Protein 7TZ4 (pdb70)

Solvent-accessible surface area: 21779 Å² total; per-residue (Å²): 134,18,60,71,15,63,62,61,40,27,145,145,4,83,122,51,41,20,7,89,125,63,0,1,13,58,10,2,25,54,0,2,80,148,68,67,216,72,48,0,0,0,36,89,135,86,114,16,13,1,43,77,0,26,62,62,3,63,94,0,0,19,4,0,111,160,35,34,2,51,84,36,31,6,0,0,0,0,5,25,13,14,10,12,3,2,1,0,2,5,0,0,2,9,1,10,1,39,0,0,1,1,21,18,38,20,69,83,140,44,0,27,27,1,0,119,73,5,118,6,55,0,0,0,0,6,75,160,2,82,60,50,59,0,60,75,6,0,80,83,3,35,87,55,53,6,9,192,14,0,0,0,78,36,136,41,132,88,80,13,84,48,0,54,77,29,25,150,30,128,24,24,138,103,48,35,8,120,7,73,26,21,3,0,0,4,13,10,66,50,60,95,61,51,23,53,6,0,8,0,32,1,32,1,1,6,15,0,1,76,15,0,15,146,26,1,35,19,70,90,152,2,11,0,0,1,5,5,21,1,3,40,4,14,0,3,0,2,0,0,2,1,1,0,0,30,23,4,0,30,0,0,12,5,126,128,17,37,6,95,50,0,1,62,7,0,41,124,8,178,0,19,18,0,1,0,0,13,15,29,0,5,71,1,7,26,19,153,118,18,84,221,25,88,4,81,23,1,125,5,0,3,1,2,31,49,65,4,10,25,24,2,2,118,65,0,123,101,45,3,45,3,69,10,1,1,7,20,31,25,11,10,0,0,3,0,0,0,31,62,132,19,59,83,122,58,15,34,90,5,6,0,90,31,12,4,124,36,17,46,22,81,14,24,50,110,123,52,161,120,38,27,140,49,100,51,1,51,0,11,0,44,0,0,0,0,5,27,1,1,12,89,38,99,148,62,16,80,147,12,16,24,120,85,10,16,18,99,7,16,18,40,0,17,107,52,200,69,11,2,0,35,17,38,22,90,67,137,29,67,3,86,48,44,65,85,108,6,28,10,27,67,0,24,25,44,0,26,53,14,85,53,3,24,11,3,2,0,2,10,28,77,30,117,162,54,47,53,89,1,0,0,7,0,27,28,99,146,103,47,8,64,33,115,116,0,59,101,47,0,141,88,53,66,17,40,90,62,43,30,1,47,72,12,51,60,30,127,62,20,28,99,59,31,12,12,48,39,12,33,84,66,1,27,78,106,12,140,169,140

InterPro domains:
  IPR000873 AMP-dependent synthetase/ligase domain [PF00501] (41-403)
  IPR020845 AMP-binding, conserved site [PS00455] (197-208)
  IPR025110 AMP-binding enzyme, C-terminal domain [PF13193] (454-529)
  IPR045851 AMP-binding enzyme domain superfamily [G3DSA:3.30.300.30] (440-545)
  IPR050237 ATP-dependent AMP-binding enzyme [PTHR43767] (33-537)

Radius of gyration: 23.03 Å; Cα contacts (8 Å, |Δi|>4): 1210; chains: 1; bounding box: 52×51×69 Å

B-factor: mean 19.3, std 11.07, range [4.48, 91.12]

Secondary structure (DSSP, 8-state):
--PPPPHHHHHHHHHTT-S-S--HHHHHHHHHHHSTTSEEEE-SS-EEEHHHHHHHHHHHHHHHHHTT--TT-EEEE---SSHHHHHHHHHHHHHTPEEEE--TT--HHHHHHHHHHHT-SEEEEES-BTTB--HHHHHHHHHTTS-SEEEEES---TTSEESGGGGGSPPP------TTSEEEEEE---SSSSPPEEEEEHHHHHHHHHHHHHHHT--TT-EEE--S-TTSHHHHHSSHHHHHHHTT-EEE--S---HHHHHHHHHHHT--EEEE-HHHHHHHHT--GGGGS--TT--EEEEESS---HHHHHHHHHHH-SEEEEEEEETTEEEEE--TT--HHHHTT---EESSTT-EEEEE-TTSPBPPTT--EEEEEE-TTS-SS-TT-HHHHHHHB-TTS-EEEEEEEEE-TTS-EEEEEEGGG-EEETTEEE-HHHHHHHHHTSTTEEEEEEEEEEETTTEEEEEEEEEE-SSPPPHHHHHHHHHHTT--GGGS-SEEEE-S---B-TTS-B-HHHHHHHHHH-

Organism: Pseudomonas aeruginosa (strain ATCC 15692 / DSM 22644 / CIP 104116 / JCM 14847 / LMG 12228 / 1C / PRS 101 / PAO1) (NCBI:txid208964)

Foldseek 3Di:
DFDDDPPVFVVVCVVVVLFDWDFLLRLLVVLCVVFVQDFAEDEPPDTDGSVRLNQLLQLLLQLVVVVPQAAPAEEEEAEFWDSVSVSPLSSCSQRNYAYELDFLPDALVLRLCVLQVRVHQEYEYECHGPNDGCQVSRVVCCVVVSHPAYEYDDDDDPPHHHSVVSSPGGGHDHGDDTQQGFSYWYWFDDQDDPTFTAGFGRRLLVSQQQLLCVQVVAALAAEEEELWGCSHSVQPPSDHSSSNSSRNHYYYYDSHNALLVVLQVCQVVLHAEYEAEQLSLLRNLPPDPSLVRPLVSHAEYEYEPDDDALLSQVSCCVSRVYDYKAWYDTPQDWIFIDGPPDDSVDRRFFRHATSDPFKDWFFAAPVRHGDDAQDKGWIKIDGSRGGQATPPCVPVSPVQADPVRIGGPQWIWHAHPVRTIGTLGGVQQWDQFQNDTERQSVLFSQLCNDPFWSGKGKGWEQDPRGRTFIEMETETHPVGDDLVVSLVSCVVVVDDPSRRGPYYHHDNDADADSGGHGNSVVVRVVRHVD

Sequence (530 aa):
DAPDWPAAFVRRYLDAGHWQDQSFAEALATSAARHPRRRIALCDDDQRLSYADLLQRCRRLAAGLRQAGLAHGDTVVLHLPNGIAFVETCCFALFQLGVRPVLALPAHRQHEISGFCRFAEAKAYIGAERIDGFDPRPMARELLASGACRMALIHGEAEAPLQALAPLYQADALEDCAARAEDIACFQLSGGTTGTPKLIPRRRHREYLYNVRASSAEVCGFDEHTVYLTGLPMAHNFTLCCPGVIGTLLASGRVVVSQRADPEHCFALIARERVTHTALVPPLAMLWLDAQESRRADLSSLRLLQVGGSRLGSSAAQRVEPVLGCQLQQVLGMAEGLICYTRLDDPPERVLHTQGRPLSPDDEVRVVDAEGREVGPGEVGELTVRGPYTIRGYYRLPEHNAKAFSADGFYRTGDRVSRDKDGYLVVEGRDKDQINRGGEKIAAEEVENLLIAHPQVHDATVVAMPDSLLGERTCAFVIPRQPAPSALKLKQYLHACGLAAFKVPDRIELVPAFPQTGIGKISKKDLRERLRRE

Nearest PDB structures (foldseek):
  7tz4-assembly1_A  TM=1.002E+00  e=0.000E+00  Pseudomonas aeruginosa
  7tyb-assembly1_A  TM=1.001E+00  e=0.000E+00  Pseudomonas aeruginosa PAO1
  1mdf-assembly1_A  TM=9.759E-01  e=3.485E-77  Bacillus subtilis
  5wm6-assembly1_A  TM=8.089E-01  e=2.052E-73  Streptomyces gandocaensis
  5wm5-assembly1_A  TM=8.089E-01  e=1.111E-72  Streptomyces gandocaensis

Structure (mmCIF, N/CA/C/O backbone):
data_7TZ4
#
_entry.id   7TZ4
#
_cell.length_a   177.060
_cell.length_b   44.854
_cell.length_c   66.615
_cell.angle_alpha   90.000
_cell.angle_beta   99.180
_cell.angle_gamma   90.000
#
_symmetry.space_group_name_H-M   'C 1 2 1'
#
loop_
_entity.id
_entity.type
_entity.pdbx_description
1 polymer 'Pyochelin biosynthesis salicyl-AMP ligase PchD'
2 non-polymer "5'-O-[(4-cyano-2-hydroxybenzoyl)sulfamoyl]adenosine"
3 water water
#
loop_
_atom_site.group_PDB
_atom_site.id
_atom_site.type_symbol
_atom_site.label_atom_id
_atom_site.label_alt_id
_atom_site.label_comp_id
_atom_site.label_asym_id
_atom_site.label_entity_id
_atom_site.label_seq_id
_atom_site.pdbx_PDB_ins_code
_atom_site.Cartn_x
_atom_site.Cartn_y
_atom_site.Cartn_z
_atom_site.occupancy
_atom_site.B_iso_or_equiv
_atom_site.auth_seq_id
_atom_site.auth_comp_id
_atom_site.auth_asym_id
_atom_site.auth_atom_id
_atom_site.pdbx_PDB_model_num
ATOM 1 N N . ASP A 1 13 ? -10.29400 -22.17200 23.49600 1.000 40.30000 13 ASP A N 1
ATOM 2 C CA . ASP A 1 13 ? -11.66700 -21.67900 23.56700 1.000 34.79000 13 ASP A CA 1
ATOM 3 C C . ASP A 1 13 ? -11.87400 -20.57500 22.55000 1.000 19.50000 13 ASP A C 1
ATOM 4 O O . ASP A 1 13 ? -12.77300 -20.63700 21.74000 1.000 21.36000 13 ASP A O 1
ATOM 12 N N . ALA A 1 14 ? -11.03600 -19.54300 22.61200 1.000 23.93000 14 ALA A N 1
ATOM 13 C CA . ALA A 1 14 ? -11.12300 -18.41900 21.68500 1.000 23.38000 14 ALA A CA 1
ATOM 14 C C . ALA A 1 14 ? -9.71000 -18.20000 21.16700 1.000 20.33000 14 ALA A C 1
ATOM 15 O O . ALA A 1 14 ? -8.91300 -17.48300 21.79100 1.000 21.53000 14 ALA A O 1
ATOM 22 N N . PRO A 1 15 ? -9.36100 -18.81600 20.03600 1.000 18.98000 15 PRO A N 1
ATOM 23 C CA . PRO A 1 15 ? -7.98400 -18.72300 19.54800 1.000 15.72000 15 PRO A CA 1
ATOM 24 C C . PRO A 1 15 ? -7.57200 -17.26900 19.37500 1.000 18.61000 15 PRO A C 1
ATOM 25 O O . PRO A 1 15 ? -8.31600 -16.45000 18.84700 1.000 22.89000 15 PRO A O 1
ATOM 36 N N . ASP A 1 16 ? -6.37700 -16.95900 19.83100 1.000 18.38000 16 ASP A N 1
ATOM 37 C CA . ASP A 1 16 ? -5.92000 -15.58000 19.87900 1.000 18.32000 16 ASP A CA 1
ATOM 38 C C . ASP A 1 16 ? -4.99100 -15.30700 18.69700 1.000 17.46000 16 ASP A C 1
ATOM 39 O O . ASP A 1 16 ? -4.58700 -16.20800 17.95700 1.000 14.57000 16 ASP A O 1
ATOM 48 N N . TRP A 1 17 ? -4.63200 -14.04100 18.53200 1.000 16.29000 17 TRP A N 1
ATOM 49 C CA . TRP A 1 17 ? -3.58100 -13.73400 17.59100 1.000 10.26000 17 TRP A CA 1
ATOM 50 C C . TRP A 1 17 ? -2.23800 -14.23700 18.13600 1.000 11.24000 17 TRP A C 1
ATOM 51 O O . TRP A 1 17 ? -1.96500 -14.08500 19.33100 1.000 14.29000 17 TRP A O 1
ATOM 72 N N . PRO A 1 18 ? -1.37600 -14.81000 17.29600 1.000 13.72000 18 PRO A N 1
ATOM 73 C CA . PRO A 1 18 ? -0.00800 -15.11400 17.74000 1.000 14.37000 18 PRO A CA 1
ATOM 74 C C . PRO A 1 18 ? 0.73200 -13.86600 18.20000 1.000 14.70000 18 PRO A C 1
ATOM 75 O O . PRO A 1 18 ? 0.43800 -12.74100 17.78700 1.000 12.79000 18 PRO A O 1
ATOM 86 N N . ALA A 1 19 ? 1.75100 -14.09700 19.04100 1.000 15.94000 19 ALA A N 1
ATOM 87 C CA . ALA A 1 19 ? 2.47300 -13.01000 19.70600 1.000 17.81000 19 ALA A CA 1
ATOM 88 C C . ALA A 1 19 ? 3.03000 -11.97100 18.73000 1.000 11.23000 19 ALA A C 1
ATOM 89 O O . ALA A 1 19 ? 2.97500 -10.76300 19.00000 1.000 13.06000 19 ALA A O 1
ATOM 96 N N . ALA A 1 20 ? 3.56600 -12.41200 17.59200 1.000 14.69000 20 ALA A N 1
ATOM 97 C CA . ALA A 1 20 ? 4.14700 -11.46600 16.64100 1.000 14.50000 20 ALA A CA 1
ATOM 98 C C . ALA A 1 20 ? 3.10200 -10.47900 16.13600 1.000 13.17000 20 ALA A C 1
ATOM 99 O O . ALA A 1 20 ? 3.40300 -9.30300 15.90900 1.000 11.61000 20 ALA A O 1
ATOM 106 N N . PHE A 1 21 ? 1.87000 -10.95300 15.93800 1.000 11.51000 21 PHE A N 1
ATOM 107 C CA . PHE A 1 21 ? 0.79600 -10.08000 15.47200 1.000 9.97000 21 PHE A CA 1
ATOM 108 C C . PHE A 1 21 ? 0.37500 -9.10100 16.56000 1.000 9.99000 21 PHE A C 1
ATOM 109 O O . PHE A 1 21 ? 0.19400 -7.91000 16.29700 1.000 11.50000 21 PHE A O 1
ATOM 126 N N . VAL A 1 22 ? 0.21800 -9.59000 17.79000 1.000 11.26000 22 VAL A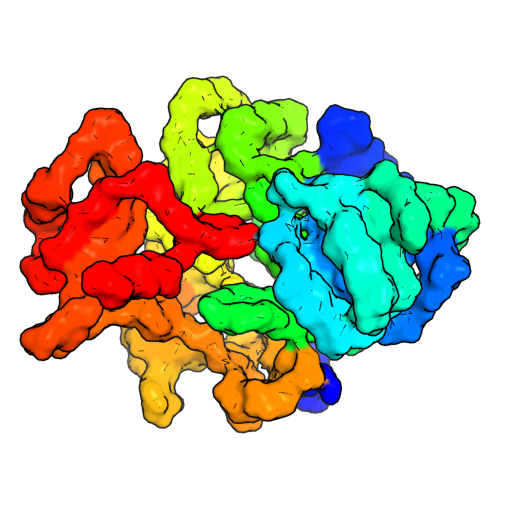 N 1
ATOM 127 C CA . VAL A 1 22 ? -0.14200 -8.71600 18.90100 1.000 13.43000 22 VAL A CA 1
ATOM 128 C C . VAL A 1 22 ? 0.86300 -7.57300 18.99700 1.000 10.80000 22 VAL A C 1
ATOM 129 O O . VAL A 1 22 ? 0.50300 -6.39800 19.10900 1.000 12.47000 22 VAL A O 1
ATOM 142 N N . ARG A 1 23 ? 2.15700 -7.90500 18.92100 1.000 10.97000 23 ARG A N 1
ATOM 143 C CA . ARG A 1 23 ? 3.19000 -6.88300 19.03200 1.000 14.29000 23 ARG A CA 1
ATOM 144 C C . ARG A 1 23 ? 3.09800 -5.87000 17.90500 1.000 12.80000 23 ARG A C 1
ATOM 145 O O . ARG A 1 23 ? 3.24200 -4.65800 18.12500 1.000 15.43000 23 ARG A O 1
ATOM 166 N N . ARG A 1 24 ? 2.85600 -6.34500 16.68600 1.000 13.26000 24 ARG A N 1
ATOM 167 C CA . ARG A 1 24 ? 2.78600 -5.44000 15.54400 1.000 12.34000 24 ARG A CA 1
ATOM 168 C C . ARG A 1 24 ? 1.59500 -4.50900 15.66100 1.000 15.30000 24 ARG A C 1
ATOM 169 O O . ARG A 1 24 ? 1.68900 -3.31500 15.34900 1.000 16.71000 24 ARG A O 1
ATOM 190 N N . TYR A 1 25 ? 0.45500 -5.05100 16.07600 1.000 9.53000 25 TYR A N 1
ATOM 191 C CA . TYR A 1 25 ? -0.77000 -4.26600 16.12600 1.000 11.68000 25 TYR A CA 1
ATOM 192 C C . TYR A 1 25 ? -0.73200 -3.26200 17.26900 1.000 14.57000 25 TYR A C 1
ATOM 193 O O . TYR A 1 25 ? -1.32800 -2.18500 17.16700 1.000 15.04000 25 TYR A O 1
ATOM 211 N N . LEU A 1 26 ? -0.04000 -3.59900 18.35900 1.000 16.69000 26 LEU A N 1
ATOM 212 C CA . LEU A 1 26 ? 0.23600 -2.61300 19.39900 1.000 15.57000 26 LEU A CA 1
ATOM 213 C C . LEU A 1 26 ? 1.23800 -1.56800 18.91300 1.000 19.64000 26 LEU A C 1
ATOM 214 O O . LEU A 1 26 ? 1.01300 -0.36500 19.09300 1.000 18.60000 26 LEU A O 1
ATOM 230 N N . ASP A 1 27 ? 2.35800 -2.01400 18.31200 1.000 20.04000 27 ASP A N 1
ATOM 231 C CA . ASP A 1 27 ? 3.37400 -1.09100 17.78600 1.000 22.60000 27 ASP A CA 1
ATOM 232 C C . ASP A 1 27 ? 2.79300 -0.11900 16.77000 1.000 27.49000 27 ASP A C 1
ATOM 233 O O . ASP A 1 27 ? 3.18700 1.05300 16.72200 1.000 25.30000 27 ASP A O 1
ATOM 242 N N . ALA A 1 28 ? 1.90900 -0.60500 15.90000 1.000 19.70000 28 ALA A N 1
ATOM 243 C CA . ALA A 1 28 ? 1.33200 0.23200 14.86300 1.000 19.38000 28 ALA A CA 1
ATOM 244 C C . ALA A 1 28 ? 0.30900 1.22200 15.39800 1.000 19.00000 28 ALA A C 1
ATOM 245 O O . ALA A 1 28 ? -0.07600 2.13100 14.65900 1.000 24.02000 28 ALA A O 1
ATOM 252 N N . GLY A 1 29 ? -0.15300 1.05600 16.63600 1.000 18.97000 29 GLY A N 1
ATOM 253 C CA . GLY A 1 29 ? -1.14400 1.91500 17.23800 1.000 17.33000 29 GLY A CA 1
ATOM 254 C C . GLY A 1 29 ? -2.58300 1.51000 16.97300 1.000 15.82000 29 GLY A C 1
ATOM 255 O O . GLY A 1 29 ? -3.49600 2.25100 17.34600 1.000 17.44000 29 GLY A O 1
ATOM 259 N N . HIS A 1 30 ? -2.80900 0.37300 16.32200 1.000 16.06000 30 HIS A N 1
ATOM 260 C CA . HIS A 1 30 ? -4.17500 -0.07700 16.06800 1.000 14.32000 30 HIS A CA 1
ATOM 261 C C . HIS A 1 30 ? -4.87400 -0.43300 17.36800 1.000 11.96000 30 HIS A C 1
ATOM 262 O O . HIS A 1 30 ? -6.03500 -0.05800 17.60200 1.000 15.60000 30 HIS A O 1
ATOM 276 N N . TRP A 1 31 ? -4.20100 -1.20800 18.21000 1.000 10.10000 31 TRP A N 1
ATOM 277 C CA . TRP A 1 31 ? -4.75600 -1.71200 19.45200 1.000 13.39000 31 TRP A CA 1
ATOM 278 C C . TRP A 1 31 ? -4.34100 -0.80900 20.60000 1.000 17.87000 31 TRP A C 1
ATOM 279 O O . TRP A 1 31 ? -3.15300 -0.74600 20.94700 1.000 18.64000 31 TRP A O 1
ATOM 300 N N . GLN A 1 32 ? -5.31700 -0.14300 21.20000 1.000 15.77000 32 GLN A N 1
ATOM 301 C CA . GLN A 1 32 ? -5.10900 0.72200 22.34100 1.000 17.55000 32 GLN A CA 1
ATOM 302 C C . GLN A 1 32 ? -5.52800 -0.02500 23.61000 1.000 17.12000 32 GLN A C 1
ATOM 303 O O . GLN A 1 32 ? -5.88500 -1.20400 23.57900 1.000 21.08000 32 GLN A O 1
ATOM 317 N N . ASP A 1 33 ? -5.47900 0.66600 24.74400 1.000 18.87000 33 ASP A N 1
ATOM 318 C CA . ASP A 1 33 ? -5.55900 0.01200 26.04800 1.000 19.51000 33 ASP A CA 1
ATOM 319 C C . ASP A 1 33 ? -6.88100 0.30200 26.76800 1.000 18.39000 33 ASP A C 1
ATOM 320 O O . ASP A 1 33 ? -6.94700 0.22000 27.99300 1.000 24.49000 33 ASP A O 1
ATOM 329 N N . GLN A 1 34 ? -7.94800 0.60600 26.02600 1.000 17.22000 34 GLN A N 1
ATOM 330 C CA . GLN A 1 34 ? -9.25800 0.90300 26.59400 1.000 13.59000 34 GLN A CA 1
ATOM 331 C C . GLN A 1 34 ? -10.26000 -0.20900 26.29700 1.000 14.33000 34 GLN A C 1
ATOM 332 O O . GLN A 1 34 ? -10.23400 -0.79800 25.21300 1.000 13.15000 34 GLN A O 1
ATOM 346 N N . SER A 1 35 ? -11.14500 -0.48600 27.26000 1.000 15.79000 35 SER A N 1
ATOM 347 C CA . SER A 1 35 ? -12.31600 -1.32200 27.02200 1.000 13.28000 35 SER A CA 1
ATOM 348 C C . SER A 1 35 ? -13.46700 -0.44100 26.52600 1.000 9.44000 35 SER A C 1
ATOM 349 O O . SER A 1 35 ? -13.39700 0.78200 26.58500 1.000 11.49000 35 SER A O 1
ATOM 357 N N . PHE A 1 36 ? -14.54000 -1.07900 26.03700 1.000 11.52000 36 PHE A N 1
ATOM 358 C CA . PHE A 1 36 ? -15.67800 -0.33600 25.48300 1.000 12.13000 36 PHE A CA 1
ATOM 359 C C . PHE A 1 36 ? -16.28000 0.63200 26.49500 1.000 13.32000 36 PHE A C 1
ATOM 360 O O . PHE A 1 36 ? -16.64900 1.76100 26.14200 1.000 12.94000 36 PHE A O 1
ATOM 377 N N . ALA A 1 37 ? -16.44200 0.19900 27.74600 1.000 9.97000 37 ALA A N 1
ATOM 378 C CA . ALA A 1 37 ? -17.04100 1.07100 28.75600 1.000 14.00000 37 ALA A CA 1
ATOM 379 C C . ALA A 1 37 ? -16.17800 2.29600 29.01200 1.000 12.76000 37 ALA A C 1
ATOM 380 O O . ALA A 1 37 ? -16.70000 3.40000 29.20100 1.000 13.25000 37 ALA A O 1
ATOM 387 N N . GLU A 1 38 ? -14.85800 2.11400 29.06600 1.000 13.16000 38 GLU A N 1
ATOM 388 C CA . GLU A 1 38 ? -13.96300 3.24500 29.27100 1.000 14.97000 38 GLU A CA 1
ATOM 389 C C . GLU A 1 38 ? -14.02800 4.20200 28.09100 1.000 12.23000 38 GLU A C 1
ATOM 390 O O . GLU A 1 38 ? -13.97800 5.42600 28.26200 1.000 13.33000 38 GLU A O 1
ATOM 402 N N . ALA A 1 39 ? -14.10000 3.65900 26.87800 1.000 10.60000 39 ALA A N 1
ATOM 403 C CA . ALA A 1 39 ? -14.18700 4.51100 25.69800 1.000 12.85000 39 ALA A CA 1
ATOM 404 C C . ALA A 1 39 ? -15.45400 5.35500 25.72100 1.000 11.78000 39 ALA A C 1
ATOM 405 O O . ALA A 1 39 ? -15.41300 6.56200 25.42500 1.000 12.07000 39 ALA A O 1
ATOM 412 N N . LEU A 1 40 ? -16.58900 4.75300 26.09000 1.000 12.65000 40 LEU A N 1
ATOM 413 C CA . LEU A 1 40 ? -17.81800 5.53100 26.17700 1.000 12.35000 40 LEU A CA 1
ATOM 414 C C . LEU A 1 40 ? -17.70900 6.59400 27.26300 1.000 14.90000 40 LEU A C 1
ATOM 415 O O . LEU A 1 40 ? -18.15800 7.72700 27.06900 1.000 12.39000 40 LEU A O 1
ATOM 431 N N . ALA A 1 41 ? -17.12300 6.24200 28.41700 1.000 12.35000 41 ALA A N 1
ATOM 432 C CA . ALA A 1 41 ? -16.98100 7.21100 29.49900 1.000 11.23000 41 ALA A CA 1
ATOM 433 C C . ALA A 1 41 ? -16.14000 8.39800 29.05700 1.000 12.87000 41 ALA A C 1
ATOM 434 O O . ALA A 1 41 ? -16.45700 9.54300 29.38600 1.000 15.28000 41 ALA A O 1
ATOM 441 N N . THR A 1 42 ? -15.08200 8.14100 28.28700 1.000 13.22000 42 THR A N 1
ATOM 442 C CA . THR A 1 42 ? -14.22800 9.21100 27.77900 1.000 14.34000 42 THR A CA 1
ATOM 443 C C . THR A 1 42 ? -14.99500 10.11500 26.82800 1.000 17.61000 42 THR A C 1
ATOM 444 O O . THR A 1 42 ? -14.93700 11.34800 26.93300 1.000 16.27000 42 THR A O 1
ATOM 455 N N . SER A 1 43 ? -15.73100 9.52100 25.88500 1.000 12.61000 43 SER A N 1
ATOM 456 C CA . SER A 1 43 ? -16.56000 10.32700 24.99000 1.000 12.98000 43 SER A CA 1
ATOM 457 C C . SER A 1 43 ? -17.58300 11.14600 25.76200 1.000 11.63000 43 SER A C 1
ATOM 458 O O . SER A 1 43 ? -17.75800 12.35000 25.50900 1.000 14.50000 43 SER A O 1
ATOM 466 N N . ALA A 1 44 ? -18.26300 10.52300 26.71800 1.000 13.68000 44 ALA A N 1
ATOM 467 C CA . ALA A 1 44 ? -19.29200 11.22600 27.47000 1.000 14.32000 44 ALA A CA 1
ATOM 468 C C . ALA A 1 44 ? -18.70800 12.43200 28.18400 1.000 15.44000 44 ALA A C 1
ATOM 469 O O . ALA A 1 44 ? -19.34600 13.48600 28.25300 1.000 13.88000 44 ALA A O 1
ATOM 476 N N . ALA A 1 45 ? -17.46500 12.31500 28.66600 1.000 12.94000 45 ALA A N 1
ATOM 477 C CA . ALA A 1 45 ? -16.85300 13.42300 29.39100 1.000 12.76000 45 ALA A CA 1
ATOM 478 C C . ALA A 1 45 ? -16.56500 14.61700 28.48500 1.000 13.16000 45 ALA A C 1
ATOM 479 O O . ALA A 1 45 ? -16.50400 15.76200 28.97100 1.000 15.21000 45 ALA A O 1
ATOM 486 N N . ARG A 1 46 ? -16.36400 14.38200 27.18700 1.000 12.23000 46 ARG A N 1
ATOM 487 C CA . ARG A 1 46 ? -16.14400 15.49500 26.27000 1.000 13.01000 46 ARG A CA 1
ATOM 488 C C . ARG A 1 46 ? -17.41500 16.31500 26.03900 1.000 12.82000 46 ARG A C 1
ATOM 489 O O . ARG A 1 46 ? -17.32900 17.53000 25.79400 1.000 12.00000 46 ARG A O 1
ATOM 510 N N . HIS A 1 47 ? -18.60500 15.68200 26.07700 1.000 10.11000 47 HIS A N 1
ATOM 511 C CA . HIS A 1 47 ? -19.84300 16.37100 25.71600 1.000 11.67000 47 HIS A CA 1
ATOM 512 C C . HIS A 1 47 ? -20.98600 15.86300 26.58200 1.000 11.80000 47 HIS A C 1
ATOM 513 O O . HIS A 1 47 ? -21.91700 15.22500 26.08200 1.000 11.37000 47 HIS A O 1
ATOM 527 N N . PRO A 1 48 ? -20.92100 16.09500 27.88800 1.000 9.97000 48 PRO A N 1
ATOM 528 C CA . PRO A 1 48 ? -21.82400 15.39900 28.81100 1.000 10.29000 48 PRO A CA 1
ATOM 529 C C . PRO A 1 48 ? -23.29200 15.73900 28.63100 1.000 10.66000 48 PRO A C 1
ATOM 530 O O . PRO A 1 48 ? -24.15000 14.88600 28.87500 1.000 10.59000 48 PRO A O 1
ATOM 541 N N . ARG A 1 49 ? -23.63100 16.96300 28.22700 1.000 8.39000 49 ARG A N 1
ATOM 542 C CA . ARG A 1 49 ? -25.03300 17.33500 28.16100 1.000 8.49000 49 ARG A CA 1
ATOM 543 C C . ARG A 1 49 ? -25.65100 17.12100 26.78600 1.000 8.01000 49 ARG A C 1
ATOM 544 O O . ARG A 1 49 ? -26.87500 17.15000 26.66800 1.000 10.89000 49 ARG A O 1
ATOM 565 N N . ARG A 1 50 ? -24.83700 16.87400 25.77300 1.000 8.12000 50 ARG A N 1
ATOM 566 C CA A ARG A 1 50 ? -25.31400 16.66000 24.41400 0.530 10.09000 50 ARG A CA 1
ATOM 567 C CA B ARG A 1 50 ? -25.34100 16.66600 24.42400 0.470 10.11000 50 ARG A CA 1
ATOM 568 C C . ARG A 1 50 ? -26.10400 15.35800 24.32200 1.000 10.57000 50 ARG A C 1
ATOM 569 O O . ARG A 1 50 ? -25.76600 14.37200 24.97700 1.000 10.21000 50 ARG A O 1
ATOM 609 N N . ILE A 1 51 ? -27.16600 15.36200 23.51000 1.000 9.71000 51 ILE A N 1
ATOM 610 C CA . ILE A 1 51 ? -28.00000 14.17100 23.35100 1.000 10.09000 51 ILE A CA 1
ATOM 611 C C . ILE A 1 51 ? -27.21300 13.12100 22.58200 1.000 12.07000 51 ILE A C 1
ATOM 612 O O . ILE A 1 51 ? -26.76200 13.36600 21.45700 1.000 10.13000 51 ILE A O 1
ATOM 628 N N . ALA A 1 52 ? -27.10600 11.93900 23.17100 1.000 9.26000 52 ALA A N 1
ATOM 629 C CA . ALA A 1 52 ? -26.39600 10.80900 22.60400 1.000 11.14000 52 ALA A CA 1
ATOM 630 C C . ALA A 1 52 ? -27.31200 9.86800 21.85800 1.000 10.02000 52 ALA A C 1
ATOM 631 O O . ALA A 1 52 ? -26.89700 9.25500 20.86100 1.000 9.97000 52 ALA A O 1
ATOM 638 N N . LEU A 1 53 ? -28.54300 9.75200 22.31500 1.000 11.41000 53 LEU A N 1
ATOM 639 C CA . LEU A 1 53 ? -29.41600 8.64800 21.93000 1.000 8.77000 53 LEU A CA 1
ATOM 640 C C . LEU A 1 53 ? -30.85600 9.11200 22.04700 1.000 12.02000 53 LEU A C 1
ATOM 641 O O . LEU A 1 53 ? -31.23100 9.71500 23.06100 1.000 13.98000 53 LEU A O 1
ATOM 657 N N . CYS A 1 54 ? -31.65000 8.90100 21.00000 1.000 11.96000 54 CYS A N 1
ATOM 658 C CA . CYS A 1 54 ? -33.04200 9.28600 21.08200 1.000 13.22000 54 CYS A CA 1
ATOM 659 C C . CYS A 1 54 ? -33.94100 8.31000 20.34400 1.000 15.98000 54 CYS A C 1
ATOM 660 O O . CYS A 1 54 ? -33.55300 7.67600 19.35800 1.000 13.76000 54 CYS A O 1
ATOM 668 N N . ASP A 1 55 ? -35.15400 8.19000 20.87800 1.000 13.74000 55 ASP A N 1
ATOM 669 C CA . ASP A 1 55 ? -36.21900 7.40700 20.26000 1.000 18.73000 55 ASP A CA 1
ATOM 670 C C . ASP A 1 55 ? -37.41900 8.35800 20.17400 1.000 22.70000 55 ASP A C 1
ATOM 671 O O . ASP A 1 55 ? -37.29400 9.58800 20.26800 1.000 23.64000 55 ASP A O 1
ATOM 680 N N . ASP A 1 56 ? -38.61400 7.81900 19.94800 1.000 27.02000 56 ASP A N 1
ATOM 681 C CA . ASP A 1 56 ? -39.74600 8.70100 19.66100 1.000 26.63000 56 ASP A CA 1
ATOM 682 C C . ASP A 1 56 ? -40.09800 9.60700 20.83200 1.000 33.88000 56 ASP A C 1
ATOM 683 O O . ASP A 1 56 ? -40.70100 10.66700 20.62900 1.000 33.41000 56 ASP A O 1
ATOM 692 N N . ASP A 1 57 ? -39.75100 9.22900 22.02900 1.000 26.44000 57 ASP A N 1
ATOM 693 C CA . ASP A 1 57 ? -40.15900 10.00000 23.19300 1.000 36.31000 57 ASP A CA 1
ATOM 694 C C . ASP A 1 57 ? -38.99300 10.38900 24.07500 1.000 34.22000 57 ASP A C 1
ATOM 695 O O . ASP A 1 57 ? -38.99200 11.47900 24.64700 1.000 40.67000 57 ASP A O 1
ATOM 704 N N . GLN A 1 58 ? -37.97600 9.55200 24.14300 1.000 16.61000 58 GLN A N 1
ATOM 705 C CA . GLN A 1 58 ? -36.91400 9.65400 25.11500 1.000 13.65000 58 GLN A CA 1
ATOM 706 C C . GLN A 1 58 ? -35.68100 10.18100 24.40900 1.000 16.38000 58 GLN A C 1
ATOM 707 O O . GLN A 1 58 ? -35.35400 9.73300 23.30800 1.000 13.73000 58 GLN A O 1
ATOM 721 N N . ARG A 1 59 ? -35.00500 11.11900 25.05400 1.000 11.94000 59 ARG A N 1
ATOM 722 C CA . ARG A 1 59 ? -33.74000 11.65800 24.55600 1.000 11.03000 59 ARG A CA 1
ATOM 723 C C . ARG A 1 59 ? -32.78700 11.67000 25.73200 1.000 19.77000 59 ARG A C 1
ATOM 724 O O . ARG A 1 59 ? -33.10000 12.26300 26.76600 1.000 22.98000 59 ARG A O 1
ATOM 745 N N . LEU A 1 60 ? -31.64200 11.00500 25.58600 1.000 11.14000 60 LEU A N 1
ATOM 746 C CA . LEU A 1 60 ? -30.67100 10.85800 26.66000 1.000 10.67000 60 LEU A CA 1
ATOM 747 C C . LEU A 1 60 ? -29.37500 11.58000 26.33000 1.000 10.79000 60 LEU A C 1
ATOM 748 O O . LEU A 1 60 ? -28.77300 11.35000 25.27700 1.000 9.68000 60 LEU A O 1
ATOM 764 N N . SER A 1 61 ? -28.95100 12.45400 27.23600 1.000 9.75000 61 SER A N 1
ATOM 765 C CA . SER A 1 61 ? -27.62700 13.03700 27.14600 1.000 8.81000 61 SER A CA 1
ATOM 766 C C . SER A 1 61 ? -26.54700 11.97700 27.36800 1.000 12.24000 61 SER A C 1
ATOM 767 O O . SER A 1 61 ? -26.79300 10.89000 27.90600 1.000 9.70000 61 SER A O 1
ATOM 775 N N . TYR A 1 62 ? -25.31800 12.32100 26.97900 1.000 9.32000 62 TYR A N 1
ATOM 776 C CA . TYR A 1 62 ? -24.18800 11.42600 27.24000 1.000 8.87000 62 TYR A CA 1
ATOM 777 C C . TYR A 1 62 ? -24.04900 11.13200 28.72100 1.000 11.80000 62 TYR A C 1
ATOM 778 O O . TYR A 1 62 ? -23.83700 9.97700 29.11900 1.000 11.24000 62 TYR A O 1
ATOM 796 N N . ALA A 1 63 ? -24.19700 12.14900 29.55800 1.000 9.81000 63 ALA A N 1
ATOM 797 C CA . ALA A 1 63 ? -24.03000 11.94100 30.99000 1.000 10.53000 63 ALA A CA 1
ATOM 798 C C . ALA A 1 63 ? -25.12100 11.04500 31.55700 1.000 12.88000 63 ALA A C 1
ATOM 799 O O . ALA A 1 63 ? -24.84100 10.18100 32.39600 1.000 14.01000 63 ALA A O 1
ATOM 806 N N . ASP A 1 64 ? -26.36600 11.23600 31.12000 1.000 10.80000 64 ASP A N 1
ATOM 807 C CA . ASP A 1 64 ? -27.46100 10.42400 31.62500 1.000 13.74000 64 ASP A CA 1
ATOM 808 C C . ASP A 1 64 ? -27.36000 9.00100 31.10500 1.000 11.75000 64 ASP A C 1
ATOM 809 O O . ASP A 1 64 ? -27.66700 8.04700 31.82200 1.000 13.12000 64 ASP A O 1
ATOM 818 N N . LEU A 1 65 ? -26.94300 8.84400 29.85400 1.000 9.80000 65 LEU A N 1
ATOM 819 C CA . LEU A 1 65 ? -26.68200 7.50400 29.34100 1.000 10.02000 65 LEU A CA 1
ATOM 820 C C . LEU A 1 65 ? -25.62000 6.80200 30.17400 1.000 11.96000 65 LEU A C 1
ATOM 821 O O . LEU A 1 65 ? -25.78600 5.64400 30.57700 1.000 13.21000 65 LEU A O 1
ATOM 837 N N . LEU A 1 66 ? -24.49500 7.47000 30.41800 1.000 12.05000 66 LEU A N 1
ATOM 838 C CA . LEU A 1 66 ? -23.43300 6.84300 31.19700 1.000 11.45000 66 LEU A CA 1
ATOM 839 C C . LEU A 1 66 ? -23.92300 6.47300 32.59600 1.000 11.71000 66 LEU A C 1
ATOM 840 O O . LEU A 1 66 ? -23.66900 5.36800 33.08600 1.000 13.41000 66 LEU A O 1
ATOM 856 N N . GLN A 1 67 ? -24.65600 7.36800 33.23600 1.000 12.39000 67 GLN A N 1
ATOM 857 C CA . GLN A 1 67 ? -25.16300 7.07500 34.57000 1.000 14.66000 67 GLN A CA 1
ATOM 858 C C . GLN A 1 67 ? -26.15400 5.91700 34.54400 1.000 14.98000 67 GLN A C 1
ATOM 859 O O . GLN A 1 67 ? -26.11900 5.03900 35.41800 1.000 15.29000 67 GLN A O 1
ATOM 873 N N . ARG A 1 68 ? -27.04300 5.89200 33.55100 1.000 11.86000 68 ARG A N 1
ATOM 874 C CA . ARG A 1 68 ? -27.98500 4.78500 33.43400 1.000 11.83000 68 ARG A CA 1
ATOM 875 C C . ARG A 1 68 ? -27.25100 3.46500 33.22100 1.000 14.88000 68 ARG A C 1
ATOM 876 O O . ARG A 1 68 ? -27.62900 2.44600 33.81200 1.000 15.12000 68 ARG A O 1
ATOM 897 N N . CYS A 1 69 ? -26.18400 3.46700 32.40300 1.000 11.99000 69 CYS A N 1
ATOM 898 C CA . CYS A 1 69 ? -25.39300 2.25000 32.19700 1.000 12.89000 69 CYS A CA 1
ATOM 899 C C . CYS A 1 69 ? -24.73600 1.78300 33.49300 1.000 14.29000 69 CYS A C 1
ATOM 900 O O . CYS A 1 69 ? -24.68000 0.57900 33.77400 1.000 14.41000 69 CYS A O 1
ATOM 908 N N . ARG A 1 70 ? -24.23100 2.72100 34.29000 1.000 14.98000 70 ARG A N 1
ATOM 909 C CA . ARG A 1 70 ? -23.53200 2.37700 35.52600 1.000 12.66000 70 ARG A CA 1
ATOM 910 C C . ARG A 1 70 ? -24.50400 1.86500 36.57500 1.000 14.39000 70 ARG A C 1
ATOM 911 O O . ARG A 1 70 ? -24.16600 0.96500 37.35400 1.000 15.47000 70 ARG A O 1
ATOM 932 N N . ARG A 1 71 ? -25.71300 2.42300 36.61400 1.000 10.64000 71 ARG A N 1
ATOM 933 C CA . ARG A 1 71 ? -26.73000 1.91800 37.53200 1.000 13.65000 71 ARG A CA 1
ATOM 934 C C . ARG A 1 71 ? -27.18100 0.52700 37.11800 1.000 15.94000 71 ARG A C 1
ATOM 935 O O . ARG A 1 71 ? -27.29900 -0.37700 37.95300 1.000 14.20000 71 ARG A O 1
ATOM 956 N N . LEU A 1 72 ? -27.42300 0.33200 35.82800 1.000 13.33000 72 LEU A N 1
ATOM 957 C CA . LEU A 1 72 ? -27.82900 -0.98900 35.35900 1.000 12.03000 72 LEU A CA 1
ATOM 958 C C . LEU A 1 72 ? -26.73900 -2.01700 35.61400 1.000 13.24000 72 LEU A C 1
ATOM 959 O O . LEU A 1 72 ? -27.03100 -3.18100 35.92700 1.000 14.84000 72 LEU A O 1
ATOM 975 N N . ALA A 1 73 ? -25.48000 -1.61700 35.46300 1.000 10.95000 73 ALA A N 1
ATOM 976 C CA . ALA A 1 73 ? -24.38000 -2.53100 35.72900 1.000 9.97000 73 ALA A CA 1
ATOM 977 C C . ALA A 1 73 ? -24.42300 -2.97300 37.17900 1.000 15.03000 73 ALA A C 1
ATOM 978 O O . ALA A 1 73 ? -24.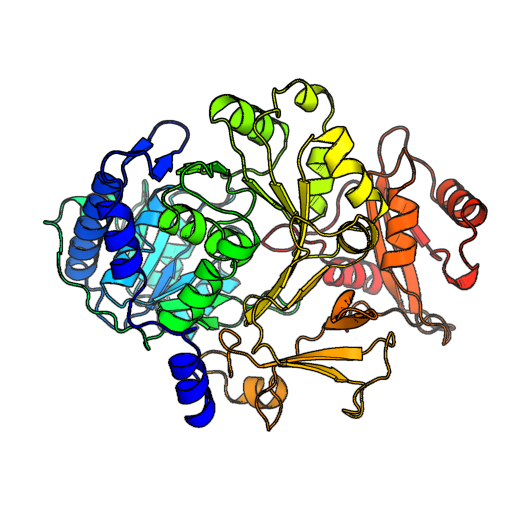26700 -4.15900 37.49000 1.000 12.59000 73 ALA A O 1
ATOM 985 N N . ALA A 1 74 ? -24.67900 -2.03000 38.08200 1.000 13.85000 74 ALA A N 1
ATOM 986 C CA . ALA A 1 74 ? -24.79900 -2.39000 39.49200 1.000 17.51000 74 ALA A CA 1
ATOM 987 C C . ALA A 1 74 ? -25.95300 -3.35900 39.70900 1.000 12.15000 74 ALA A C 1
ATOM 988 O O . ALA A 1 74 ? -25.83900 -4.31800 40.48300 1.000 16.59000 74 ALA A O 1
ATOM 995 N N . GLY A 1 75 ? -27.09100 -3.11000 39.06300 1.000 13.56000 75 GLY A N 1
ATOM 996 C CA . GLY A 1 75 ? -28.23300 -3.97400 39.24800 1.000 15.55000 75 GLY A CA 1
ATOM 997 C C . GLY A 1 75 ? -27.99200 -5.36000 38.69000 1.000 17.70000 75 GLY A C 1
ATOM 998 O O . GLY A 1 75 ? -28.38800 -6.35300 39.29800 1.000 15.44000 75 GLY A O 1
ATOM 1002 N N . LEU A 1 76 ? -27.33700 -5.44400 37.53300 1.000 14.88000 76 LEU A N 1
ATOM 1003 C CA . LEU A 1 76 ? -27.02000 -6.75400 36.96100 1.000 14.36000 76 LEU A CA 1
ATOM 1004 C C . LEU A 1 76 ? -26.04200 -7.52300 37.83700 1.000 14.93000 76 LEU A C 1
ATOM 1005 O O . LEU A 1 76 ? -26.16000 -8.74700 37.98300 1.000 14.88000 76 LEU A O 1
ATOM 1021 N N . ARG A 1 77 ? -25.05900 -6.83300 38.40400 1.000 15.00000 77 ARG A N 1
ATOM 1022 C CA . ARG A 1 77 ? -24.15100 -7.47600 39.34600 1.000 16.59000 77 ARG A CA 1
ATOM 1023 C C . ARG A 1 77 ? -24.91900 -8.00500 40.54500 1.000 20.50000 77 ARG A C 1
ATOM 1024 O O . ARG A 1 77 ? -24.69600 -9.14400 40.98600 1.000 17.08000 77 ARG A O 1
ATOM 1045 N N . GLN A 1 78 ? -25.86400 -7.21300 41.05500 1.000 17.30000 78 GLN A N 1
ATOM 1046 C CA . GLN A 1 78 ? -26.66900 -7.66900 42.18800 1.000 19.88000 78 GLN A CA 1
ATOM 1047 C C . GLN A 1 78 ? -27.49600 -8.89600 41.81900 1.000 26.37000 78 GLN A C 1
ATOM 1048 O O . GLN A 1 78 ? -27.70500 -9.78300 42.65700 1.000 22.88000 78 GLN A O 1
ATOM 1062 N N . ALA A 1 79 ? -27.98400 -8.95700 40.57100 1.000 19.87000 79 ALA A N 1
ATOM 1063 C CA . ALA A 1 79 ? -28.77200 -10.08200 40.08000 1.000 22.00000 79 ALA A CA 1
ATOM 1064 C C . ALA A 1 79 ? -27.92700 -11.31600 39.81700 1.000 20.19000 79 ALA A C 1
ATOM 1065 O O . ALA A 1 79 ? -28.48800 -12.36900 39.49600 1.000 22.48000 79 ALA A O 1
ATOM 1072 N N . GLY A 1 80 ? -26.60700 -11.20000 39.90200 1.000 18.31000 80 GLY A N 1
ATOM 1073 C CA . GLY A 1 80 ? -25.71900 -12.34700 39.87800 1.000 21.47000 80 GLY A CA 1
ATOM 1074 C C . GLY A 1 80 ? -24.80300 -12.42000 38.68500 1.000 19.19000 80 GLY A C 1
ATOM 1075 O O . GLY A 1 80 ? -24.07200 -13.41200 38.55400 1.000 21.34000 80 GLY A O 1
ATOM 1079 N N . LEU A 1 81 ? -24.77600 -11.42000 37.80700 1.000 15.20000 81 LEU A N 1
ATOM 1080 C CA . LEU A 1 81 ? -23.89400 -11.46700 36.64600 1.000 14.34000 81 LEU A CA 1
ATOM 1081 C C . LEU A 1 81 ? -22.48700 -11.04300 37.04100 1.000 18.82000 81 LEU A C 1
ATOM 1082 O O . LEU A 1 81 ? -22.28000 -9.94500 37.56100 1.000 22.35000 81 LEU A O 1
ATOM 1098 N N . ALA A 1 82 ? -21.52300 -11.90700 36.76700 1.000 21.68000 82 ALA A N 1
ATOM 1099 C CA . ALA A 1 82 ? -20.15000 -11.74700 37.21400 1.000 19.13000 82 ALA A CA 1
ATOM 1100 C C . ALA A 1 82 ? -19.21100 -11.64500 36.02000 1.000 16.64000 82 ALA A C 1
ATOM 1101 O O . ALA A 1 82 ? -19.51400 -12.10900 34.91600 1.000 16.48000 82 ALA A O 1
ATOM 1108 N N . HIS A 1 83 ? -18.07400 -11.00400 36.26200 1.000 17.19000 83 HIS A N 1
ATOM 1109 C CA . HIS A 1 83 ? -17.01900 -10.92800 35.27700 1.000 19.95000 83 HIS A CA 1
ATOM 1110 C C . HIS A 1 83 ? -16.75700 -12.30700 34.68600 1.000 21.00000 83 HIS A C 1
ATOM 1111 O O . HIS A 1 83 ? -16.55400 -13.28600 35.41300 1.000 17.15000 83 HIS A O 1
ATOM 1125 N N . GLY A 1 84 ? -16.80100 -12.38100 33.36500 1.000 13.84000 84 GLY A N 1
ATOM 1126 C CA . GLY A 1 84 ? -16.53900 -13.60200 32.65900 1.000 15.68000 84 GLY A CA 1
ATOM 1127 C C . GLY A 1 84 ? -17.77600 -14.38700 32.29700 1.000 16.50000 84 GLY A C 1
ATOM 1128 O O . GLY A 1 84 ? -17.67800 -15.30900 31.48700 1.000 16.35000 84 GLY A O 1
ATOM 1132 N N . ASP A 1 85 ? -18.92500 -14.06500 32.89600 1.000 12.73000 85 ASP A N 1
ATOM 1133 C CA . ASP A 1 85 ? -20.19500 -14.67100 32.50500 1.000 14.45000 85 ASP A CA 1
ATOM 1134 C C . ASP A 1 85 ? -20.54900 -14.26300 31.07200 1.000 13.61000 85 ASP A C 1
ATOM 1135 O O . ASP A 1 85 ? -20.00400 -13.30900 30.51400 1.000 11.01000 85 ASP A O 1
ATOM 1144 N N . THR A 1 86 ? -21.50400 -14.98300 30.49400 1.000 12.86000 86 THR A N 1
ATOM 1145 C CA . THR A 1 86 ? -22.05200 -14.67400 29.18500 1.000 8.59000 86 THR A CA 1
ATOM 1146 C C . THR A 1 86 ? -23.56700 -14.58000 29.30800 1.000 9.73000 86 THR A C 1
ATOM 1147 O O . THR A 1 86 ? -24.17400 -15.24500 30.15400 1.000 11.52000 86 THR A O 1
ATOM 1158 N N . VAL A 1 87 ? -24.17300 -13.70600 28.50100 1.000 10.43000 87 VAL A N 1
ATOM 1159 C CA . VAL A 1 87 ? -25.62700 -13.61300 28.40700 1.000 10.08000 87 VAL A CA 1
ATOM 1160 C C . VAL A 1 87 ? -26.00100 -13.60200 26.93400 1.000 11.67000 87 VAL A C 1
ATOM 1161 O O . VAL A 1 87 ? -25.19000 -13.27400 26.06800 1.000 12.64000 87 VAL A O 1
ATOM 1174 N N . VAL A 1 88 ? -27.22800 -13.98900 26.65000 1.000 9.59000 88 VAL A N 1
ATOM 1175 C CA . VAL A 1 88 ? -27.76700 -13.84300 25.31000 1.000 8.38000 88 VAL A CA 1
ATOM 1176 C C . VAL A 1 88 ? -28.62500 -12.59000 25.30900 1.000 12.85000 88 VAL A C 1
ATOM 1177 O O . VAL A 1 88 ? -29.64400 -12.51300 26.01300 1.000 11.00000 88 VAL A O 1
ATOM 1190 N N . LEU A 1 89 ? -28.20900 -11.60200 24.51200 1.000 9.62000 89 LEU A N 1
ATOM 1191 C CA . LEU A 1 89 ? -28.87400 -10.30700 24.43100 1.000 8.50000 89 LEU A CA 1
ATOM 1192 C C . LEU A 1 89 ? -29.74200 -10.30100 23.18600 1.000 10.54000 89 LEU A C 1
ATOM 1193 O O . LEU A 1 89 ? -29.22800 -10.37600 22.06700 1.000 10.25000 89 LEU A O 1
ATOM 1209 N N . HIS A 1 90 ? -31.06600 -10.23200 23.37700 1.000 7.70000 90 HIS A N 1
ATOM 1210 C CA . HIS A 1 90 ? -32.02800 -10.38600 22.29600 1.000 9.69000 90 HIS A CA 1
ATOM 1211 C C . HIS A 1 90 ? -33.04800 -9.25800 22.42400 1.000 9.21000 90 HIS A C 1
ATOM 1212 O O . HIS A 1 90 ? -34.16100 -9.45400 22.90600 1.000 11.75000 90 HIS A O 1
ATOM 1226 N N . LEU A 1 91 ? -32.65300 -8.06400 22.01200 1.000 10.81000 91 LEU A N 1
ATOM 1227 C CA . LEU A 1 91 ? -33.51700 -6.91000 22.17700 1.000 10.86000 91 LEU A CA 1
ATOM 1228 C C . LEU A 1 91 ? -33.80400 -6.27800 20.83400 1.000 11.93000 91 LEU A C 1
ATOM 1229 O O . LEU A 1 91 ? -32.96400 -6.31500 19.93600 1.000 13.35000 91 LEU A O 1
ATOM 1245 N N . PRO A 1 92 ? -34.97500 -5.67400 20.67100 1.000 11.40000 92 PRO A N 1
ATOM 1246 C CA . PRO A 1 92 ? -35.21000 -4.83800 19.50000 1.000 15.47000 92 PRO A CA 1
ATOM 1247 C C . PRO A 1 92 ? -34.34400 -3.59400 19.56900 1.000 10.18000 92 PRO A C 1
ATOM 1248 O O . PRO A 1 92 ? -33.77000 -3.25500 20.60600 1.000 11.72000 92 PRO A O 1
ATOM 1259 N N . ASN A 1 93 ? -34.23300 -2.91200 18.43300 1.000 10.97000 93 ASN A N 1
ATOM 1260 C CA . ASN A 1 93 ? -33.51700 -1.64200 18.42700 1.000 11.24000 93 ASN A CA 1
ATOM 1261 C C . ASN A 1 93 ? -34.15100 -0.70400 19.43700 1.000 11.71000 93 ASN A C 1
ATOM 1262 O O . ASN A 1 93 ? -35.37700 -0.58500 19.50200 1.000 11.40000 93 ASN A O 1
ATOM 1273 N N . GLY A 1 94 ? -33.31800 -0.04100 20.21800 1.000 12.31000 94 GLY A N 1
ATOM 1274 C CA . GLY A 1 94 ? -33.83400 0.85000 21.22600 1.000 12.24000 94 GLY A CA 1
ATOM 1275 C C . GLY A 1 94 ? -32.75000 1.27900 22.18700 1.000 11.23000 94 GLY A C 1
ATOM 1276 O O . GLY A 1 94 ? -31.59300 0.84100 22.12200 1.000 13.27000 94 GLY A O 1
ATOM 1280 N N . ILE A 1 95 ? -33.17100 2.15600 23.09900 1.000 10.91000 95 ILE A N 1
ATOM 1281 C CA . ILE A 1 95 ? -32.27600 2.66300 24.12700 1.000 10.51000 95 ILE A CA 1
ATOM 1282 C C . ILE A 1 95 ? -31.81700 1.53900 25.04800 1.000 10.72000 95 ILE A C 1
ATOM 1283 O O . ILE A 1 95 ? -30.64200 1.48300 25.43700 1.000 13.21000 95 ILE A O 1
ATOM 1299 N N . ALA A 1 96 ? -32.72300 0.61600 25.40900 1.000 11.33000 96 ALA A N 1
ATOM 1300 C CA . ALA A 1 96 ? -32.34800 -0.45200 26.33800 1.000 12.19000 96 ALA A CA 1
ATOM 1301 C C . ALA A 1 96 ? -31.24100 -1.32300 25.76300 1.000 10.37000 96 ALA A C 1
ATOM 1302 O O . ALA A 1 96 ? -30.37200 -1.79800 26.50500 1.000 10.82000 96 ALA A O 1
ATOM 1309 N N . PHE A 1 97 ? -31.22400 -1.51300 24.44500 1.000 10.70000 97 PHE A N 1
ATOM 1310 C CA . PHE A 1 97 ? -30.14200 -2.28100 23.84200 1.000 10.94000 97 PHE A CA 1
ATOM 1311 C C . PHE A 1 97 ? -28.79000 -1.64800 24.14700 1.000 8.50000 97 PHE A C 1
ATOM 1312 O O . PHE A 1 97 ? -27.85000 -2.32100 24.57300 1.000 9.58000 97 PHE A O 1
ATOM 1329 N N . VAL A 1 98 ? -28.68000 -0.33500 23.94600 1.000 9.92000 98 VAL A N 1
ATOM 1330 C CA . VAL A 1 98 ? -27.40400 0.34800 24.14900 1.000 9.59000 98 VAL A CA 1
ATOM 1331 C C . VAL A 1 98 ? -26.99400 0.30800 25.61500 1.000 11.34000 98 VAL A C 1
ATOM 1332 O O . VAL A 1 98 ? -25.84300 -0.00800 25.95200 1.000 10.99000 98 VAL A O 1
ATOM 1345 N N . GLU A 1 99 ? -27.93600 0.63800 26.50200 1.000 9.72000 99 GLU A N 1
ATOM 1346 C CA . GLU A 1 99 ? -27.67100 0.64200 27.93300 1.000 9.67000 99 GLU A CA 1
ATOM 1347 C C . GLU A 1 99 ? -27.25200 -0.73500 28.41500 1.000 11.29000 99 GLU A C 1
ATOM 1348 O O . GLU A 1 99 ? -26.29800 -0.87100 29.19400 1.000 13.28000 99 GLU A O 1
ATOM 1360 N N . THR A 1 100 ? -27.93700 -1.77000 27.95300 1.000 12.46000 100 THR A N 1
ATOM 1361 C CA . THR A 1 100 ? -27.60900 -3.10500 28.42900 1.000 12.80000 100 THR A CA 1
ATOM 1362 C C . THR A 1 100 ? -26.24700 -3.53600 27.90800 1.000 11.58000 100 THR A C 1
ATOM 1363 O O . THR A 1 100 ? -25.42200 -4.04800 28.66900 1.000 13.42000 100 THR A O 1
ATOM 1374 N N . CYS A 1 101 ? -25.96700 -3.29000 26.62800 1.000 11.98000 101 CYS A N 1
ATOM 1375 C CA A CYS A 1 101 ? -24.64900 -3.60600 26.07800 0.540 12.95000 101 CYS A CA 1
ATOM 1376 C CA B CYS A 1 101 ? -24.65800 -3.61800 26.08000 0.460 12.95000 101 CYS A CA 1
ATOM 1377 C C . CYS A 1 101 ? -23.52600 -3.00600 26.90600 1.000 12.40000 101 CYS A C 1
ATOM 1378 O O . CYS A 1 101 ? -22.57500 -3.69500 27.28100 1.000 11.05000 101 CYS A O 1
ATOM 1391 N N . PHE A 1 102 ? -23.59600 -1.69500 27.16300 1.000 9.09000 102 PHE A N 1
ATOM 1392 C CA . PHE A 1 102 ? -22.48900 -1.02400 27.83200 1.000 11.07000 102 PHE A CA 1
ATOM 1393 C C . PHE A 1 102 ? -22.42300 -1.34800 29.32200 1.000 11.33000 102 PHE A C 1
ATOM 1394 O O . PHE A 1 102 ? -21.33000 -1.35600 29.89900 1.000 11.49000 102 PHE A O 1
ATOM 1411 N N . ALA A 1 103 ? -23.55500 -1.66600 29.93800 1.000 9.02000 103 ALA A N 1
ATOM 1412 C CA . ALA A 1 103 ? -23.55300 -2.16900 31.30900 1.000 11.45000 103 ALA A CA 1
ATOM 1413 C C . ALA A 1 103 ? -22.83600 -3.50800 31.38700 1.000 8.63000 103 ALA A C 1
ATOM 1414 O O . ALA A 1 103 ? -22.00100 -3.72800 32.26800 1.000 11.03000 103 ALA A O 1
ATOM 1421 N N . LEU A 1 104 ? -23.10400 -4.38800 30.42600 1.000 11.67000 104 LEU A N 1
ATOM 1422 C CA . LEU A 1 104 ? -22.42200 -5.67900 30.40100 1.000 11.07000 104 LEU A CA 1
ATOM 1423 C C . LEU A 1 104 ? -20.93100 -5.50300 30.13000 1.000 10.55000 104 LEU A C 1
ATOM 1424 O O . LEU A 1 104 ? -20.10500 -6.13800 30.78600 1.000 10.56000 104 LEU A O 1
ATOM 1440 N N . PHE A 1 105 ? -20.57200 -4.64900 29.16100 1.000 9.80000 105 PHE A N 1
ATOM 1441 C CA . PHE A 1 105 ? -19.17600 -4.30500 28.91200 1.000 9.61000 105 PHE A CA 1
ATOM 1442 C C . PHE A 1 105 ? -18.47600 -3.85800 30.19300 1.000 14.63000 105 PHE A C 1
ATOM 1443 O O . PHE A 1 105 ? -17.33600 -4.25300 30.46400 1.000 13.22000 105 PHE A O 1
ATOM 1460 N N . GLN A 1 106 ? -19.13100 -2.98400 30.96400 1.000 14.58000 106 GLN A N 1
ATOM 1461 C CA . GLN A 1 106 ? -18.54700 -2.49200 32.21100 1.000 12.14000 106 GLN A CA 1
ATOM 1462 C C . GLN A 1 106 ? -18.26400 -3.63300 33.17600 1.000 12.70000 106 GLN A C 1
ATOM 1463 O O . GLN A 1 106 ? -17.25100 -3.62500 33.88400 1.000 16.26000 106 GLN A O 1
ATOM 1477 N N . LEU A 1 107 ? -19.17000 -4.59600 33.24200 1.000 11.61000 107 LEU A N 1
ATOM 1478 C CA . LEU A 1 107 ? -19.02400 -5.73400 34.14600 1.000 10.89000 107 LEU A CA 1
ATOM 1479 C C . LEU A 1 107 ? -18.06800 -6.79800 33.64000 1.000 14.00000 107 LEU A C 1
ATOM 1480 O O . LEU A 1 107 ? -17.71700 -7.70900 34.40900 1.000 14.56000 107 LEU A O 1
ATOM 1496 N N . GLY A 1 108 ? -17.65000 -6.72600 32.38700 1.000 12.19000 108 GLY A N 1
ATOM 1497 C CA . GLY A 1 108 ? -16.89700 -7.81300 31.80900 1.000 12.12000 108 GLY A CA 1
ATOM 1498 C C . GLY A 1 108 ? -17.74500 -9.04000 31.53800 1.000 14.60000 108 GLY A C 1
ATOM 1499 O O . GLY A 1 108 ? -17.22000 -10.16300 31.52000 1.000 14.90000 108 GLY A O 1
ATOM 1503 N N . VAL A 1 109 ? -19.04900 -8.84800 31.34800 1.000 13.46000 109 VAL A N 1
ATOM 1504 C CA . VAL A 1 109 ? -19.98600 -9.90900 30.98500 1.000 11.45000 109 VAL A CA 1
ATOM 1505 C C . VAL A 1 109 ? -20.16400 -9.83600 29.48000 1.000 11.99000 109 VAL A C 1
ATOM 1506 O O . VAL A 1 109 ? -20.35700 -8.74500 28.93900 1.000 11.52000 109 VAL A O 1
ATOM 1519 N N . ARG A 1 110 ? -20.08300 -10.97800 28.79300 1.000 9.96000 110 ARG A N 1
ATOM 1520 C CA . ARG A 1 110 ? -20.05200 -10.96100 27.33800 1.000 12.13000 110 ARG A CA 1
ATOM 1521 C C . ARG A 1 110 ? -21.44000 -11.19700 26.76500 1.000 12.00000 110 ARG A C 1
ATOM 1522 O O . ARG A 1 110 ? -22.01200 -12.27600 27.01000 1.000 12.09000 110 ARG A O 1
ATOM 1543 N N . PRO A 1 111 ? -22.02200 -10.27700 25.99300 1.000 9.55000 111 PRO A N 1
ATOM 1544 C CA . PRO A 1 111 ? -23.29900 -10.59000 25.33800 1.000 9.52000 111 PRO A CA 1
ATOM 1545 C C . PRO A 1 111 ? -23.09800 -11.31400 24.02000 1.000 12.10000 111 PRO A C 1
ATOM 1546 O O . PRO A 1 111 ? -22.24300 -10.94200 23.22000 1.000 10.89000 111 PRO A O 1
ATOM 1557 N N . VAL A 1 112 ? -23.89500 -12.34900 23.80200 1.000 8.37000 112 VAL A N 1
ATOM 1558 C CA . VAL A 1 112 ? -24.16100 -12.84800 22.46200 1.000 8.68000 112 VAL A CA 1
ATOM 1559 C C . VAL A 1 112 ? -25.18700 -11.93700 21.81900 1.000 8.83000 112 VAL A C 1
ATOM 1560 O O . VAL A 1 112 ? -26.29100 -11.76900 22.34300 1.000 10.61000 112 VAL A O 1
ATOM 1573 N N . LEU A 1 113 ? -24.85400 -11.40400 20.64800 1.000 9.76000 113 LEU A N 1
ATOM 1574 C CA . LEU A 1 113 ? -25.64600 -10.34500 20.02700 1.000 12.21000 113 LEU A CA 1
ATOM 1575 C C . LEU A 1 113 ? -26.63600 -10.95700 19.04600 1.000 10.05000 113 LEU A C 1
ATOM 1576 O O . LEU A 1 113 ? -26.44400 -10.94400 17.83400 1.000 10.58000 113 LEU A O 1
ATOM 1592 N N . ALA A 1 114 ? -27.70600 -11.52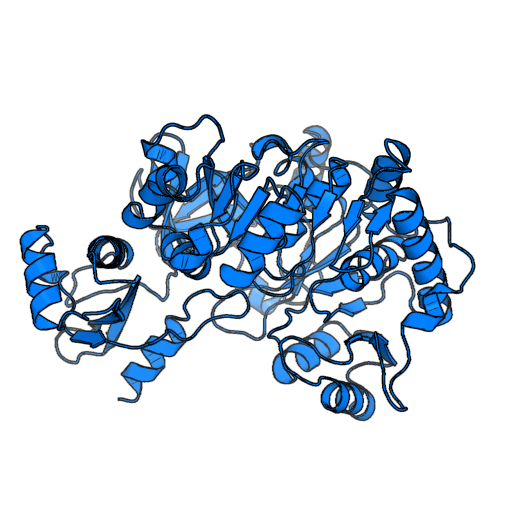600 19.59700 1.000 9.39000 114 ALA A N 1
ATOM 1593 C CA . ALA A 1 114 ? -28.74500 -12.15200 18.78900 1.000 9.97000 114 ALA A CA 1
ATOM 1594 C C . ALA A 1 114 ? -29.54900 -11.12800 18.00700 1.000 11.22000 114 ALA A C 1
ATOM 1595 O O . ALA A 1 114 ? -29.80600 -10.01200 18.46900 1.000 12.22000 114 ALA A O 1
ATOM 1602 N N . LEU A 1 115 ? -29.98400 -11.53300 16.81700 1.000 9.60000 115 LEU A N 1
ATOM 1603 C CA . LEU A 1 115 ? -30.79400 -10.66400 15.98600 1.000 8.74000 115 LEU A CA 1
ATOM 1604 C C . LEU A 1 115 ? -32.26400 -10.70200 16.38900 1.000 12.49000 115 LEU A C 1
ATOM 1605 O O . LEU A 1 115 ? -32.77200 -11.72800 16.86700 1.000 11.11000 115 LEU A O 1
ATOM 1621 N N . PRO A 1 116 ? -32.97800 -9.61800 16.13700 1.000 9.93000 116 PRO A N 1
ATOM 1622 C CA . PRO A 1 116 ? -34.42100 -9.64200 16.39800 1.000 10.43000 116 PRO A CA 1
ATOM 1623 C C . PRO A 1 116 ? -35.13100 -10.79600 15.72500 1.000 13.73000 116 PRO A C 1
ATOM 1624 O O . PRO A 1 116 ? -36.06500 -11.37200 16.30600 1.000 15.11000 116 PRO A O 1
ATOM 1635 N N . ALA A 1 117 ? -34.69600 -11.16700 14.52000 1.000 12.17000 117 ALA A N 1
ATOM 1636 C CA . ALA A 1 117 ? -35.35000 -12.22600 13.76900 1.000 11.80000 117 ALA A CA 1
ATOM 1637 C C . ALA A 1 117 ? -35.04700 -13.61200 14.31900 1.000 12.96000 117 ALA A C 1
ATOM 1638 O O . ALA A 1 117 ? -35.69500 -14.58400 13.89900 1.000 13.64000 117 ALA A O 1
ATOM 1645 N N . HIS A 1 118 ? -34.10800 -13.73900 15.24800 1.000 10.34000 118 HIS A N 1
ATOM 1646 C CA . HIS A 1 118 ? -33.78100 -15.06700 15.75400 1.000 9.73000 118 HIS A CA 1
ATOM 1647 C C . HIS A 1 118 ? -34.88800 -15.57200 16.67800 1.000 10.98000 118 HIS A C 1
ATOM 1648 O O . HIS A 1 118 ? -35.54300 -14.79600 17.38100 1.000 11.30000 118 HIS A O 1
ATOM 1662 N N . ARG A 1 119 ? -35.09800 -16.89100 16.64900 1.000 12.32000 119 ARG A N 1
ATOM 1663 C CA . ARG A 1 119 ? -36.19100 -17.54200 17.37100 1.000 14.00000 119 ARG A CA 1
ATOM 1664 C C . ARG A 1 119 ? -35.66200 -18.68400 18.23900 1.000 12.60000 119 ARG A C 1
ATOM 1665 O O . ARG A 1 119 ? -34.45500 -18.75800 18.49300 1.000 11.63000 119 ARG A O 1
ATOM 1686 N N . GLN A 1 120 ? -36.54900 -19.56200 18.73400 1.000 12.69000 120 GLN A N 1
ATOM 1687 C CA . GLN A 1 120 ? -36.14400 -20.50500 19.77800 1.000 13.69000 120 GLN A CA 1
ATOM 1688 C C . GLN A 1 120 ? -34.95800 -21.36100 19.34200 1.000 11.06000 120 GLN A C 1
ATOM 1689 O O . GLN A 1 120 ? -34.05700 -21.61900 20.14100 1.000 11.67000 120 GLN A O 1
ATOM 1703 N N . HIS A 1 121 ? -34.94000 -21.82500 18.09000 1.000 11.37000 121 HIS A N 1
ATOM 1704 C CA . HIS A 1 121 ? -33.86800 -22.72600 17.66800 1.000 11.98000 121 HIS A CA 1
ATOM 1705 C C . HIS A 1 121 ? -32.51500 -22.06600 17.87200 1.000 12.31000 121 HIS A C 1
ATOM 1706 O O . HIS A 1 121 ? -31.59900 -22.65900 18.45800 1.000 10.78000 121 HIS A O 1
ATOM 1720 N N . GLU A 1 122 ? -32.39100 -20.81700 17.41400 1.000 9.78000 122 GLU A N 1
ATOM 1721 C CA . GLU A 1 122 ? -31.14100 -20.07700 17.54600 1.000 11.00000 122 GLU A CA 1
ATOM 1722 C C . GLU A 1 122 ? -30.87300 -19.67900 18.99400 1.000 7.99000 122 GLU A C 1
ATOM 1723 O O . GLU A 1 122 ? -29.77300 -19.89800 19.50900 1.000 10.73000 122 GLU A O 1
ATOM 1735 N N . ILE A 1 123 ? -31.87700 -19.10300 19.67100 1.000 9.43000 123 ILE A N 1
ATOM 1736 C CA . ILE A 1 123 ? -31.67200 -18.55600 21.00800 1.000 11.75000 123 ILE A CA 1
ATOM 1737 C C . ILE A 1 123 ? -31.29300 -19.66200 21.98200 1.000 9.74000 123 ILE A C 1
ATOM 1738 O O . ILE A 1 123 ? -30.37300 -19.50500 22.79300 1.000 10.02000 123 ILE A O 1
ATOM 1754 N N . SER A 1 124 ? -31.98400 -20.80200 21.91300 1.000 10.76000 124 SER A N 1
ATOM 1755 C CA . SER A 1 124 ? -31.61800 -21.94400 22.75900 1.000 12.14000 124 SER A CA 1
ATOM 1756 C C . SER A 1 124 ? -30.20100 -22.41600 22.47200 1.000 8.88000 124 SER A C 1
ATOM 1757 O O . SER A 1 124 ? -29.42300 -22.68500 23.39900 1.000 12.42000 124 SER A O 1
ATOM 1765 N N . GLY A 1 125 ? -29.84500 -22.51800 21.19400 1.000 9.32000 125 GLY A N 1
ATOM 1766 C CA . GLY A 1 125 ? -28.49000 -22.88700 20.83000 1.000 10.26000 125 GLY A CA 1
ATOM 1767 C C . GLY A 1 125 ? -27.45900 -21.95400 21.42500 1.000 8.09000 125 GLY A C 1
ATOM 1768 O O . GLY A 1 125 ? -26.44900 -22.39600 21.96800 1.000 10.46000 125 GLY A O 1
ATOM 1772 N N . PHE A 1 126 ? -27.68600 -20.63900 21.29500 1.000 8.80000 126 PHE A N 1
ATOM 1773 C CA . PHE A 1 126 ? -26.73900 -19.66700 21.84100 1.000 10.11000 126 PHE A CA 1
ATOM 1774 C C . PHE A 1 126 ? -26.61500 -19.79900 23.35600 1.000 6.65000 126 PHE A C 1
ATOM 1775 O O . PHE A 1 126 ? -25.51400 -19.75400 23.90600 1.000 10.02000 126 PHE A O 1
ATOM 1792 N N . CYS A 1 127 ? -27.74500 -19.91000 24.05600 1.000 7.92000 127 CYS A N 1
ATOM 1793 C CA . CYS A 1 127 ? -27.69300 -20.01600 25.51100 1.000 7.04000 127 CYS A CA 1
ATOM 1794 C C . CYS A 1 127 ? -26.87300 -21.22400 25.92000 1.000 9.55000 127 CYS A C 1
ATOM 1795 O O . CYS A 1 127 ? -26.05500 -21.16400 26.83600 1.000 10.83000 127 CYS A O 1
ATOM 1803 N N . ARG A 1 128 ? -27.11800 -22.34500 25.25700 1.000 9.33000 128 ARG A N 1
ATOM 1804 C CA . ARG A 1 128 ? -26.47700 -23.58900 25.63600 1.000 10.95000 128 ARG A CA 1
ATOM 1805 C C . ARG A 1 128 ? -25.01300 -23.60000 25.22000 1.000 10.44000 128 ARG A C 1
ATOM 1806 O O . ARG A 1 128 ? -24.13900 -23.97300 26.00800 1.000 11.15000 128 ARG A O 1
ATOM 1827 N N . PHE A 1 129 ? -24.71500 -23.14700 23.99700 1.000 11.14000 129 PHE A N 1
ATOM 1828 C CA . PHE A 1 129 ? -23.33300 -23.15000 23.54200 1.000 8.58000 129 PHE A CA 1
ATOM 1829 C C . PHE A 1 129 ? -22.45200 -22.26700 24.40900 1.000 10.96000 129 PHE A C 1
ATOM 1830 O O . PHE A 1 129 ? -21.30100 -22.61500 24.69600 1.000 10.88000 129 PHE A O 1
ATOM 1847 N N . ALA A 1 130 ? -22.94900 -21.08700 24.77600 1.000 10.16000 130 ALA A N 1
ATOM 1848 C CA . ALA A 1 130 ? -22.20700 -20.12000 25.57800 1.000 12.19000 130 ALA A CA 1
ATOM 1849 C C . ALA A 1 130 ? -22.30600 -20.35500 27.08600 1.000 11.60000 130 ALA A C 1
ATOM 1850 O O . ALA A 1 130 ? -21.66000 -19.62800 27.84500 1.000 13.97000 130 ALA A O 1
ATOM 1857 N N . GLU A 1 131 ? -23.11800 -21.31100 27.53500 1.000 10.90000 131 GLU A N 1
ATOM 1858 C CA . GLU A 1 131 ? -23.42200 -21.50500 28.95900 1.000 11.41000 131 GLU A CA 1
ATOM 1859 C C . GLU A 1 131 ? -23.86200 -20.18200 29.59300 1.000 14.04000 131 GLU A C 1
ATOM 1860 O O . GLU A 1 131 ? -23.40300 -19.77000 30.66100 1.000 12.44000 131 GLU A O 1
ATOM 1872 N N . ALA A 1 132 ? -24.80600 -19.54500 28.92200 1.000 12.08000 132 ALA A N 1
ATOM 1873 C CA . ALA A 1 132 ? -25.26900 -18.21800 29.31600 1.000 12.36000 132 ALA A CA 1
ATOM 1874 C C . ALA A 1 132 ? -25.92300 -18.23200 30.68600 1.000 13.58000 132 ALA A C 1
ATOM 1875 O O . ALA A 1 132 ? -26.77400 -19.07500 30.97700 1.000 14.81000 132 ALA A O 1
ATOM 1882 N N . LYS A 1 133 ? -25.55500 -17.27000 31.5210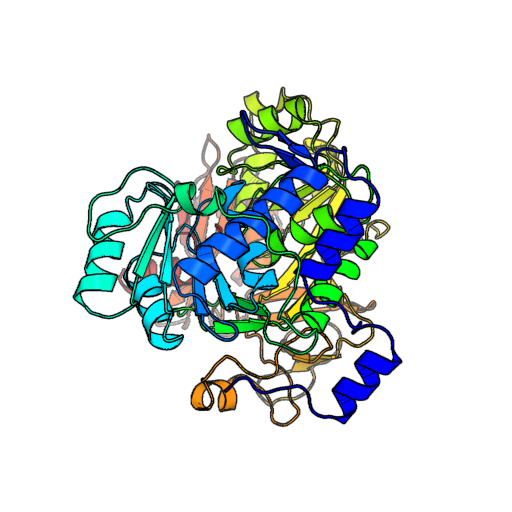0 1.000 9.71000 133 LYS A N 1
ATOM 1883 C CA . LYS A 1 133 ? -26.24700 -17.14600 32.79800 1.000 11.76000 133 LYS A CA 1
ATOM 1884 C C . LYS A 1 133 ? -27.62300 -16.53500 32.64200 1.000 15.27000 133 LYS A C 1
ATOM 1885 O O . LYS A 1 133 ? -28.51300 -16.82200 33.45600 1.000 14.90000 133 LYS A O 1
ATOM 1904 N N . ALA A 1 134 ? -27.82000 -15.68200 31.63000 1.000 13.11000 134 ALA A N 1
ATOM 1905 C CA . ALA A 1 134 ? -29.09100 -15.01400 31.45700 1.000 11.38000 134 ALA A CA 1
ATOM 1906 C C . ALA A 1 134 ? -29.43000 -14.86400 29.98400 1.000 10.17000 134 ALA A C 1
ATOM 1907 O O . ALA A 1 134 ? -28.54300 -14.72200 29.13700 1.000 13.19000 134 ALA A O 1
ATOM 1914 N N . TYR A 1 135 ? -30.72900 -14.90600 29.71200 1.000 11.00000 135 TYR A N 1
ATOM 1915 C CA . TYR A 1 135 ? -31.34400 -14.36800 28.51300 1.000 11.89000 135 TYR A CA 1
ATOM 1916 C C . TYR A 1 135 ? -31.89300 -12.99400 28.86100 1.000 11.90000 135 TYR A C 1
ATOM 1917 O O . TYR A 1 135 ? -32.55400 -12.84000 29.89100 1.000 11.83000 135 TYR A O 1
ATOM 1935 N N . ILE A 1 136 ? -31.61000 -11.99800 28.03000 1.000 8.96000 136 ILE A N 1
ATOM 1936 C CA . ILE A 1 136 ? -32.13500 -10.65300 28.23500 1.000 8.78000 136 ILE A CA 1
ATOM 1937 C C . ILE A 1 136 ? -32.94100 -10.28800 27.00600 1.000 11.97000 136 ILE A C 1
ATOM 1938 O O . ILE A 1 136 ? -32.40500 -10.21600 25.90100 1.000 11.46000 136 ILE A O 1
ATOM 1954 N N . GLY A 1 137 ? -34.23400 -10.09000 27.19300 1.000 10.04000 137 GLY A N 1
ATOM 1955 C CA . GLY A 1 137 ? -35.09800 -9.82100 26.07800 1.000 8.06000 137 GLY A CA 1
ATOM 1956 C C . GLY A 1 137 ? -36.17400 -8.80700 26.41200 1.000 10.47000 137 GLY A C 1
ATOM 1957 O O . GLY A 1 137 ? -36.08400 -8.11500 27.43200 1.000 12.59000 137 GLY A O 1
ATOM 1961 N N . ALA A 1 138 ? -37.18400 -8.72700 25.55500 1.000 15.36000 138 ALA A N 1
ATOM 1962 C CA . ALA A 1 138 ? -38.24900 -7.73800 25.66500 1.000 14.26000 138 ALA A CA 1
ATOM 1963 C C . ALA A 1 138 ? -39.61200 -8.40300 25.59300 1.000 13.10000 138 ALA A C 1
ATOM 1964 O O . ALA A 1 138 ? -39.75500 -9.56000 25.19300 1.000 16.50000 138 ALA A O 1
ATOM 1971 N N . GLU A 1 139 ? -40.63100 -7.63200 25.97200 1.000 14.06000 139 GLU A N 1
ATOM 1972 C CA . GLU A 1 139 ? -41.99700 -8.14500 25.95300 1.000 15.45000 139 GLU A CA 1
ATOM 1973 C C . GLU A 1 139 ? -42.44300 -8.49300 24.54400 1.000 15.26000 139 GLU A C 1
ATOM 1974 O O . GLU A 1 139 ? -43.32800 -9.34200 24.36200 1.000 18.26000 139 GLU A O 1
ATOM 1986 N N . ARG A 1 140 ? -41.86000 -7.83600 23.53500 1.000 17.11000 140 ARG A N 1
ATOM 1987 C CA . ARG A 1 140 ? -42.10500 -8.16400 22.14000 1.000 15.81000 140 ARG A CA 1
ATOM 1988 C C . ARG A 1 140 ? -40.86700 -7.78000 21.32500 1.000 15.04000 140 ARG A C 1
ATOM 1989 O O . ARG A 1 140 ? -40.18700 -6.81000 21.64100 1.000 17.56000 140 ARG A O 1
ATOM 2010 N N . ILE A 1 141 ? -40.58100 -8.55000 20.28000 1.000 14.07000 141 ILE A N 1
ATOM 2011 C CA . ILE A 1 141 ? -39.41300 -8.30000 19.43000 1.000 12.95000 141 ILE A CA 1
ATOM 2012 C C . ILE A 1 141 ? -39.72900 -8.78000 18.02600 1.000 15.14000 141 ILE A C 1
ATOM 2013 O O . ILE A 1 141 ? -40.12800 -9.93000 17.83200 1.000 17.61000 141 ILE A O 1
ATOM 2029 N N . ASP A 1 142 ? -39.55200 -7.90500 17.04100 1.000 17.81000 142 ASP A N 1
ATOM 2030 C CA . ASP A 1 142 ? -39.72300 -8.29700 15.63500 1.000 14.15000 142 ASP A CA 1
ATOM 2031 C C . ASP A 1 142 ? -41.06200 -9.02000 15.41600 1.000 18.12000 142 ASP A C 1
ATOM 2032 O O . ASP A 1 142 ? -41.14100 -10.03600 14.71900 1.000 18.22000 142 ASP A O 1
ATOM 2041 N N . GLY A 1 143 ? -42.11400 -8.51100 16.05000 1.000 18.47000 143 GLY A N 1
ATOM 2042 C CA . GLY A 1 143 ? -43.43800 -9.08700 15.90200 1.000 22.51000 143 GLY A CA 1
ATOM 2043 C C . GLY A 1 143 ? -43.64600 -10.41000 16.59300 1.000 29.31000 143 GLY A C 1
ATOM 2044 O O . GLY A 1 143 ? -44.65600 -11.07700 16.34000 1.000 30.73000 143 GLY A O 1
ATOM 2048 N N . PHE A 1 144 ? -42.73100 -10.79800 17.46900 1.000 19.22000 144 PHE A N 1
ATOM 2049 C CA . PHE A 1 144 ? -42.72900 -12.08700 18.14100 1.000 22.51000 144 PHE A CA 1
ATOM 2050 C C . PHE A 1 144 ? -42.78500 -11.86300 19.64600 1.000 23.59000 144 PHE A C 1
ATOM 2051 O O . PHE A 1 144 ? -42.13700 -10.95200 20.16800 1.000 18.96000 144 PHE A O 1
ATOM 2068 N N . ASP A 1 145 ? -43.57900 -12.69000 20.34100 1.000 17.68000 145 ASP A N 1
ATOM 2069 C CA . ASP A 1 145 ? -43.64200 -12.68400 21.80100 1.000 16.06000 145 ASP A CA 1
ATOM 2070 C C . ASP A 1 145 ? -42.64800 -13.72800 22.29500 1.000 15.97000 145 ASP A C 1
ATOM 2071 O O . ASP A 1 145 ? -42.91200 -14.93900 22.19700 1.000 18.37000 145 ASP A O 1
ATOM 2080 N N . PRO A 1 146 ? -41.48700 -13.30700 22.80400 1.000 15.60000 146 PRO A N 1
ATOM 2081 C CA . PRO A 1 146 ? -40.45900 -14.26200 23.23300 1.000 13.15000 146 PRO A CA 1
ATOM 2082 C C . PRO A 1 146 ? -40.67800 -14.82200 24.63000 1.000 16.90000 146 PRO A C 1
ATOM 2083 O O . PRO A 1 146 ? -39.84400 -15.58600 25.12100 1.000 13.19000 146 PRO A O 1
ATOM 2094 N N . ARG A 1 147 ? -41.76000 -14.47300 25.30100 1.000 14.68000 147 ARG A N 1
ATOM 2095 C CA . ARG A 1 147 ? -41.83000 -14.80500 26.71400 1.000 14.41000 147 ARG A CA 1
ATOM 2096 C C . ARG A 1 147 ? -42.09100 -16.29200 26.92900 1.000 15.10000 147 ARG A C 1
ATOM 2097 O O . ARG A 1 147 ? -41.48000 -16.89400 27.81600 1.000 17.81000 147 ARG A O 1
ATOM 2118 N N . PRO A 1 148 ? -42.94100 -16.93400 26.12500 1.000 16.81000 148 PRO A N 1
ATOM 2119 C CA . PRO A 1 148 ? -43.05800 -18.39800 26.22900 1.000 18.10000 148 PRO A CA 1
ATOM 2120 C C . PRO A 1 148 ? -41.73200 -19.10100 25.99000 1.000 19.74000 148 PRO A C 1
ATOM 2121 O O . PRO A 1 148 ? -41.35400 -19.99200 26.76200 1.000 15.44000 148 PRO A O 1
ATOM 2132 N N . MET A 1 149 ? -40.99600 -18.67700 24.95800 1.000 16.16000 149 MET A N 1
ATOM 2133 C CA . MET A 1 149 ? -39.64700 -19.18100 24.71200 1.000 13.47000 149 MET A CA 1
ATOM 2134 C C . MET A 1 149 ? -38.75900 -19.01400 25.93800 1.000 15.66000 149 MET A C 1
ATOM 2135 O O . MET A 1 149 ? -38.06500 -19.94900 26.35300 1.000 15.01000 149 MET A O 1
ATOM 2149 N N . ALA A 1 150 ? -38.75000 -17.81200 26.52100 1.000 13.56000 150 ALA A N 1
ATOM 2150 C CA . ALA A 1 150 ? -37.88700 -17.55300 27.66600 1.000 12.38000 150 ALA A CA 1
ATOM 2151 C C . ALA A 1 150 ? -38.22800 -18.45700 28.84600 1.000 13.42000 150 ALA A C 1
ATOM 2152 O O . ALA A 1 150 ? -37.33400 -18.90100 29.57800 1.000 12.39000 150 ALA A O 1
ATOM 2159 N N . ARG A 1 151 ? -39.51500 -18.71200 29.07500 1.000 14.65000 151 ARG A N 1
ATOM 2160 C CA . ARG A 1 151 ? -39.89500 -19.62600 30.15200 1.000 12.29000 151 ARG A CA 1
ATOM 2161 C C . ARG A 1 151 ? -39.39800 -21.03300 29.87100 1.000 13.97000 151 ARG A C 1
ATOM 2162 O O . ARG A 1 151 ? -39.03200 -21.76200 30.79600 1.000 13.13000 151 ARG A O 1
ATOM 2183 N N . GLU A 1 152 ? -39.40300 -21.44400 28.60300 1.000 14.01000 152 GLU A N 1
ATOM 2184 C CA . GLU A 1 152 ? -38.90000 -22.76600 28.26500 1.000 15.60000 152 GLU A CA 1
ATOM 2185 C C . GLU A 1 152 ? -37.38600 -22.82700 28.37000 1.000 14.76000 152 GLU A C 1
ATOM 2186 O O . GLU A 1 152 ? -36.83300 -23.87200 28.72800 1.000 14.84000 152 GLU A O 1
ATOM 2198 N N . LEU A 1 153 ? -36.70100 -21.71700 28.08300 1.000 13.90000 153 LEU A N 1
ATOM 2199 C CA . LEU A 1 153 ? -35.26600 -21.66500 28.34400 1.000 8.42000 153 LEU A CA 1
ATOM 2200 C C . LEU A 1 153 ? -34.98000 -21.93700 29.80900 1.000 13.86000 153 LEU A C 1
ATOM 2201 O O . LEU A 1 153 ? -34.02600 -22.64200 30.14700 1.000 14.70000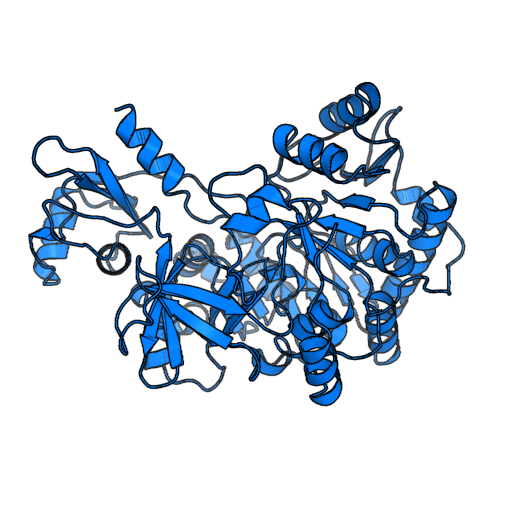 153 LEU A O 1
ATOM 2217 N N . LEU A 1 154 ? -35.78600 -21.36600 30.70200 1.000 12.10000 154 LEU A N 1
ATOM 2218 C CA . LEU A 1 154 ? -35.55600 -21.58400 32.12100 1.000 11.88000 154 LEU A CA 1
ATOM 2219 C C . LEU A 1 154 ? -35.92800 -23.00200 32.52700 1.000 12.07000 154 LEU A C 1
ATOM 2220 O O . LEU A 1 154 ? -35.18200 -23.65600 33.26400 1.000 16.15000 154 LEU A O 1
ATOM 2236 N N . ALA A 1 155 ? -37.06100 -23.49600 32.02800 1.000 13.89000 155 ALA A N 1
ATOM 2237 C CA . ALA A 1 155 ? -37.54600 -24.80200 32.45800 1.000 15.37000 155 ALA A CA 1
ATOM 2238 C C . ALA A 1 155 ? -36.62800 -25.91100 31.97000 1.000 21.89000 155 ALA A C 1
ATOM 2239 O O . ALA A 1 155 ? -36.45800 -26.92500 32.65200 1.000 18.77000 155 ALA A O 1
ATOM 2246 N N . SER A 1 156 ? -36.01000 -25.72900 30.81700 1.000 14.72000 156 SER A N 1
ATOM 2247 C CA . SER A 1 156 ? -35.09600 -26.72400 30.26600 1.000 14.28000 156 SER A CA 1
ATOM 2248 C C . SER A 1 156 ? -33.65300 -26.55800 30.74900 1.000 18.16000 156 SER A C 1
ATOM 2249 O O . SER A 1 156 ? -32.81000 -27.40400 30.43900 1.000 16.14000 156 SER A O 1
ATOM 2257 N N . GLY A 1 157 ? -33.35200 -25.51000 31.51600 1.000 17.03000 157 GLY A N 1
ATOM 2258 C CA . GLY A 1 157 ? -31.99600 -25.26900 31.97500 1.000 16.28000 157 GLY A CA 1
ATOM 2259 C C . GLY A 1 157 ? -31.05700 -24.70600 30.92600 1.000 12.34000 157 GLY A C 1
ATOM 2260 O O . GLY A 1 157 ? -29.83400 -24.84400 31.06000 1.000 14.57000 157 GLY A O 1
ATOM 2264 N N . ALA A 1 158 ? -31.58600 -24.07900 29.88100 1.000 13.09000 158 ALA A N 1
ATOM 2265 C CA . ALA A 1 158 ? -30.71600 -23.42500 28.91000 1.000 12.61000 158 ALA A CA 1
ATOM 2266 C C . ALA A 1 158 ? -30.02900 -22.19900 29.49500 1.000 14.11000 158 ALA A C 1
ATOM 2267 O O . ALA A 1 158 ? -28.90300 -21.88500 29.10000 1.000 13.08000 158 ALA A O 1
ATOM 2274 N N . CYS A 1 159 ? -30.68400 -21.48300 30.41500 1.000 11.65000 159 CYS A N 1
ATOM 2275 C CA . CYS A 1 159 ? -30.03600 -20.40300 31.14800 1.000 14.54000 159 CYS A CA 1
ATOM 2276 C C . CYS A 1 159 ? -30.62500 -20.37400 32.55100 1.000 15.81000 159 CYS A C 1
ATOM 2277 O O . CYS A 1 159 ? -31.60300 -21.06000 32.85200 1.000 18.78000 159 CYS A O 1
ATOM 2285 N N . ARG A 1 160 ? -29.99400 -19.59900 33.42200 1.000 13.84000 160 ARG A N 1
ATOM 2286 C CA . ARG A 1 160 ? -30.39100 -19.59400 34.82700 1.000 16.60000 160 ARG A CA 1
ATOM 2287 C C . ARG A 1 160 ? -31.40800 -18.50700 35.13900 1.000 17.86000 160 ARG A C 1
ATOM 2288 O O . ARG A 1 160 ? -32.19600 -18.64200 36.08100 1.000 18.07000 160 ARG A O 1
ATOM 2309 N N . MET A 1 161 ? -31.40500 -17.41800 34.38800 1.000 14.90000 161 MET A N 1
ATOM 2310 C CA . MET A 1 161 ? -32.38700 -16.37300 34.60200 1.000 14.53000 161 MET A CA 1
ATOM 2311 C C . MET A 1 161 ? -32.76500 -15.77600 33.26000 1.000 13.68000 161 MET A C 1
ATOM 2312 O O . MET A 1 161 ? -32.04800 -15.90900 32.27100 1.000 13.22000 161 MET A O 1
ATOM 2326 N N . ALA A 1 162 ? -33.91700 -15.11400 33.24700 1.000 11.51000 162 ALA A N 1
ATOM 2327 C CA . ALA A 1 162 ? -34.43600 -14.48300 32.04200 1.000 12.09000 162 ALA A CA 1
ATOM 2328 C C . ALA A 1 162 ? -34.96100 -13.11800 32.45500 1.000 16.49000 162 ALA A C 1
ATOM 2329 O O . ALA A 1 162 ? -35.90100 -13.03900 33.25100 1.000 16.89000 162 ALA A O 1
ATOM 2336 N N . LEU A 1 163 ? -34.31800 -12.07200 31.96100 1.000 11.88000 163 LEU A N 1
ATOM 2337 C CA . LEU A 1 163 ? -34.66800 -10.69200 32.26200 1.000 14.65000 163 LEU A CA 1
ATOM 2338 C C . LEU A 1 163 ? -35.42400 -10.13100 31.07400 1.000 15.85000 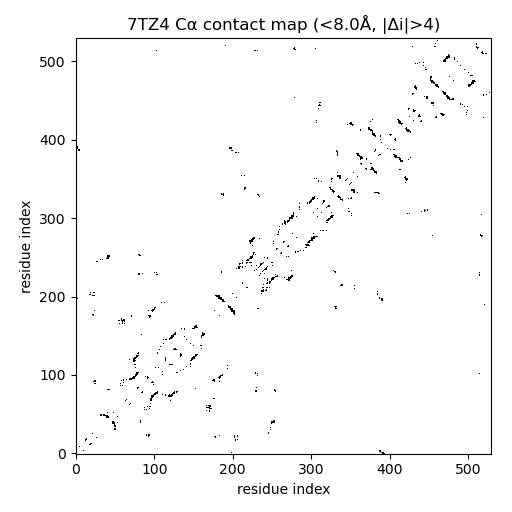163 LEU A C 1
ATOM 2339 O O . LEU A 1 163 ? -34.97500 -10.27400 29.93400 1.000 17.10000 163 LEU A O 1
ATOM 2355 N N . ILE A 1 164 ? -36.57700 -9.50900 31.32800 1.000 11.86000 164 ILE A N 1
ATOM 2356 C CA . ILE A 1 164 ? -37.43300 -8.98300 30.27100 1.000 11.85000 164 ILE A CA 1
ATOM 2357 C C . ILE A 1 164 ? -37.62000 -7.49000 30.48500 1.000 19.84000 164 ILE A C 1
ATOM 2358 O O . ILE A 1 164 ? -38.02000 -7.05000 31.57300 1.000 16.77000 164 ILE A O 1
ATOM 2374 N N . HIS A 1 165 ? -37.33600 -6.71800 29.44700 1.000 16.88000 165 HIS A N 1
ATOM 2375 C CA . HIS A 1 165 ? -37.69200 -5.29900 29.42300 1.000 18.28000 165 HIS A CA 1
ATOM 2376 C C . HIS A 1 165 ? -39.15200 -5.18800 29.01100 1.000 16.20000 165 HIS A C 1
ATOM 2377 O O . HIS A 1 165 ? -39.50700 -5.50100 27.87200 1.000 19.05000 165 HIS A O 1
ATOM 2391 N N . GLY A 1 166 ? -40.01000 -4.76100 29.93800 1.000 19.33000 166 GLY A N 1
ATOM 2392 C CA . GLY A 1 166 ? -41.44000 -4.72600 29.70800 1.000 22.10000 166 GLY A CA 1
ATOM 2393 C C . GLY A 1 166 ? -42.17200 -5.65700 30.65000 1.000 17.40000 166 GLY A C 1
ATOM 2394 O O . GLY A 1 166 ? -41.62800 -6.14100 31.64500 1.000 21.72000 166 GLY A O 1
ATOM 2398 N N . GLU A 1 167 ? -43.42000 -5.91700 30.31600 1.000 20.83000 167 GLU A N 1
ATOM 2399 C CA . GLU A 1 167 ? -44.27000 -6.73200 31.16800 1.000 21.20000 167 GLU A CA 1
ATOM 2400 C C . GLU A 1 167 ? -43.97300 -8.21600 30.98500 1.000 16.74000 167 GLU A C 1
ATOM 2401 O O . GLU A 1 167 ? -43.81100 -8.70400 29.86000 1.000 18.92000 167 GLU A O 1
ATOM 2413 N N . ALA A 1 168 ? -43.93900 -8.93400 32.10300 1.000 20.17000 168 ALA A N 1
ATOM 2414 C CA . ALA A 1 168 ? -43.74300 -10.37500 32.06700 1.000 23.11000 168 ALA A CA 1
ATOM 2415 C C . ALA A 1 168 ? -44.23000 -10.98800 33.36900 1.000 22.74000 168 ALA A C 1
ATOM 2416 O O . ALA A 1 168 ? -44.43000 -10.29700 34.37100 1.000 26.75000 168 ALA A O 1
ATOM 2423 N N . GLU A 1 169 ? -44.42500 -12.29700 33.32800 1.000 29.67000 169 GLU A N 1
ATOM 2424 C CA . GLU A 1 169 ? -44.86500 -13.06300 34.47900 1.000 36.71000 169 GLU A CA 1
ATOM 2425 C C . GLU A 1 169 ? -43.74800 -13.98500 34.94600 1.000 32.20000 169 GLU A C 1
ATOM 2426 O O . GLU A 1 169 ? -42.94400 -14.47000 34.14000 1.000 25.05000 169 GLU A O 1
ATOM 2438 N N . ALA A 1 170 ? -43.71300 -14.21700 36.25800 1.000 29.55000 170 ALA A N 1
ATOM 2439 C CA . ALA A 1 170 ? -42.87500 -15.25900 36.84100 1.000 29.33000 170 ALA A CA 1
ATOM 2440 C C . ALA A 1 170 ? -42.98500 -16.51600 35.99600 1.000 25.06000 170 ALA A C 1
ATOM 2441 O O . ALA A 1 170 ? -44.04600 -16.83100 35.47500 1.000 26.64000 170 ALA A O 1
ATOM 2448 N N . PRO A 1 171 ? -41.88100 -17.25100 35.85100 1.000 16.06000 171 PRO A N 1
ATOM 2449 C CA . PRO A 1 171 ? -40.56900 -17.07800 36.48700 1.000 17.16000 171 PRO A CA 1
ATOM 2450 C C . PRO A 1 171 ? -39.62000 -16.11600 35.76100 1.000 16.98000 171 PRO A C 1
ATOM 2451 O O . PRO A 1 171 ? -38.45800 -16.06700 36.12300 1.000 16.86000 171 PRO A O 1
ATOM 2462 N N . LEU A 1 172 ? -40.11300 -15.37600 34.77400 1.000 16.79000 172 LEU A N 1
ATOM 2463 C CA . LEU A 1 172 ? -39.30600 -14.34600 34.14000 1.000 17.51000 172 LEU A CA 1
ATOM 2464 C C . LEU A 1 172 ? -39.14200 -13.17600 35.10600 1.000 27.02000 172 LEU A C 1
ATOM 2465 O O . LEU A 1 172 ? -39.97200 -12.96000 35.99800 1.000 24.29000 172 LEU A O 1
ATOM 2481 N N . GLN A 1 173 ? -38.04100 -12.44100 34.95000 1.000 12.79000 173 GLN A N 1
ATOM 2482 C CA . GLN A 1 173 ? -37.70600 -11.33000 35.82500 1.000 16.54000 173 GLN A CA 1
ATOM 2483 C C . GLN A 1 173 ? -37.73600 -10.01500 35.06000 1.000 23.95000 173 GLN A C 1
ATOM 2484 O O . GLN A 1 173 ? -37.58600 -9.96300 33.83200 1.000 19.75000 173 GLN A O 1
ATOM 2498 N N . ALA A 1 174 ? -37.94100 -8.93700 35.81000 1.000 15.86000 174 ALA A N 1
ATOM 2499 C CA . ALA A 1 174 ? -38.06100 -7.61400 35.22000 1.000 18.59000 174 ALA A CA 1
ATOM 2500 C C . ALA A 1 174 ? -36.69300 -6.95000 35.13600 1.000 15.72000 174 ALA A C 1
ATOM 2501 O O . ALA A 1 174 ? -35.94700 -6.93900 36.11700 1.000 21.10000 174 ALA A O 1
ATOM 2508 N N . LEU A 1 175 ? -36.38200 -6.37300 33.96900 1.000 18.30000 175 LEU A N 1
ATOM 2509 C CA . LEU A 1 175 ? -35.10500 -5.68500 33.76800 1.000 19.49000 175 LEU A CA 1
ATOM 2510 C C . LEU A 1 175 ? -35.14700 -4.24800 34.29500 1.000 12.73000 175 LEU A C 1
ATOM 2511 O O . LEU A 1 175 ? -34.19000 -3.78200 34.92600 1.000 17.89000 175 LEU A O 1
ATOM 2527 N N . ALA A 1 176 ? -36.26200 -3.55400 34.09000 1.000 17.26000 176 ALA A N 1
ATOM 2528 C CA . ALA A 1 176 ? -36.32800 -2.13500 34.44000 1.000 20.47000 176 ALA A CA 1
ATOM 2529 C C . ALA A 1 176 ? -35.97300 -1.83000 35.89000 1.000 16.22000 176 ALA A C 1
ATOM 2530 O O . ALA A 1 176 ? -35.28900 -0.81900 36.13200 1.000 17.67000 176 ALA A O 1
ATOM 2537 N N . PRO A 1 177 ? -36.38700 -2.61100 36.88600 1.000 16.39000 177 PRO A N 1
ATOM 2538 C CA . PRO A 1 177 ? -36.03400 -2.25800 38.27300 1.000 16.16000 177 PRO A CA 1
ATOM 2539 C C . PRO A 1 177 ? -34.54600 -2.26800 38.56100 1.000 16.65000 177 PRO A C 1
ATOM 2540 O O . PRO A 1 177 ? -34.11300 -1.61200 39.51300 1.000 19.38000 177 PRO A O 1
ATOM 2551 N N . LEU A 1 178 ? -33.73700 -2.98700 37.77500 1.000 16.25000 178 LEU A N 1
ATOM 2552 C CA . LEU A 1 178 ? -32.31000 -3.02500 38.04500 1.000 17.59000 178 LEU A CA 1
ATOM 2553 C C . LEU A 1 178 ? -31.63100 -1.67500 37.82100 1.000 18.61000 178 LEU A C 1
ATOM 2554 O O . LEU A 1 178 ? -30.50700 -1.47300 38.30000 1.000 18.77000 178 LEU A O 1
ATOM 2570 N N . TYR A 1 179 ? -32.27300 -0.76200 37.09800 1.000 15.36000 179 TYR A N 1
ATOM 2571 C CA . TYR A 1 179 ? -31.74100 0.58600 36.90400 1.000 17.11000 179 TYR A CA 1
ATOM 2572 C C . TYR A 1 179 ? -31.76900 1.42800 38.17700 1.000 20.88000 179 TYR A C 1
ATOM 2573 O O . TYR A 1 179 ? -31.23100 2.54500 38.18000 1.000 22.91000 179 TYR A O 1
ATOM 2591 N N . GLN A 1 180 ? -32.40400 0.94900 39.24200 1.000 20.58000 180 GLN A N 1
ATOM 2592 C CA . GLN A 1 180 ? -32.51100 1.74900 40.45300 1.000 26.16000 180 GLN A CA 1
ATOM 2593 C C . GLN A 1 180 ? -31.30600 1.58900 41.36500 1.000 24.22000 180 GLN A C 1
ATOM 2594 O O . GLN A 1 180 ? -31.19800 2.30800 42.36200 1.000 24.26000 180 GLN A O 1
ATOM 2608 N N . ALA A 1 181 ? -30.38400 0.69800 41.03300 1.000 17.05000 181 ALA A N 1
ATOM 2609 C CA . ALA A 1 181 ? -29.20500 0.51400 41.85400 1.000 18.92000 181 ALA A CA 1
ATOM 2610 C C . ALA A 1 181 ? -28.31000 1.75400 41.84200 1.000 21.33000 181 ALA A C 1
ATOM 2611 O O . ALA A 1 181 ? -28.34500 2.58000 40.92600 1.000 21.73000 181 ALA A O 1
ATOM 2618 N N . ASP A 1 182 ? -27.46900 1.85900 42.87400 1.000 24.86000 182 ASP A N 1
ATOM 2619 C CA . ASP A 1 182 ? -26.45200 2.90200 42.91900 1.000 21.74000 182 ASP A CA 1
ATOM 2620 C C . ASP A 1 182 ? -25.43200 2.69100 41.81900 1.000 17.97000 182 ASP A C 1
ATOM 2621 O O . ASP A 1 182 ? -25.01200 1.56300 41.54500 1.000 21.09000 182 ASP A O 1
ATOM 2630 N N . ALA A 1 183 ? -25.02100 3.78600 41.19600 1.000 20.85000 183 ALA A N 1
ATOM 2631 C CA . ALA A 1 183 ? -24.13700 3.68900 40.04200 1.000 19.15000 183 ALA A CA 1
ATOM 2632 C C . ALA A 1 183 ? -22.83200 3.00800 40.40300 1.000 23.22000 183 ALA A C 1
ATOM 2633 O O . ALA A 1 183 ? -22.14400 3.40300 41.34700 1.000 25.90000 183 ALA A O 1
ATOM 2640 N N . LEU A 1 184 ? -22.49100 1.98400 39.63400 1.000 16.57000 184 LEU A N 1
ATOM 2641 C CA . LEU A 1 184 ? -21.18600 1.34400 39.72800 1.000 16.86000 184 LEU A CA 1
ATOM 2642 C C . LEU A 1 184 ? -20.14700 2.15700 38.96100 1.000 19.87000 184 LEU A C 1
ATOM 2643 O O . LEU A 1 184 ? -20.32900 2.46600 37.78200 1.000 19.79000 184 LEU A O 1
ATOM 2659 N N . GLU A 1 185 ? -19.05700 2.51200 39.62400 1.000 22.79000 185 GLU A N 1
ATOM 2660 C CA . GLU A 1 185 ? -18.07900 3.38300 38.99100 1.000 29.41000 185 GLU A CA 1
ATOM 2661 C C . GLU A 1 185 ? -16.87900 2.63000 38.43400 1.000 33.06000 185 GLU A C 1
ATOM 2662 O O . GLU A 1 185 ? -16.17200 3.16900 37.57900 1.000 36.54000 185 GLU A O 1
ATOM 2674 N N . ASP A 1 186 ? -16.66100 1.39800 38.85900 1.000 24.08000 186 ASP A N 1
ATOM 2675 C CA . ASP A 1 186 ? -15.50200 0.63300 38.43800 1.000 35.39000 186 ASP A CA 1
ATOM 2676 C C . ASP A 1 186 ? -15.80800 -0.16500 37.17500 1.000 21.87000 186 ASP A C 1
ATOM 2677 O O . ASP A 1 186 ? -16.94200 -0.58300 36.94000 1.000 21.99000 186 ASP A O 1
ATOM 2686 N N . CYS A 1 187 ? -14.76500 -0.43900 36.40300 1.000 20.25000 187 CYS A N 1
ATOM 2687 C CA . CYS A 1 187 ? -14.87500 -1.27400 35.21400 1.000 23.72000 187 CYS A CA 1
ATOM 2688 C C . CYS A 1 187 ? -13.96500 -2.48500 35.36700 1.000 23.43000 187 CYS A C 1
ATOM 2689 O O . CYS A 1 187 ? -12.77200 -2.33900 35.65200 1.000 24.44000 187 CYS A O 1
ATOM 2697 N N . ALA A 1 188 ? -14.53600 -3.67500 35.17000 1.000 18.56000 188 ALA A N 1
ATOM 2698 C CA . ALA A 1 188 ? -13.84900 -4.94400 35.39000 1.000 25.12000 188 ALA A CA 1
ATOM 2699 C C . ALA A 1 188 ? -13.19800 -5.51200 34.13400 1.000 27.30000 188 ALA A C 1
ATOM 2700 O O . ALA A 1 188 ? -12.46800 -6.50600 34.22900 1.000 33.31000 188 ALA A O 1
ATOM 2707 N N . ALA A 1 189 ? -13.40700 -4.90500 32.97500 1.000 17.34000 189 ALA A N 1
ATOM 2708 C CA . ALA A 1 189 ? -12.94800 -5.49200 31.72200 1.000 15.58000 189 ALA A CA 1
ATOM 2709 C C . ALA A 1 189 ? -11.56600 -4.99000 31.33700 1.000 17.74000 189 ALA A C 1
ATOM 2710 O O . ALA A 1 189 ? -11.25500 -3.81200 31.51200 1.000 23.25000 189 ALA A O 1
ATOM 2717 N N . ARG A 1 190 ? -10.75400 -5.89000 30.79000 1.000 18.25000 190 ARG A N 1
ATOM 2718 C CA . ARG A 1 190 ? -9.44800 -5.56200 30.23000 1.000 22.44000 190 ARG A CA 1
ATOM 2719 C C . ARG A 1 190 ? -9.54600 -5.40100 28.71300 1.000 21.85000 190 ARG A C 1
ATOM 2720 O O . ARG A 1 190 ? -10.33200 -6.08500 28.05600 1.000 18.69000 190 ARG A O 1
ATOM 2741 N N . ALA A 1 191 ? -8.70400 -4.52900 28.15400 1.000 21.91000 191 ALA A N 1
ATOM 2742 C CA . ALA A 1 191 ? -8.75000 -4.27700 26.71100 1.000 18.95000 191 ALA A CA 1
ATOM 2743 C C . ALA A 1 191 ? -8.51700 -5.54600 25.89400 1.000 16.07000 191 ALA A C 1
ATOM 2744 O O . ALA A 1 191 ? -9.02700 -5.67300 24.77300 1.000 14.37000 191 ALA A O 1
ATOM 2751 N N . GLU A 1 192 ? -7.75100 -6.50100 26.42200 1.000 14.65000 192 GLU A N 1
ATOM 2752 C CA . GLU A 1 192 ? -7.48500 -7.71300 25.67400 1.000 10.23000 192 GLU A CA 1
ATOM 2753 C C . GLU A 1 192 ? -8.58800 -8.76200 25.80900 1.000 13.07000 192 GLU A C 1
ATOM 2754 O O . GLU A 1 192 ? -8.52900 -9.76600 25.10400 1.000 16.23000 192 GLU A O 1
ATOM 2766 N N . ASP A 1 193 ? -9.56100 -8.54700 26.68900 1.000 15.99000 193 ASP A N 1
ATOM 2767 C CA . ASP A 1 193 ? -10.64600 -9.49400 26.94700 1.000 16.63000 193 ASP A CA 1
ATOM 2768 C C . ASP A 1 193 ? -11.61700 -9.58100 25.76900 1.000 12.59000 193 ASP A C 1
ATOM 2769 O O . ASP A 1 193 ? -11.84200 -8.60400 25.04700 1.000 12.10000 193 ASP A O 1
ATOM 2778 N N . ILE A 1 194 ? -12.24100 -10.75400 25.61800 1.000 12.86000 194 ILE A N 1
ATOM 2779 C CA . ILE A 1 194 ? -13.45400 -10.84900 24.81400 1.000 8.88000 194 ILE A CA 1
ATOM 2780 C C . ILE A 1 194 ? -14.49000 -9.88400 25.36600 1.000 10.08000 194 ILE A C 1
ATOM 2781 O O . ILE A 1 194 ? -14.81800 -9.90700 26.56200 1.000 14.38000 194 ILE A O 1
ATOM 2797 N N . ALA A 1 195 ? -15.03400 -9.04500 24.48600 1.000 9.40000 195 ALA A N 1
ATOM 2798 C CA . ALA A 1 195 ? -16.07500 -8.09100 24.86800 1.000 10.92000 195 ALA A CA 1
ATOM 2799 C C . ALA A 1 195 ? -17.47000 -8.61800 24.59500 1.000 12.07000 195 ALA A C 1
ATOM 2800 O O . ALA A 1 195 ? -18.39200 -8.37900 25.37900 1.000 10.36000 195 ALA A O 1
ATOM 2807 N N . CYS A 1 196 ? -17.63900 -9.31200 23.48100 1.000 11.79000 196 CYS A N 1
ATOM 2808 C CA . CYS A 1 196 ? -18.95000 -9.78600 23.07800 1.000 9.17000 196 CYS A CA 1
ATOM 2809 C C . CYS A 1 196 ? -18.75800 -10.92400 22.08900 1.000 11.55000 196 CYS A C 1
ATOM 2810 O O . CYS A 1 196 ? -17.65900 -11.16000 21.58400 1.000 10.15000 196 CYS A O 1
ATOM 2818 N N . PHE A 1 197 ? -19.83600 -11.63600 21.83200 1.000 8.72000 197 PHE A N 1
ATOM 2819 C CA . PHE A 1 197 ? -19.85400 -12.62900 20.77100 1.000 9.69000 197 PHE A CA 1
ATOM 2820 C C . PHE A 1 197 ? -20.73600 -12.08600 19.64600 1.000 8.93000 197 PHE A C 1
ATOM 2821 O O . PHE A 1 197 ? -21.96100 -11.98300 19.78300 1.000 8.96000 197 PHE A O 1
ATOM 2838 N N . GLN A 1 198 ? -20.11200 -11.72000 18.53600 1.000 8.09000 198 GLN A N 1
ATOM 2839 C CA . GLN A 1 198 ? -20.87700 -11.50100 17.32000 1.000 7.91000 198 GLN A CA 1
ATOM 2840 C C . GLN A 1 198 ? -21.34500 -12.85200 16.79700 1.000 8.98000 198 GLN A C 1
ATOM 2841 O O . GLN A 1 198 ? -21.01100 -13.90400 17.34500 1.000 9.70000 198 GLN A O 1
ATOM 2855 N N . LEU A 1 199 ? -22.13700 -12.81800 15.73300 1.000 9.25000 199 LEU A N 1
ATOM 2856 C CA . LEU A 1 199 ? -22.71300 -14.02200 15.15300 1.000 8.99000 199 LEU A CA 1
ATOM 2857 C C . LEU A 1 199 ? -22.38800 -14.10900 13.67700 1.000 10.31000 199 LEU A C 1
ATOM 2858 O O . LEU A 1 199 ? -22.44400 -13.11100 12.96100 1.000 10.60000 199 LEU A O 1
ATOM 2874 N N . SER A 1 200 ? -22.03800 -15.31000 13.22000 1.000 9.59000 200 SER A N 1
ATOM 2875 C CA . SER A 1 200 ? -21.76600 -15.47800 11.80600 1.000 11.81000 200 SER A CA 1
ATOM 2876 C C . SER A 1 200 ? -23.04200 -15.27000 11.00400 1.000 14.52000 200 SER A C 1
ATOM 2877 O O . SER A 1 200 ? -24.16200 -15.33100 11.51400 1.000 14.17000 200 SER A O 1
ATOM 2885 N N . GLY A 1 201 ? -22.84800 -14.93200 9.73800 1.000 16.93000 201 GLY A N 1
ATOM 2886 C CA . GLY A 1 201 ? -23.94700 -14.59000 8.87900 1.000 15.82000 201 GLY A CA 1
ATOM 2887 C C . GLY A 1 201 ? -23.75700 -15.36400 7.60200 1.000 36.72000 201 GLY A C 1
ATOM 2888 O O . GLY A 1 201 ? -23.71500 -14.80200 6.50300 1.000 37.17000 201 GLY A O 1
ATOM 2892 N N . GLY A 1 202 ? -23.57800 -16.67000 7.75700 1.000 33.88000 202 GLY A N 1
ATOM 2893 C CA . GLY A 1 202 ? -23.50200 -17.57500 6.63700 1.000 36.69000 202 GLY A CA 1
ATOM 2894 C C . GLY A 1 202 ? -24.88300 -18.10000 6.31400 1.000 43.02000 202 GLY A C 1
ATOM 2895 O O . GLY A 1 202 ? -25.89800 -17.66100 6.86200 1.000 37.96000 202 GLY A O 1
ATOM 2899 N N . THR A 1 203 ? -24.91400 -19.07900 5.42300 1.000 35.47000 203 THR A N 1
ATOM 2900 C CA . THR A 1 203 ? -26.16800 -19.58300 4.88500 1.000 41.61000 203 THR A CA 1
ATOM 2901 C C . THR A 1 203 ? -26.55700 -20.93000 5.48400 1.000 46.34000 203 THR A C 1
ATOM 2902 O O . THR A 1 203 ? -27.61500 -21.47300 5.14300 1.000 39.07000 203 THR A O 1
ATOM 2913 N N . THR A 1 204 ? -25.73000 -21.48500 6.36500 1.000 40.44000 204 THR A N 1
ATOM 2914 C CA . THR A 1 204 ? -26.07000 -22.71200 7.07900 1.000 41.31000 204 THR A CA 1
ATOM 2915 C C . THR A 1 204 ? -25.88400 -22.38900 8.56000 1.000 41.70000 204 THR A C 1
ATOM 2916 O O . THR A 1 204 ? -24.76700 -22.47500 9.07900 1.000 32.80000 204 THR A O 1
ATOM 2927 N N . GLY A 1 205 ? -26.97200 -21.94000 9.20500 1.000 49.23000 205 GLY A N 1
ATOM 2928 C CA . GLY A 1 205 ? -27.01400 -21.71000 10.65100 1.000 20.47000 205 GLY A CA 1
ATOM 2929 C C . GLY A 1 205 ? -26.98500 -23.04600 11.32400 1.000 34.37000 205 GLY A C 1
ATOM 2930 O O . GLY A 1 205 ? -26.90000 -24.05700 10.61100 1.000 53.32000 205 GLY A O 1
ATOM 2934 N N . THR A 1 206 ? -27.03800 -23.11800 12.65000 1.000 14.56000 206 THR A N 1
ATOM 2935 C CA . THR A 1 206 ? -27.15400 -22.03000 13.62200 1.000 13.51000 206 THR A CA 1
ATOM 2936 C C . THR A 1 206 ? -25.93700 -21.14600 13.58000 1.000 13.38000 206 THR A C 1
ATOM 2937 O O . THR A 1 206 ? -24.83000 -21.66300 13.45000 1.000 14.34000 206 THR A O 1
ATOM 2948 N N . PRO A 1 207 ? -26.10100 -19.82800 13.70200 1.000 11.24000 207 PRO A N 1
ATOM 2949 C CA . PRO A 1 207 ? -24.92100 -18.97100 13.63000 1.000 12.46000 207 PRO A CA 1
ATOM 2950 C C . PRO A 1 207 ? -23.87800 -19.34000 14.67000 1.000 14.45000 207 PRO A C 1
ATOM 2951 O O . PRO A 1 207 ? -24.18900 -19.76000 15.79700 1.000 12.31000 207 PRO A O 1
ATOM 2962 N N . LYS A 1 208 ? -22.62300 -19.17600 14.26800 1.000 9.47000 208 LYS A N 1
ATOM 2963 C CA . LYS A 1 208 ? -21.47600 -19.44000 15.11200 1.000 8.05000 208 LYS A CA 1
ATOM 2964 C C . LYS A 1 208 ? -21.13500 -18.19700 15.92900 1.000 11.47000 208 LYS A C 1
ATOM 2965 O O . LYS A 1 208 ? -21.35800 -17.06700 15.48900 1.000 9.17000 208 LYS A O 1
ATOM 2984 N N . LEU A 1 209 ? -20.57700 -18.41700 17.11600 1.000 9.46000 209 LEU A N 1
ATOM 2985 C CA . LEU A 1 209 ? -20.18300 -17.32900 18.00100 1.000 8.65000 209 LEU A CA 1
ATOM 2986 C C . LEU A 1 209 ? -18.78300 -16.82500 17.65800 1.000 12.41000 209 LEU A C 1
ATOM 2987 O O . LEU A 1 209 ? -17.81200 -17.59300 17.56900 1.000 11.13000 209 LEU A O 1
ATOM 3003 N N . ILE A 1 210 ? -18.70100 -15.52200 17.44700 1.000 8.85000 210 ILE A N 1
ATOM 3004 C CA . ILE A 1 210 ? -17.49900 -14.83200 16.99600 1.000 9.02000 210 ILE A CA 1
ATOM 3005 C C . ILE A 1 210 ? -16.98300 -14.01300 18.17300 1.000 10.89000 210 ILE A C 1
ATOM 3006 O O . ILE A 1 210 ? -17.57800 -12.98500 18.51700 1.000 10.36000 210 ILE A O 1
ATOM 3022 N N . PRO A 1 211 ? -15.87400 -14.40600 18.79400 1.000 7.64000 211 PRO A N 1
ATOM 3023 C CA . PRO A 1 211 ? -15.35700 -13.61100 19.90700 1.000 11.39000 211 PRO A CA 1
ATOM 3024 C C . PRO A 1 211 ? -14.70200 -12.34600 19.37500 1.000 13.45000 211 PRO A C 1
ATOM 3025 O O . PRO A 1 211 ? -13.79200 -12.39800 18.54800 1.000 15.41000 211 PRO A O 1
ATOM 3036 N N . ARG A 1 212 ? -15.21700 -11.20800 19.79400 1.000 8.21000 212 ARG A N 1
ATOM 3037 C CA . ARG A 1 212 ? -14.60300 -9.92400 19.46800 1.000 10.51000 212 ARG A CA 1
ATOM 3038 C C . ARG A 1 212 ? -14.03800 -9.35600 20.76100 1.000 9.98000 212 ARG A C 1
ATOM 3039 O O . ARG A 1 212 ? -14.71300 -9.36200 21.79300 1.000 11.34000 212 ARG A O 1
ATOM 3060 N N . ARG A 1 213 ? -12.77900 -8.92200 20.72100 1.000 10.97000 213 ARG A N 1
ATOM 3061 C CA A ARG A 1 213 ? -12.10800 -8.39400 21.89700 0.430 10.24000 213 ARG A CA 1
ATOM 3062 C CA B ARG A 1 213 ? -12.10800 -8.39700 21.89700 0.570 10.22000 213 ARG A CA 1
ATOM 3063 C C . ARG A 1 213 ? -12.19100 -6.87000 21.89600 1.000 9.22000 213 ARG A C 1
ATOM 3064 O O . ARG A 1 213 ? -12.29500 -6.24600 20.84600 1.000 9.97000 213 ARG A O 1
ATOM 3104 N N . HIS A 1 214 ? -12.18000 -6.27300 23.09500 1.000 9.69000 214 HIS A N 1
ATOM 3105 C CA . HIS A 1 214 ? -12.31900 -4.81600 23.20100 1.000 8.63000 214 HIS A CA 1
ATOM 3106 C C . HIS A 1 214 ? -11.36300 -4.07200 22.27500 1.000 8.96000 214 HIS A C 1
ATOM 3107 O O . HIS A 1 214 ? -11.78800 -3.21500 21.48900 1.000 9.03000 214 HIS A O 1
ATOM 3121 N N . ARG A 1 215 ? -10.06300 -4.35500 22.36400 1.000 10.09000 215 ARG A N 1
ATOM 3122 C CA . ARG A 1 215 ? -9.10200 -3.49100 21.70600 1.000 9.63000 215 ARG A CA 1
ATOM 3123 C C . ARG A 1 215 ? -9.19700 -3.58900 20.18800 1.000 8.32000 215 ARG A C 1
ATOM 3124 O O . ARG A 1 215 ? -9.06700 -2.57600 19.49500 1.000 12.10000 215 ARG A O 1
ATOM 3145 N N . GLU A 1 216 ? -9.47400 -4.77400 19.65300 1.000 10.90000 216 GLU A N 1
ATOM 3146 C CA . GLU A 1 216 ? -9.52800 -4.93200 18.19900 1.000 8.64000 216 GLU A CA 1
ATOM 3147 C C . GLU A 1 216 ? -10.85300 -4.44500 17.65400 1.000 10.72000 216 GLU A C 1
ATOM 3148 O O . GLU A 1 216 ? -10.90000 -3.82400 16.58500 1.000 8.79000 216 GLU A O 1
ATOM 3160 N N . TYR A 1 217 ? -11.94000 -4.69400 18.38800 1.000 7.96000 217 TYR A N 1
ATOM 3161 C CA . TYR A 1 217 ? -13.23000 -4.20500 17.93400 1.000 8.79000 217 TYR A CA 1
ATOM 3162 C C . TYR A 1 217 ? -13.28300 -2.68600 18.00300 1.000 10.60000 217 TYR A C 1
ATOM 3163 O O . TYR A 1 217 ? -13.82400 -2.04800 17.09600 1.000 9.23000 217 TYR A O 1
ATOM 3181 N N . LEU A 1 218 ? -12.67500 -2.08400 19.04000 1.000 8.69000 218 LEU A N 1
ATOM 3182 C CA . LEU A 1 218 ? -12.59200 -0.62500 19.08800 1.000 10.02000 218 LEU A CA 1
ATOM 3183 C C . LEU A 1 218 ? -11.72700 -0.06900 17.95800 1.000 10.41000 218 LEU A C 1
ATOM 3184 O O . LEU A 1 218 ? -11.99600 1.03400 17.47400 1.000 10.48000 218 LEU A O 1
ATOM 3200 N N . TYR A 1 219 ? -10.67000 -0.78500 17.54200 1.000 8.87000 219 TYR A N 1
ATOM 3201 C CA . TYR A 1 219 ? -9.92300 -0.35200 16.36600 1.000 9.23000 219 TYR A CA 1
ATOM 3202 C C . TYR A 1 219 ? -10.81800 -0.34500 15.13400 1.000 12.01000 219 TYR A C 1
ATOM 3203 O O . TYR A 1 219 ? -10.82400 0.63100 14.36400 1.000 9.22000 219 TYR A O 1
ATOM 3221 N N . ASN A 1 220 ? -11.62000 -1.40400 14.97500 1.000 9.30000 220 ASN A N 1
ATOM 3222 C CA . ASN A 1 220 ? -12.61200 -1.49400 13.90800 1.000 8.49000 220 ASN A CA 1
ATOM 3223 C C . ASN A 1 220 ? -13.50100 -0.25600 13.91500 1.000 8.48000 220 ASN A C 1
ATOM 3224 O O . ASN A 1 220 ? -13.72900 0.37400 12.87400 1.000 7.71000 220 ASN A O 1
ATOM 3235 N N . VAL A 1 221 ? -13.99900 0.11500 15.09600 1.000 9.83000 221 VAL A N 1
ATOM 3236 C CA . VAL A 1 221 ? -14.87100 1.28600 15.22100 1.000 10.31000 221 VAL A CA 1
ATOM 3237 C C . VAL A 1 221 ? -14.13100 2.56300 14.84000 1.000 10.17000 221 VAL A C 1
ATOM 3238 O O . VAL A 1 221 ? -14.63600 3.39700 14.05900 1.000 9.69000 221 VAL A O 1
ATOM 3251 N N . ARG A 1 222 ? -12.96300 2.78400 15.45300 1.000 9.31000 222 ARG A N 1
ATOM 3252 C CA . ARG A 1 222 ? -12.27300 4.05900 15.28300 1.000 9.82000 222 ARG A CA 1
ATOM 3253 C C . ARG A 1 222 ? -11.83200 4.24800 13.84200 1.000 12.49000 222 ARG A C 1
ATOM 3254 O O . ARG A 1 222 ? -12.01700 5.32900 13.26100 1.000 14.96000 222 ARG A O 1
ATOM 3275 N N . ALA A 1 223 ? -11.27200 3.20500 13.24600 1.000 11.16000 223 ALA A N 1
ATOM 3276 C CA . ALA A 1 223 ? -10.81200 3.30000 11.86800 1.000 12.71000 223 ALA A CA 1
ATOM 3277 C C . ALA A 1 223 ? -11.98600 3.48600 10.92000 1.000 13.17000 223 ALA A C 1
ATOM 3278 O O . ALA A 1 223 ? -11.90400 4.28000 9.97800 1.000 10.96000 223 ALA A O 1
ATOM 3285 N N . SER A 1 224 ? -13.09200 2.77500 11.15000 1.000 9.89000 224 SER A N 1
ATOM 3286 C CA A SER A 1 224 ? -14.27700 2.96800 10.31800 0.590 11.39000 224 SER A CA 1
ATOM 3287 C CA B SER A 1 224 ? -14.26000 2.97200 10.29800 0.410 11.39000 224 SER A CA 1
ATOM 3288 C C . SER A 1 224 ? -14.81300 4.38700 10.44900 1.000 8.20000 224 SER A C 1
ATOM 3289 O O . SER A 1 224 ? -15.19400 5.01200 9.45800 1.000 9.09000 224 SER A O 1
ATOM 3302 N N . ALA A 1 225 ? -14.86000 4.90800 11.67900 1.000 7.84000 225 ALA A N 1
ATOM 3303 C CA . ALA A 1 225 ? -15.35900 6.26800 11.88700 1.000 9.36000 225 ALA A CA 1
ATOM 3304 C C . ALA A 1 225 ? -14.54300 7.28800 11.10500 1.000 10.47000 225 ALA A C 1
ATOM 3305 O O . ALA A 1 225 ? -15.09900 8.23500 10.53300 1.000 11.38000 225 ALA A O 1
ATOM 3312 N N . GLU A 1 226 ? -13.22500 7.10800 11.06300 1.000 13.01000 226 GLU A N 1
ATOM 3313 C CA . GLU A 1 226 ? -12.36000 8.03100 10.32700 1.000 14.01000 226 GLU A CA 1
ATOM 3314 C C . GLU A 1 226 ? -12.63400 7.94400 8.83200 1.000 11.86000 226 GLU A C 1
ATOM 3315 O O . GLU A 1 226 ? -12.78400 8.96500 8.15700 1.000 13.18000 226 GLU A O 1
ATOM 3327 N N . VAL A 1 227 ? -12.70900 6.71900 8.29800 1.000 11.03000 227 VAL A N 1
ATOM 3328 C CA . VAL A 1 227 ? -12.96400 6.52300 6.87100 1.000 10.68000 227 VAL A CA 1
ATOM 3329 C C . VAL A 1 227 ? -14.31800 7.09000 6.46700 1.000 10.95000 227 VAL A C 1
ATOM 3330 O O . VAL A 1 227 ? -14.46600 7.64000 5.36900 1.000 14.12000 227 VAL A O 1
ATOM 3343 N N . CYS A 1 228 ? -15.33600 6.97700 7.33700 1.000 10.80000 228 CYS A N 1
ATOM 3344 C CA . CYS A 1 228 ? -16.67800 7.39600 6.99200 1.000 11.58000 228 CYS A CA 1
ATOM 3345 C C . CYS A 1 228 ? -16.96700 8.84700 7.35200 1.000 11.31000 228 CYS A C 1
ATOM 3346 O O . CYS A 1 228 ? -18.09100 9.31400 7.11400 1.000 14.22000 228 CYS A O 1
ATOM 3354 N N . GLY A 1 229 ? -15.99800 9.57100 7.90300 1.000 11.08000 229 GLY A N 1
ATOM 3355 C CA . GLY A 1 229 ? -16.18700 10.97800 8.19700 1.000 11.02000 229 GLY A CA 1
ATOM 3356 C C . GLY A 1 229 ? -17.08200 11.27700 9.38300 1.000 12.90000 229 GLY A C 1
ATOM 3357 O O . GLY A 1 229 ? -17.63800 12.38200 9.44300 1.000 13.23000 229 GLY A O 1
ATOM 3361 N N . PHE A 1 230 ? -17.25200 10.33300 10.32400 1.000 10.18000 230 PHE A N 1
ATOM 3362 C CA . PHE A 1 230 ? -18.05900 10.60500 11.50600 1.000 7.45000 230 PHE A CA 1
ATOM 3363 C C . PHE A 1 230 ? -17.42100 11.71500 12.33900 1.000 9.28000 230 PHE A C 1
ATOM 3364 O O . PHE A 1 230 ? -16.19200 11.79300 12.48000 1.000 10.93000 230 PHE A O 1
ATOM 3381 N N . ASP A 1 231 ? -18.26600 12.58000 12.88400 1.000 9.48000 231 ASP A N 1
ATOM 3382 C CA . ASP A 1 231 ? -17.79800 13.64500 13.75700 1.000 9.72000 231 ASP A CA 1
ATOM 3383 C C . ASP A 1 231 ? -18.92900 14.04200 14.70700 1.000 8.97000 231 ASP A C 1
ATOM 3384 O O . ASP A 1 231 ? -19.94000 13.34100 14.84700 1.000 10.82000 231 ASP A O 1
ATOM 3393 N N . GLU A 1 232 ? -18.74600 15.18500 15.37600 1.000 7.68000 232 GLU A N 1
ATOM 3394 C CA . GLU A 1 232 ? -19.65000 15.58500 16.43200 1.000 7.68000 232 GLU A CA 1
ATOM 3395 C C . GLU A 1 232 ? -21.04700 15.88500 15.91600 1.000 10.16000 232 GLU A C 1
ATOM 3396 O O . GLU A 1 232 ? -22.00400 15.92300 16.71100 1.000 13.57000 232 GLU A O 1
ATOM 3408 N N . HIS A 1 233 ? -21.17900 16.14300 14.62500 1.000 9.80000 233 HIS A N 1
ATOM 3409 C CA . HIS A 1 233 ? -22.45300 16.49700 14.02300 1.000 11.32000 233 HIS A CA 1
ATOM 3410 C C . HIS A 1 233 ? -23.10500 15.32500 13.28700 1.000 10.80000 233 HIS A C 1
ATOM 3411 O O . HIS A 1 233 ? -24.13800 15.50700 12.63100 1.000 10.07000 233 HIS A O 1
ATOM 3425 N N . THR A 1 234 ? -22.54400 14.11700 13.41100 1.000 8.34000 234 THR A N 1
ATOM 3426 C CA . THR A 1 234 ? -23.14500 12.92900 12.82400 1.000 7.87000 234 THR A CA 1
ATOM 3427 C C . THR A 1 234 ? -24.40700 12.55100 13.58700 1.000 6.98000 234 THR A C 1
ATOM 3428 O O . THR A 1 234 ? -24.39100 12.44400 14.81400 1.000 10.33000 234 THR A O 1
ATOM 3439 N N . VAL A 1 235 ? -25.50700 12.40000 12.85000 1.000 7.01000 235 VAL A N 1
ATOM 3440 C CA . VAL A 1 235 ? -26.79200 11.93900 13.37000 1.000 7.53000 235 VAL A CA 1
ATOM 3441 C C . VAL A 1 235 ? -27.08900 10.63500 12.64100 1.000 8.52000 235 VAL A C 1
ATOM 3442 O O . VAL A 1 235 ? -27.41500 10.64300 11.44900 1.000 6.63000 235 VAL A O 1
ATOM 3455 N N . TYR A 1 236 ? -26.92900 9.51500 13.34600 1.000 7.18000 236 TYR A N 1
ATOM 3456 C CA . TYR A 1 236 ? -26.92800 8.18200 12.73700 1.000 7.48000 236 TYR A CA 1
ATOM 3457 C C . TYR A 1 236 ? -28.26200 7.48500 12.97900 1.000 7.42000 236 TYR A C 1
ATOM 3458 O O . TYR A 1 236 ? -28.66700 7.29000 14.12400 1.000 8.86000 236 TYR A O 1
ATOM 3476 N N . LEU A 1 237 ? -28.92900 7.08000 11.90200 1.000 7.58000 237 LEU A N 1
ATOM 3477 C CA . LEU A 1 237 ? -30.17400 6.33700 12.00400 1.000 7.17000 237 LEU A CA 1
ATOM 3478 C C . LEU A 1 237 ? -29.86500 4.84800 11.94100 1.000 8.85000 237 LEU A C 1
ATOM 3479 O O . LEU A 1 237 ? -29.17200 4.40700 11.02800 1.000 8.61000 237 LEU A O 1
ATOM 3495 N N . THR A 1 238 ? -30.42100 4.06900 12.87400 1.000 8.41000 238 THR A N 1
ATOM 3496 C CA . THR A 1 238 ? -30.28100 2.61100 12.81000 1.000 8.07000 238 THR A CA 1
ATOM 3497 C C . THR A 1 238 ? -31.26400 2.03900 11.79100 1.000 8.84000 238 THR A C 1
ATOM 3498 O O . THR A 1 238 ? -32.43700 1.80100 12.10100 1.000 12.42000 238 THR A O 1
ATOM 3509 N N . GLY A 1 239 ? -30.79300 1.79000 10.58100 1.000 10.13000 239 GLY A N 1
ATOM 3510 C CA . GLY A 1 239 ? -31.63000 1.24600 9.52200 1.000 12.30000 239 GLY A CA 1
ATOM 3511 C C . GLY A 1 239 ? -31.62000 -0.27200 9.46500 1.000 11.61000 239 GLY A C 1
ATOM 3512 O O . GLY A 1 239 ? -32.39800 -0.86600 8.71600 1.000 16.99000 239 GLY A O 1
ATOM 3516 N N . LEU A 1 240 ? -30.72500 -0.87800 10.22900 1.000 10.76000 240 LEU A N 1
ATOM 3517 C CA . LEU A 1 240 ? -30.56800 -2.31700 10.39300 1.000 9.81000 240 LEU A CA 1
ATOM 3518 C C . LEU A 1 240 ? -30.60000 -2.65700 11.87600 1.000 9.77000 240 LEU A C 1
ATOM 3519 O O . LEU A 1 240 ? -30.57400 -1.76900 12.73800 1.000 10.72000 240 LEU A O 1
ATOM 3535 N N . PRO A 1 241 ? -30.64300 -3.94100 12.21900 1.000 10.12000 241 PRO A N 1
ATOM 3536 C CA . PRO A 1 241 ? -30.60800 -4.30700 13.64000 1.000 10.11000 241 PRO A CA 1
ATOM 3537 C C . PRO A 1 241 ? -29.30700 -3.87400 14.30100 1.000 11.27000 241 PRO A C 1
ATOM 3538 O O . PRO A 1 241 ? -28.21400 -4.10100 13.78000 1.000 9.51000 241 PRO A O 1
ATOM 3549 N N . MET A 1 242 ? -29.44400 -3.27100 15.49000 1.000 10.83000 242 MET A N 1
ATOM 3550 C CA . MET A 1 242 ? -28.28700 -2.76300 16.22000 1.000 9.59000 242 MET A CA 1
ATOM 3551 C C . MET A 1 242 ? -27.30900 -3.86300 16.60400 1.000 9.61000 242 MET A C 1
ATOM 3552 O O . MET A 1 242 ? -26.10800 -3.58300 16.74100 1.000 11.62000 242 MET A O 1
ATOM 3566 N N . ALA A 1 243 ? -27.79800 -5.09700 16.80700 1.000 10.85000 243 ALA A N 1
ATOM 3567 C CA . ALA A 1 243 ? -26.92100 -6.20700 17.17300 1.000 10.44000 243 ALA A CA 1
ATOM 3568 C C . ALA A 1 243 ? -25.95300 -6.54900 16.06000 1.000 10.37000 243 ALA A C 1
ATOM 3569 O O . ALA A 1 243 ? -24.88600 -7.10600 16.31800 1.000 13.39000 243 ALA A O 1
ATOM 3576 N N . HIS A 1 244 ? -26.30400 -6.23500 14.82300 1.000 8.07000 244 HIS A N 1
ATOM 3577 C CA . HIS A 1 244 ? -25.45400 -6.62800 13.71200 1.000 8.70000 244 HIS A CA 1
ATOM 3578 C C . HIS A 1 244 ? -24.21900 -5.74400 13.58900 1.000 8.70000 244 HIS A C 1
ATOM 3579 O O . HIS A 1 244 ? -24.26700 -4.53900 13.80500 1.000 7.41000 244 HIS A O 1
ATOM 3593 N N . ASN A 1 245 ? -23.13000 -6.36700 13.14200 1.000 8.91000 245 ASN A N 1
ATOM 3594 C CA . ASN A 1 245 ? -21.82300 -5.71300 13.10300 1.000 6.72000 245 ASN A CA 1
ATOM 3595 C C . ASN A 1 245 ? -21.84000 -4.40700 12.30200 1.000 8.39000 245 ASN A C 1
ATOM 3596 O O . ASN A 1 245 ? -21.22400 -3.42000 12.70600 1.000 9.59000 245 ASN A O 1
ATOM 3607 N N . PHE A 1 246 ? -22.53700 -4.38400 11.17000 1.000 7.93000 246 PHE A N 1
ATOM 3608 C CA . PHE A 1 246 ? -22.62500 -3.19200 10.30900 1.000 7.91000 246 PHE A CA 1
ATOM 3609 C C . PHE A 1 246 ? -23.19600 -2.00500 11.08500 1.000 7.81000 246 PHE A C 1
ATOM 3610 O O . PHE A 1 246 ? -22.63300 -0.89000 11.08300 1.000 8.89000 246 PHE A O 1
ATOM 3627 N N . THR A 1 247 ? -24.30000 -2.25200 11.81100 1.000 6.81000 247 THR A N 1
ATOM 3628 C CA . THR A 1 247 ? -25.03000 -1.23900 12.57000 1.000 7.25000 247 THR A CA 1
ATOM 3629 C C . THR A 1 247 ? -24.35700 -0.88400 13.87700 1.000 8.50000 247 THR A C 1
ATOM 3630 O O . THR A 1 247 ? -24.57800 0.21300 14.41100 1.000 9.45000 247 THR A O 1
ATOM 3641 N N . LEU A 1 248 ? -23.60100 -1.81900 14.43200 1.000 8.44000 248 LEU A N 1
ATOM 3642 C CA . LEU A 1 248 ? -23.05600 -1.62900 15.75500 1.000 9.00000 248 LEU A CA 1
ATOM 3643 C C . LEU A 1 248 ? -21.71700 -0.91800 15.70300 1.000 7.66000 248 LEU A C 1
ATOM 3644 O O . LEU A 1 248 ? -21.45600 -0.03500 16.52800 1.000 9.37000 248 LEU A O 1
ATOM 3660 N N . CYS A 1 249 ? -20.87100 -1.26800 14.73400 1.000 8.48000 249 CYS A N 1
ATOM 3661 C CA . CYS A 1 249 ? -19.46500 -0.90200 14.84900 1.000 7.97000 249 CYS A CA 1
ATOM 3662 C C . CYS A 1 249 ? -18.79500 -0.45500 13.56100 1.000 11.11000 249 CYS A C 1
ATOM 3663 O O . CYS A 1 249 ? -17.56900 -0.21800 13.58600 1.000 9.40000 249 CYS A O 1
ATOM 3671 N N . CYS A 1 250 ? -19.53300 -0.30200 12.46500 1.000 8.44000 250 CYS A N 1
ATOM 3672 C CA . CYS A 1 250 ? -18.87900 -0.07000 11.17800 1.000 11.12000 250 CYS A CA 1
ATOM 3673 C C . CYS A 1 250 ? -19.35500 1.15600 10.36900 1.000 10.56000 250 CYS A C 1
ATOM 3674 O O . CYS A 1 250 ? -19.71800 1.03100 9.19000 1.000 11.43000 250 CYS A O 1
ATOM 3682 N N . PRO A 1 251 ? -19.30200 2.34400 10.97200 1.000 8.69000 251 PRO A N 1
ATOM 3683 C CA . PRO A 1 251 ? -18.91100 2.60700 12.36100 1.000 8.90000 251 PRO A CA 1
ATOM 3684 C C . PRO A 1 251 ? -20.09800 2.43600 13.28500 1.000 7.10000 251 PRO A C 1
ATOM 3685 O O . PRO A 1 251 ? -19.92100 2.20100 14.47600 1.000 8.90000 251 PRO A O 1
ATOM 3696 N N . GLY A 1 252 ? -21.32300 2.56600 12.74500 1.000 8.61000 252 GLY A N 1
ATOM 3697 C CA . GLY A 1 252 ? -22.48300 2.18600 13.51900 1.000 9.04000 252 GLY A CA 1
ATOM 3698 C C . GLY A 1 252 ? -22.78700 3.05300 14.73100 1.000 10.06000 252 GLY A C 1
ATOM 3699 O O . GLY A 1 252 ? -22.33700 4.18500 14.88300 1.000 8.20000 252 GLY A O 1
ATOM 3703 N N . VAL A 1 253 ? -23.60800 2.47100 15.60100 1.000 8.94000 253 VAL A N 1
ATOM 3704 C CA . VAL A 1 253 ? -24.01700 3.10600 16.85300 1.000 7.68000 253 VAL A CA 1
ATOM 3705 C C . VAL A 1 253 ? -22.80700 3.45800 17.71100 1.000 10.81000 253 VAL A C 1
ATOM 3706 O O . VAL A 1 253 ? -22.69300 4.58200 18.23600 1.000 8.93000 253 VAL A O 1
ATOM 3719 N N . ILE A 1 254 ? -21.90200 2.49800 17.90400 1.000 7.96000 254 ILE A N 1
ATOM 3720 C CA . ILE A 1 254 ? -20.79400 2.74800 18.80600 1.000 8.29000 254 ILE A CA 1
ATOM 3721 C C . ILE A 1 254 ? -19.83400 3.77400 18.20600 1.000 8.68000 254 ILE A C 1
ATOM 3722 O O . ILE A 1 254 ? -19.33800 4.64600 18.91600 1.000 7.79000 254 ILE A O 1
ATOM 3738 N N . GLY A 1 255 ? -19.60900 3.73300 16.89000 1.000 8.09000 255 GLY A N 1
ATOM 3739 C CA . GLY A 1 255 ? -18.79200 4.76500 16.26200 1.000 8.32000 255 GLY A CA 1
ATOM 3740 C C . GLY A 1 255 ? -19.38500 6.15300 16.43100 1.000 5.78000 255 GLY A C 1
ATOM 3741 O O . GLY A 1 255 ? -18.66000 7.12100 16.66100 1.000 9.21000 255 GLY A O 1
ATOM 3745 N N . THR A 1 256 ? -20.70900 6.26600 16.30300 1.000 8.28000 256 THR A N 1
ATOM 3746 C CA . THR A 1 256 ? -21.38300 7.54900 16.50800 1.000 7.46000 256 THR A CA 1
ATOM 3747 C C . THR A 1 256 ? -21.16200 8.03400 17.93900 1.000 8.77000 256 THR A C 1
ATOM 3748 O O . THR A 1 256 ? -20.76900 9.18100 18.17000 1.000 8.18000 256 THR A O 1
ATOM 3759 N N . LEU A 1 257 ? -21.38000 7.15200 18.91000 1.000 7.10000 257 LEU A N 1
ATOM 3760 C CA . LEU A 1 257 ? -21.20300 7.52500 20.31200 1.000 8.37000 257 LEU A CA 1
ATOM 3761 C C . LEU A 1 257 ? -19.76600 7.94000 20.59400 1.000 11.51000 257 LEU A C 1
ATOM 3762 O O . LEU A 1 257 ? -19.51800 8.91000 21.32600 1.000 9.22000 257 LEU A O 1
ATOM 3778 N N . LEU A 1 258 ? -18.80500 7.23800 20.02000 1.000 9.12000 258 LEU A N 1
ATOM 3779 C CA . LEU A 1 258 ? -17.41900 7.55800 20.32500 1.000 9.02000 258 LEU A CA 1
ATOM 3780 C C . LEU A 1 258 ? -16.95700 8.80800 19.59900 1.000 9.66000 258 LEU A C 1
ATOM 3781 O O . LEU A 1 258 ? -16.01700 9.45600 20.06300 1.000 12.46000 258 LEU A O 1
ATOM 3797 N N . ALA A 1 259 ? -17.65600 9.20400 18.54500 1.000 10.39000 259 ALA A N 1
ATOM 3798 C CA . ALA A 1 259 ? -17.42100 10.46300 17.85900 1.000 10.31000 259 ALA A CA 1
ATOM 3799 C C . ALA A 1 259 ? -18.21000 11.59800 18.46600 1.000 10.51000 259 ALA A C 1
ATOM 3800 O O . ALA A 1 259 ? -18.09300 12.74200 18.00100 1.000 11.03000 259 ALA A O 1
ATOM 3807 N N . SER A 1 260 ? -19.01700 11.29800 19.48200 1.000 8.68000 260 SER A N 1
ATOM 3808 C CA . SER A 1 260 ? -19.84700 12.27000 20.16600 1.000 7.82000 260 SER A CA 1
ATOM 3809 C C . SER A 1 260 ? -20.94600 12.82300 19.27200 1.000 12.40000 260 SER A C 1
ATOM 3810 O O . SER A 1 260 ? -21.38400 13.96200 19.46300 1.000 12.42000 260 SER A O 1
ATOM 3818 N N . GLY A 1 261 ? -21.44100 12.00100 18.34300 1.000 8.73000 261 GLY A N 1
ATOM 3819 C CA . GLY A 1 261 ? -22.61700 12.32000 17.55700 1.000 7.84000 261 GLY A CA 1
ATOM 3820 C C . GLY A 1 261 ? -23.88700 11.92600 18.28500 1.000 11.69000 261 GLY A C 1
ATOM 3821 O O . GLY A 1 261 ? -23.92700 11.85500 19.51800 1.000 10.70000 261 GLY A O 1
ATOM 3825 N N . ARG A 1 262 ? -24.94700 11.65400 17.51900 1.000 7.98000 262 ARG A N 1
ATOM 3826 C CA . ARG A 1 262 ? -26.24600 11.33200 18.10400 1.000 8.28000 262 ARG A CA 1
ATOM 3827 C C . ARG A 1 262 ? -26.87300 10.19100 17.32400 1.000 8.32000 262 ARG A C 1
ATOM 3828 O O . ARG A 1 262 ? -26.84500 10.18500 16.08700 1.000 9.09000 262 ARG A O 1
ATOM 3849 N N . VAL A 1 263 ? -27.39100 9.21200 18.04800 1.000 8.99000 263 VAL A N 1
ATOM 3850 C CA . VAL A 1 263 ? -27.99100 8.02400 17.45600 1.000 8.07000 263 VAL A CA 1
ATOM 3851 C C . VAL A 1 263 ? -29.50000 8.14700 17.53200 1.000 7.30000 263 VAL A C 1
ATOM 3852 O O . VAL A 1 263 ? -30.06200 8.39200 18.60600 1.000 8.85000 263 VAL A O 1
ATOM 3865 N N . VAL A 1 264 ? -30.14700 7.96000 16.39400 1.000 7.68000 264 VAL A N 1
ATOM 3866 C CA . VAL A 1 264 ? -31.59600 7.91400 16.29000 1.000 8.80000 264 VAL A CA 1
ATOM 3867 C C . VAL A 1 264 ? -32.01600 6.46400 16.11800 1.000 9.41000 264 VAL A C 1
ATOM 3868 O O . VAL A 1 264 ? -31.66800 5.82400 15.12300 1.000 9.84000 264 VAL A O 1
ATOM 3881 N N . VAL A 1 265 ? -32.76800 5.94600 17.08800 1.000 11.06000 265 VAL A N 1
ATOM 3882 C CA . VAL A 1 265 ? -33.21300 4.55800 17.03100 1.000 13.14000 265 VAL A CA 1
ATOM 3883 C C . VAL A 1 265 ? -34.43700 4.43300 16.13300 1.000 14.18000 265 VAL A C 1
ATOM 3884 O O . VAL A 1 265 ? -35.34800 5.27000 16.13800 1.000 15.07000 265 VAL A O 1
ATOM 3897 N N . SER A 1 266 ? -34.46600 3.36300 15.36400 1.000 11.22000 266 SER A N 1
ATOM 3898 C CA . SER A 1 266 ? -35.65100 2.96800 14.62700 1.000 11.37000 266 SER A CA 1
ATOM 3899 C C . SER A 1 266 ? -35.72000 1.45000 14.64100 1.000 11.22000 266 SER A C 1
ATOM 3900 O O . SER A 1 266 ? -34.69100 0.78100 14.58400 1.000 11.99000 266 SER A O 1
ATOM 3908 N N . GLN A 1 267 ? -36.93700 0.91600 14.76500 1.000 14.11000 267 GLN A N 1
ATOM 3909 C CA . GLN A 1 267 ? -37.17700 -0.51500 14.65900 1.000 12.80000 267 GLN A CA 1
ATOM 3910 C C . GLN A 1 267 ? -37.70700 -0.91400 13.28600 1.000 16.75000 267 GLN A C 1
ATOM 3911 O O . GLN A 1 267 ? -38.00100 -2.09900 13.06700 1.000 19.59000 267 GLN A O 1
ATOM 3925 N N . ARG A 1 268 ? -37.79600 0.03000 12.35100 1.000 15.33000 268 ARG A N 1
ATOM 3926 C CA . ARG A 1 268 ? -38.32500 -0.21500 11.02000 1.000 15.88000 268 ARG A CA 1
ATOM 3927 C C . ARG A 1 268 ? -37.42200 0.44200 9.99200 1.000 16.98000 268 ARG A C 1
ATOM 3928 O O . ARG A 1 268 ? -36.86100 1.51800 10.22400 1.000 22.12000 268 ARG A O 1
ATOM 3949 N N . ALA A 1 269 ? -37.31700 -0.18800 8.83200 1.000 16.01000 269 ALA A N 1
ATOM 3950 C CA . ALA A 1 269 ? -36.51100 0.35700 7.75400 1.000 18.29000 269 ALA A CA 1
ATOM 3951 C C . ALA A 1 269 ? -37.35200 0.79500 6.56300 1.000 15.50000 269 ALA A C 1
ATOM 3952 O O . ALA A 1 269 ? -36.78400 1.22300 5.54900 1.000 18.77000 269 ALA A O 1
ATOM 3959 N N . ASP A 1 270 ? -38.68500 0.73500 6.66700 1.000 18.96000 270 ASP A N 1
ATOM 3960 C CA . ASP A 1 270 ? -39.51400 1.16400 5.54900 1.000 15.53000 270 ASP A CA 1
ATOM 3961 C C . ASP A 1 270 ? -39.37600 2.67200 5.34900 1.000 15.17000 270 ASP A C 1
ATOM 3962 O O . ASP A 1 270 ? -39.26300 3.42300 6.32600 1.000 14.71000 270 ASP A O 1
ATOM 3971 N N . PRO A 1 271 ? -39.39300 3.14500 4.09900 1.000 15.10000 271 PRO A N 1
ATOM 3972 C CA . PRO A 1 271 ? -39.17100 4.57900 3.85300 1.000 14.79000 271 PRO A CA 1
ATOM 3973 C C . PRO A 1 271 ? -40.27200 5.47900 4.38500 1.000 15.11000 271 PRO A C 1
ATOM 3974 O O . PRO A 1 271 ? -40.00700 6.64600 4.70100 1.000 18.12000 271 PRO A O 1
ATOM 3985 N N . GLU A 1 272 ? -41.50600 4.99000 4.49000 1.000 15.34000 272 GLU A N 1
ATOM 3986 C CA . GLU A 1 272 ? -42.57700 5.82200 5.03300 1.000 17.33000 272 GLU A CA 1
ATOM 3987 C C . GLU A 1 272 ? -42.22600 6.27300 6.44200 1.000 17.66000 272 GLU A C 1
ATOM 3988 O O . GLU A 1 272 ? -42.35500 7.45500 6.79000 1.000 22.42000 272 GLU A O 1
ATOM 4000 N N . HIS A 1 273 ? -41.74400 5.33900 7.25700 1.000 15.34000 273 HIS A N 1
ATOM 4001 C CA . HIS A 1 273 ? -41.34100 5.66500 8.61300 1.000 12.84000 273 HIS A CA 1
ATOM 4002 C C . HIS A 1 273 ? -40.01300 6.39100 8.63600 1.000 18.54000 273 HIS A C 1
ATOM 4003 O O . HIS A 1 273 ? -39.88400 7.43800 9.27800 1.000 16.12000 273 HIS A O 1
ATOM 4017 N N . CYS A 1 274 ? -39.01600 5.84800 7.93700 1.000 16.22000 274 CYS A N 1
ATOM 4018 C CA . CYS A 1 274 ? -37.66200 6.36600 8.07500 1.000 12.64000 274 CYS A CA 1
ATOM 4019 C C . CYS A 1 274 ? -37.52300 7.74700 7.46100 1.000 11.14000 274 CYS A C 1
ATOM 4020 O O . CYS A 1 274 ? -36.74100 8.56700 7.96300 1.000 11.82000 274 CYS A O 1
ATOM 4028 N N . PHE A 1 275 ? -38.22900 8.02300 6.36700 1.000 13.19000 275 PHE A N 1
ATOM 4029 C CA . PHE A 1 275 ? -38.08900 9.34600 5.76900 1.000 12.38000 275 PHE A CA 1
ATOM 4030 C C . PHE A 1 275 ? -38.66700 10.42000 6.69600 1.000 12.63000 275 PHE A C 1
ATOM 4031 O O . PHE A 1 275 ? -38.12100 11.52000 6.79200 1.000 13.58000 275 PHE A O 1
ATOM 4048 N N . ALA A 1 276 ? -39.78300 10.12900 7.37100 1.000 11.53000 276 ALA A N 1
ATOM 4049 C CA . ALA A 1 276 ? -40.30100 11.08400 8.34900 1.000 12.26000 276 ALA A CA 1
ATOM 4050 C C . ALA A 1 276 ? -39.32900 11.25200 9.50600 1.000 14.30000 276 ALA A C 1
ATOM 4051 O O . ALA A 1 276 ? -39.15000 12.36400 10.02400 1.000 12.88000 276 ALA A O 1
ATOM 4058 N N . LEU A 1 277 ? -38.67100 10.16600 9.89900 1.000 11.83000 277 LEU A N 1
ATOM 4059 C CA . LEU A 1 277 ? -37.70600 10.24300 10.98800 1.000 12.65000 277 LEU A CA 1
ATOM 4060 C C . LEU A 1 277 ? -36.48300 11.05300 10.57600 1.000 12.58000 277 LEU A C 1
ATOM 4061 O O . LEU A 1 277 ? -35.94700 11.84100 11.37700 1.000 11.93000 277 LEU A O 1
ATOM 4077 N N . ILE A 1 278 ? -36.01500 10.86300 9.33700 1.000 10.98000 278 ILE A N 1
ATOM 4078 C CA . ILE A 1 278 ? -34.89300 11.64500 8.83000 1.000 10.12000 278 ILE A CA 1
ATOM 4079 C C . ILE A 1 278 ? -35.21300 13.13700 8.87600 1.000 10.75000 278 ILE A C 1
ATOM 4080 O O . ILE A 1 278 ? -34.37100 13.94700 9.27900 1.000 11.03000 278 ILE A O 1
ATOM 4096 N N . ALA A 1 279 ? -36.42000 13.52500 8.44900 1.000 11.11000 279 ALA A N 1
ATOM 4097 C CA . ALA A 1 279 ? -36.78400 14.94300 8.45800 1.000 11.06000 279 ALA A CA 1
ATOM 4098 C C . ALA A 1 279 ? -36.93400 15.47800 9.88100 1.000 10.66000 279 ALA A C 1
ATOM 4099 O O . ALA A 1 279 ? -36.52300 16.60800 10.17200 1.000 14.63000 279 ALA A O 1
ATOM 4106 N N . ARG A 1 280 ? -37.49500 14.68200 10.78600 1.000 8.41000 280 ARG A N 1
ATOM 4107 C CA . ARG A 1 280 ? -37.74400 15.15900 12.13900 1.000 12.89000 280 ARG A CA 1
ATOM 4108 C C . ARG A 1 280 ? -36.43700 15.35100 12.89500 1.000 13.58000 280 ARG A C 1
ATOM 4109 O O . ARG A 1 280 ? -36.26400 16.33400 13.62400 1.000 12.79000 280 ARG A O 1
ATOM 4130 N N . GLU A 1 281 ? -35.51900 14.41300 12.75100 1.000 11.83000 281 GLU A N 1
ATOM 4131 C CA . GLU A 1 281 ? -34.29300 14.41000 13.53700 1.000 9.66000 281 GLU A CA 1
ATOM 4132 C C . GLU A 1 281 ? -33.09100 14.94500 12.77600 1.000 10.99000 281 GLU A C 1
ATOM 4133 O O . GLU A 1 281 ? -32.00800 15.03000 13.36000 1.000 12.18000 281 GLU A O 1
ATOM 4145 N N . ARG A 1 282 ? -33.24000 15.28000 11.49200 1.000 9.30000 282 ARG A N 1
ATOM 4146 C CA . ARG A 1 282 ? -32.14600 15.78800 10.67000 1.000 8.99000 282 ARG A CA 1
ATOM 4147 C C . ARG A 1 282 ? -31.01100 14.75200 10.63400 1.000 7.91000 282 ARG A C 1
ATOM 4148 O O . ARG A 1 282 ? -29.84400 15.05000 10.84700 1.000 8.71000 282 ARG A O 1
ATOM 4169 N N . VAL A 1 283 ? -31.40000 13.49700 10.38200 1.000 9.35000 283 VAL A N 1
ATOM 4170 C CA . VAL A 1 283 ? -30.44200 12.41300 10.21200 1.000 7.71000 283 VAL A CA 1
ATOM 4171 C C . VAL A 1 283 ? -29.45100 12.72100 9.10300 1.000 9.51000 283 VAL A C 1
ATOM 4172 O O . VAL A 1 283 ? -29.82300 13.18700 8.02000 1.000 9.31000 283 VAL A O 1
ATOM 4185 N N . THR A 1 284 ? -28.17500 12.39200 9.33900 1.000 7.63000 284 THR A N 1
ATOM 4186 C CA . THR A 1 284 ? -27.13200 12.59700 8.34300 1.000 9.30000 284 THR A CA 1
ATOM 4187 C C . THR A 1 284 ? -26.56400 11.30700 7.76700 1.000 8.23000 284 THR A C 1
ATOM 4188 O O . THR A 1 284 ? -26.13100 11.28700 6.60900 1.000 8.23000 284 THR A O 1
ATOM 4199 N N . HIS A 1 285 ? -26.57100 10.22700 8.53700 1.000 7.58000 285 HIS A N 1
ATOM 4200 C CA . HIS A 1 285 ? -25.89800 8.99200 8.16100 1.000 10.25000 285 HIS A CA 1
ATOM 4201 C C . HIS A 1 285 ? -26.78600 7.78700 8.45100 1.000 10.96000 285 HIS A C 1
ATOM 4202 O O . HIS A 1 285 ? -27.40900 7.72800 9.50000 1.000 8.52000 285 HIS A O 1
ATOM 4216 N N . THR A 1 286 ? -26.75200 6.78300 7.58300 1.000 9.78000 286 THR A N 1
ATOM 4217 C CA . THR A 1 286 ? -27.35200 5.48700 7.90800 1.000 8.00000 286 THR A CA 1
ATOM 4218 C C . THR A 1 286 ? -26.68400 4.41800 7.05200 1.000 9.51000 286 THR A C 1
ATOM 4219 O O . THR A 1 286 ? -25.79700 4.70200 6.24700 1.000 10.78000 286 THR A O 1
ATOM 4230 N N . ALA A 1 287 ? -27.07700 3.16200 7.29300 1.000 9.10000 287 ALA A N 1
ATOM 4231 C CA . ALA A 1 287 ? -26.51100 1.98700 6.62600 1.000 9.00000 287 ALA A CA 1
ATOM 4232 C C . ALA A 1 287 ? -27.63800 1.01000 6.34700 1.000 8.35000 287 ALA A C 1
ATOM 4233 O O . ALA A 1 287 ? -28.46500 0.77100 7.22800 1.000 9.13000 287 ALA A O 1
ATOM 4240 N N . LEU A 1 288 ? -27.67400 0.47300 5.13100 1.000 8.17000 288 LEU A N 1
ATOM 4241 C CA . LEU A 1 288 ? -28.70100 -0.45900 4.69800 1.000 6.93000 288 LEU A CA 1
ATOM 4242 C C . LEU A 1 288 ? -28.09600 -1.61500 3.90400 1.000 7.94000 288 LEU A C 1
ATOM 4243 O O . LEU A 1 288 ? -26.97700 -1.52700 3.39200 1.000 8.43000 288 LEU A O 1
ATOM 4259 N N . VAL A 1 289 ? -28.87900 -2.68800 3.77200 1.000 9.57000 289 VAL A N 1
ATOM 4260 C CA . VAL A 1 289 ? -28.59600 -3.73800 2.78500 1.000 8.62000 289 VAL A CA 1
ATOM 4261 C C . VAL A 1 289 ? -29.28400 -3.39700 1.46300 1.000 9.66000 289 VAL A C 1
ATOM 4262 O O . VAL A 1 289 ? -30.22900 -2.58400 1.45100 1.000 10.09000 289 VAL A O 1
ATOM 4275 N N . PRO A 1 290 ? -28.86200 -3.96900 0.33300 1.000 11.08000 290 PRO A N 1
ATOM 4276 C CA . PRO A 1 290 ? -29.41200 -3.53200 -0.96400 1.000 11.84000 290 PRO A CA 1
ATOM 4277 C C . PRO A 1 290 ? -30.92500 -3.63400 -1.05400 1.000 7.54000 290 PRO A C 1
ATOM 4278 O O . PRO A 1 290 ? -31.54400 -2.71100 -1.60100 1.000 9.85000 290 PRO A O 1
ATOM 4289 N N . PRO A 1 291 ? -31.58200 -4.68800 -0.53900 1.000 7.44000 291 PRO A N 1
ATOM 4290 C CA . PRO A 1 291 ? -33.05100 -4.71900 -0.70100 1.000 9.86000 291 PRO A CA 1
ATOM 4291 C C . PRO A 1 291 ? -33.74600 -3.54800 -0.03300 1.000 12.65000 291 PRO A C 1
ATOM 4292 O O . PRO A 1 291 ? -34.75500 -3.03100 -0.55100 1.000 11.53000 291 PRO A O 1
ATOM 4303 N N . LEU A 1 292 ? -33.23000 -3.09100 1.10100 1.000 11.81000 292 LEU A N 1
ATOM 4304 C CA . LEU A 1 292 ? -33.81800 -1.91900 1.74500 1.000 12.71000 292 LEU A CA 1
ATOM 4305 C C . LEU A 1 292 ? -33.47600 -0.64000 0.98800 1.000 13.04000 292 LEU A C 1
ATOM 4306 O O . LEU A 1 292 ? -34.32200 0.24500 0.85800 1.000 13.77000 292 LEU A O 1
ATOM 4322 N N . ALA A 1 293 ? -32.23200 -0.49800 0.51300 1.000 10.53000 293 ALA A N 1
ATOM 4323 C CA . ALA A 1 293 ? -31.90700 0.63600 -0.34400 1.000 11.66000 293 ALA A CA 1
ATOM 4324 C C . ALA A 1 293 ? -32.83700 0.72000 -1.55600 1.000 11.76000 293 ALA A C 1
ATOM 4325 O O . ALA A 1 293 ? -33.22700 1.82500 -1.95900 1.000 13.03000 293 ALA A O 1
ATOM 4332 N N . MET A 1 294 ? -33.19700 -0.43100 -2.16000 1.000 12.97000 294 MET A N 1
ATOM 4333 C CA . MET A 1 294 ? -34.11700 -0.42400 -3.30500 1.000 11.06000 294 MET A CA 1
ATOM 4334 C C . MET A 1 294 ? -35.46700 0.13700 -2.90700 1.000 13.28000 294 MET A C 1
ATOM 4335 O O . MET A 1 294 ? -36.09300 0.86100 -3.68400 1.000 13.51000 294 MET A O 1
ATOM 4349 N N . LEU A 1 295 ? -35.94400 -0.20700 -1.70800 1.000 12.83000 295 LEU A N 1
ATOM 4350 C CA . LEU A 1 295 ? -37.19000 0.38100 -1.21200 1.000 15.78000 295 LEU A CA 1
ATOM 4351 C C . LEU A 1 295 ? -37.09000 1.88700 -1.09400 1.000 14.75000 295 LEU A C 1
ATOM 4352 O O . LEU A 1 295 ? -38.03300 2.60300 -1.42900 1.000 14.99000 295 LEU A O 1
ATOM 4368 N N . TRP A 1 296 ? -35.97300 2.39100 -0.55600 1.000 11.83000 296 TRP A N 1
ATOM 4369 C CA . TRP A 1 296 ? -35.81200 3.82800 -0.43900 1.000 13.17000 296 TRP A CA 1
ATOM 4370 C C . TRP A 1 296 ? -35.73800 4.50300 -1.81000 1.000 15.97000 296 TRP A C 1
ATOM 4371 O O . TRP A 1 296 ? -36.27700 5.59800 -2.00100 1.000 19.07000 296 TRP A O 1
ATOM 4392 N N . LEU A 1 297 ? -35.07200 3.87600 -2.78200 1.000 11.45000 297 LEU A N 1
ATOM 4393 C CA . LEU A 1 297 ? -34.94700 4.49300 -4.09900 1.000 13.94000 297 LEU A CA 1
ATOM 4394 C C . LEU A 1 297 ? -36.27900 4.52000 -4.84400 1.000 18.69000 297 LEU A C 1
ATOM 4395 O O . LEU A 1 297 ? -36.50000 5.40200 -5.67600 1.000 22.19000 297 LEU A O 1
ATOM 4411 N N . ASP A 1 298 ? -37.14800 3.55500 -4.57800 1.000 15.25000 298 ASP A N 1
ATOM 4412 C CA . ASP A 1 298 ? -38.43700 3.42500 -5.23700 1.000 15.36000 298 ASP A CA 1
ATOM 4413 C C . ASP A 1 298 ? -39.57300 3.96600 -4.39100 1.000 22.86000 298 ASP A C 1
ATOM 4414 O O . ASP A 1 298 ? -40.73200 3.65200 -4.66400 1.000 27.44000 298 ASP A O 1
ATOM 4423 N N . ALA A 1 299 ? -39.27200 4.74000 -3.35700 1.000 20.17000 299 ALA A N 1
ATOM 4424 C CA . ALA A 1 299 ? -40.32900 5.25700 -2.50700 1.000 21.12000 299 ALA A CA 1
ATOM 4425 C C . ALA A 1 299 ? -41.07000 6.31000 -3.30600 1.000 28.47000 299 ALA A C 1
ATOM 4426 O O . ALA A 1 299 ? -40.46400 7.08900 -4.04700 1.000 40.48000 299 ALA A O 1
ATOM 4433 N N . GLN A 1 300 ? -42.38100 6.30900 -3.19200 1.000 30.28000 300 GLN A N 1
ATOM 4434 C CA . GLN A 1 300 ? -43.15700 7.12800 -4.09900 1.000 33.03000 300 GLN A CA 1
ATOM 4435 C C . GLN A 1 300 ? -43.51600 8.41700 -3.38700 1.000 20.22000 300 GLN A C 1
ATOM 4436 O O . GLN A 1 300 ? -42.69900 9.33700 -3.31400 1.000 24.42000 300 GLN A O 1
ATOM 4450 N N . GLU A 1 301 ? -44.72800 8.47500 -2.83100 1.000 29.92000 301 GLU A N 1
ATOM 4451 C CA . GLU A 1 301 ? -45.16700 9.68400 -2.15400 1.000 26.11000 301 GLU A CA 1
ATOM 4452 C C . GLU A 1 301 ? -44.29500 9.99100 -0.94300 1.000 18.76000 301 GLU A C 1
ATOM 4453 O O . GLU A 1 301 ? -44.19600 11.15300 -0.52900 1.000 20.40000 301 GLU A O 1
ATOM 4465 N N . SER A 1 302 ? -43.66400 8.96800 -0.35000 1.000 18.43000 302 SER A N 1
ATOM 4466 C CA . SER A 1 302 ? -42.83500 9.21200 0.82700 1.000 22.81000 302 SER A CA 1
ATOM 4467 C C . SER A 1 302 ? -41.66400 10.12700 0.50100 1.000 16.57000 302 SER A C 1
ATOM 4468 O O . SER A 1 302 ? -41.10900 10.75700 1.41000 1.000 17.62000 302 SER A O 1
ATOM 4476 N N . ARG A 1 303 ? -41.26300 10.20100 -0.77100 1.000 17.91000 303 ARG A N 1
ATOM 4477 C CA . ARG A 1 303 ? -40.10700 11.01700 -1.11000 1.000 14.75000 303 ARG A CA 1
ATOM 4478 C C . ARG A 1 303 ? -40.40300 12.50800 -0.97800 1.000 17.07000 303 ARG A C 1
ATOM 4479 O O . ARG A 1 303 ? -39.47100 13.31200 -1.04600 1.000 18.04000 303 ARG A O 1
ATOM 4500 N N . ARG A 1 304 ? -41.66300 12.88900 -0.74300 1.000 19.04000 304 ARG A N 1
ATOM 4501 C CA . ARG A 1 304 ? -41.99000 14.26800 -0.39800 1.000 19.60000 304 ARG A CA 1
ATOM 4502 C C . ARG A 1 304 ? -41.32200 14.71400 0.89200 1.000 17.04000 304 ARG A C 1
ATOM 4503 O O . ARG A 1 304 ? -41.30800 15.91400 1.18300 1.000 21.94000 304 ARG A O 1
ATOM 4524 N N . ALA A 1 305 ? -40.76200 13.78700 1.66100 1.000 15.16000 305 ALA A N 1
ATOM 4525 C CA . ALA A 1 305 ? -40.08000 14.14200 2.89400 1.000 14.25000 305 ALA A CA 1
ATOM 4526 C C . ALA A 1 305 ? -38.86100 14.99100 2.58800 1.000 11.30000 305 ALA A C 1
ATOM 4527 O O . ALA A 1 305 ? -38.27300 14.89900 1.51200 1.000 16.55000 305 ALA A O 1
ATOM 4534 N N . ASP A 1 306 ? -38.49800 15.82500 3.55400 1.000 16.29000 306 ASP A N 1
ATOM 4535 C CA . ASP A 1 306 ? -37.28900 16.62400 3.49600 1.000 17.07000 306 ASP A CA 1
ATOM 4536 C C . ASP A 1 306 ? -36.12900 15.72200 3.89300 1.000 16.45000 306 ASP A C 1
ATOM 4537 O O . ASP A 1 306 ? -35.95800 15.39500 5.06900 1.000 14.75000 306 ASP A O 1
ATOM 4546 N N . LEU A 1 307 ? -35.39100 15.24000 2.89300 1.000 14.57000 307 LEU A N 1
ATOM 4547 C CA . LEU A 1 307 ? -34.19600 14.42500 3.11800 1.000 12.48000 307 LEU A CA 1
ATOM 4548 C C . LEU A 1 307 ? -32.91000 15.23800 3.01500 1.000 12.72000 307 LEU A C 1
ATOM 4549 O O . LEU A 1 307 ? -31.82500 14.65400 2.90200 1.000 12.24000 307 LEU A O 1
ATOM 4565 N N . SER A 1 308 ? -33.00500 16.57300 3.05700 1.000 12.65000 308 SER A N 1
ATOM 4566 C CA . SER A 1 308 ? -31.84500 17.40900 2.79500 1.000 13.94000 308 SER A CA 1
ATOM 4567 C C . SER A 1 308 ? -30.74600 17.23100 3.82500 1.000 9.98000 308 SER A C 1
ATOM 4568 O O . SER A 1 308 ? -29.58500 17.54400 3.52300 1.000 15.28000 308 SER A O 1
ATOM 4576 N N . SER A 1 309 ? -31.05200 16.72200 5.01500 1.000 12.10000 309 SER A N 1
ATOM 4577 C CA . SER A 1 309 ? -29.97700 16.53200 5.98800 1.000 10.80000 309 SER A CA 1
ATOM 4578 C C . SER A 1 309 ? -29.10700 15.32400 5.68400 1.000 10.72000 309 SER A C 1
ATOM 4579 O O . SER A 1 309 ? -27.99800 15.22200 6.22300 1.000 12.41000 309 SER A O 1
ATOM 4587 N N . LEU A 1 310 ? -29.56300 14.42200 4.82800 1.000 9.52000 310 LEU A N 1
ATOM 4588 C CA . LEU A 1 310 ? -28.87100 13.15300 4.60900 1.000 12.76000 310 LEU A CA 1
ATOM 4589 C C . LEU A 1 310 ? -27.56700 13.37500 3.85800 1.000 15.22000 310 LEU A C 1
ATOM 4590 O O . LEU A 1 310 ? -27.56200 13.96500 2.76800 1.000 15.86000 310 LEU A O 1
ATOM 4606 N N . ARG A 1 311 ? -26.45800 12.92500 4.44700 1.000 9.13000 311 ARG A N 1
ATOM 4607 C CA . ARG A 1 311 ? -25.12000 13.12200 3.88700 1.000 10.57000 311 ARG A CA 1
ATOM 4608 C C . ARG A 1 311 ? -24.46800 11.84300 3.37300 1.000 10.48000 311 ARG A C 1
ATOM 4609 O O . ARG A 1 311 ? -23.72900 11.90900 2.39800 1.000 13.15000 311 ARG A O 1
ATOM 4630 N N . LEU A 1 312 ? -24.66300 10.70300 4.03800 1.000 8.82000 312 LEU A N 1
ATOM 4631 C CA . LEU A 1 312 ? -24.02200 9.44600 3.62700 1.000 9.60000 312 LEU A CA 1
ATOM 4632 C C . LEU A 1 312 ? -24.95900 8.26600 3.82100 1.000 10.08000 312 LEU A C 1
ATOM 4633 O O . LEU A 1 312 ? -25.54600 8.10900 4.89600 1.000 10.53000 312 LEU A O 1
ATOM 4649 N N . LEU A 1 313 ? -25.11700 7.45900 2.77400 1.000 8.82000 313 LEU A N 1
ATOM 4650 C CA . LEU A 1 313 ? -25.76100 6.15300 2.85200 1.000 9.25000 313 LEU A CA 1
ATOM 4651 C C . LEU A 1 313 ? -24.70200 5.09200 2.60600 1.000 9.94000 313 LEU A C 1
ATOM 4652 O O . LEU A 1 313 ? -24.12200 5.04400 1.52100 1.000 10.13000 313 LEU A O 1
ATOM 4668 N N . GLN A 1 314 ? -24.45800 4.24600 3.59900 1.000 7.10000 314 GLN A N 1
ATOM 4669 C CA . GLN A 1 314 ? -23.62200 3.05700 3.43500 1.000 6.73000 314 GLN A CA 1
ATOM 4670 C C . GLN A 1 314 ? -24.51200 1.92000 2.97200 1.000 8.73000 314 GLN A C 1
ATOM 4671 O O . GLN A 1 314 ? -25.59000 1.70600 3.54400 1.000 8.66000 314 GLN A O 1
ATOM 4685 N N . VAL A 1 315 ? -24.06300 1.17500 1.96200 1.000 9.22000 315 VAL A N 1
ATOM 4686 C CA . VAL A 1 315 ? -24.79700 -0.00800 1.52400 1.000 8.27000 315 VAL A CA 1
ATOM 4687 C C . VAL A 1 315 ? -23.84100 -1.18200 1.43200 1.000 9.49000 315 VAL A C 1
ATOM 4688 O O . VAL A 1 315 ? -22.83200 -1.12300 0.71500 1.000 9.30000 315 VAL A O 1
ATOM 4701 N N . GLY A 1 316 ? -24.17800 -2.25100 2.12700 1.000 8.22000 316 GLY A N 1
ATOM 4702 C CA . GLY A 1 316 ? -23.40800 -3.47300 2.07700 1.000 10.39000 316 GLY A CA 1
ATOM 4703 C C . GLY A 1 316 ? -24.24600 -4.63800 2.56200 1.000 8.62000 316 GLY A C 1
ATOM 4704 O O . GLY A 1 316 ? -25.46400 -4.52900 2.68100 1.000 8.99000 316 GLY A O 1
ATOM 4708 N N . GLY A 1 317 ? -23.57700 -5.75400 2.85700 1.000 11.08000 317 GLY A N 1
ATOM 4709 C CA . GLY A 1 317 ? -24.24800 -6.99000 3.23600 1.000 9.77000 317 GLY A CA 1
ATOM 4710 C C . GLY A 1 317 ? -24.42200 -7.91500 2.05000 1.000 9.41000 317 GLY A C 1
ATOM 4711 O O . GLY A 1 317 ? -24.23300 -9.12900 2.12500 1.000 10.78000 317 GLY A O 1
ATOM 4715 N N . SER A 1 318 ? -24.75400 -7.29600 0.93300 1.000 8.99000 318 SER A N 1
ATOM 4716 C CA . SER A 1 318 ? -24.80700 -7.89500 -0.38600 1.000 10.68000 318 SER A CA 1
ATOM 4717 C C . SER A 1 318 ? -24.41200 -6.79100 -1.35400 1.000 8.56000 318 SER A C 1
ATOM 4718 O O . SER A 1 318 ? -24.35000 -5.61800 -0.98800 1.000 13.75000 318 SER A O 1
ATOM 4726 N N . ARG A 1 319 ? -24.10600 -7.16600 -2.57900 1.000 9.57000 319 ARG A N 1
ATOM 4727 C CA . ARG A 1 319 ? -23.61100 -6.17900 -3.52900 1.000 12.16000 319 ARG A CA 1
ATOM 4728 C C . ARG A 1 319 ? -24.70700 -5.23900 -4.04500 1.000 10.93000 319 ARG A C 1
ATOM 4729 O O . ARG A 1 319 ? -25.75500 -5.67800 -4.51900 1.000 12.08000 319 ARG A O 1
ATOM 4750 N N . LEU A 1 320 ? -24.44100 -3.94200 -4.00500 1.000 12.93000 320 LEU A N 1
ATOM 4751 C CA . LEU A 1 320 ? -25.29800 -2.97700 -4.67700 1.000 13.41000 320 LEU A CA 1
ATOM 4752 C C . LEU A 1 320 ? -24.79000 -2.81300 -6.10600 1.000 13.95000 320 LEU A C 1
ATOM 4753 O O . LEU A 1 320 ? -23.66200 -2.34800 -6.32500 1.000 16.78000 320 LEU A O 1
ATOM 4769 N N . GLY A 1 321 ? -25.60800 -3.20600 -7.07600 1.000 13.17000 321 GLY A N 1
ATOM 4770 C CA . GLY A 1 321 ? -25.19700 -3.09500 -8.46300 1.000 16.50000 321 GLY A CA 1
ATOM 4771 C C . GLY A 1 321 ? -25.17800 -1.65800 -8.94400 1.000 11.82000 321 GLY A C 1
ATOM 4772 O O . GLY A 1 321 ? -25.80400 -0.77000 -8.36600 1.000 11.91000 321 GLY A O 1
ATOM 4776 N N . SER A 1 322 ? -24.46100 -1.43100 -10.04800 1.000 12.60000 322 SER A N 1
ATOM 4777 C CA . SER A 1 322 ? -24.26100 -0.06600 -10.51400 1.000 12.00000 322 SER A CA 1
ATOM 4778 C C . SER A 1 322 ? -25.57400 0.60500 -10.91500 1.000 10.06000 322 SER A C 1
ATOM 4779 O O . SER A 1 322 ? -25.69500 1.83100 -10.80200 1.000 12.81000 322 SER A O 1
ATOM 4787 N N . SER A 1 323 ? -26.55000 -0.16400 -11.40800 1.000 13.63000 323 SER A N 1
ATOM 4788 C CA . SER A 1 323 ? -27.81900 0.43700 -11.82200 1.000 13.20000 323 SER A CA 1
ATOM 4789 C C . SER A 1 323 ? -28.49700 1.12200 -10.64800 1.000 14.20000 323 SER A C 1
ATOM 4790 O O . SER A 1 323 ? -28.95600 2.26700 -10.75900 1.000 20.17000 323 SER A O 1
ATOM 4798 N N . ALA A 1 324 ? -28.52700 0.45600 -9.49700 1.000 10.59000 324 ALA A N 1
ATOM 4799 C CA . ALA A 1 324 ? -29.11500 1.05700 -8.30900 1.000 11.94000 324 ALA A CA 1
ATOM 4800 C C . ALA A 1 324 ? -28.18800 2.08400 -7.67000 1.000 10.75000 324 ALA A C 1
ATOM 4801 O O . ALA A 1 324 ? -28.63700 3.13100 -7.18900 1.000 13.00000 324 ALA A O 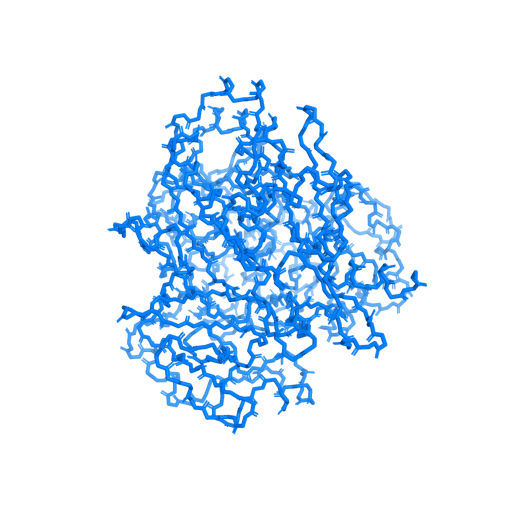1
ATOM 4808 N N . ALA A 1 325 ? -26.88800 1.80500 -7.64800 1.000 10.68000 325 ALA A N 1
ATOM 4809 C CA . ALA A 1 325 ? -25.93100 2.72600 -7.03300 1.000 10.53000 325 ALA A CA 1
ATOM 4810 C C . ALA A 1 325 ? -25.98300 4.10900 -7.67100 1.000 10.05000 325 ALA A C 1
ATOM 4811 O O . ALA A 1 325 ? -25.91600 5.11700 -6.96700 1.000 12.42000 325 ALA A O 1
ATOM 4818 N N . GLN A 1 326 ? -26.14900 4.17400 -8.99800 1.000 8.89000 326 GLN A N 1
ATOM 4819 C CA . GLN A 1 326 ? -26.19100 5.44100 -9.71700 1.000 11.35000 326 GLN A CA 1
ATOM 4820 C C . GLN A 1 326 ? -27.39600 6.29500 -9.34300 1.000 13.68000 326 GLN A C 1
ATOM 4821 O O . GLN A 1 326 ? -27.39700 7.50300 -9.62200 1.000 15.95000 326 GLN A O 1
ATOM 4835 N N . ARG A 1 327 ? -28.42800 5.70100 -8.74800 1.000 11.52000 327 ARG A N 1
ATOM 4836 C CA . ARG A 1 327 ? -29.61200 6.45500 -8.37700 1.000 11.77000 327 ARG A CA 1
ATOM 4837 C C . ARG A 1 327 ? -29.50100 7.10000 -6.99900 1.000 12.39000 327 ARG A C 1
ATOM 4838 O O . ARG A 1 327 ? -30.29600 7.98600 -6.69200 1.000 13.65000 327 ARG A O 1
ATOM 4859 N N . VAL A 1 328 ? -28.53700 6.70000 -6.16900 1.000 13.88000 328 VAL A N 1
ATOM 4860 C CA . VAL A 1 328 ? -28.53900 7.15000 -4.77400 1.000 13.34000 328 VAL A CA 1
ATOM 4861 C C . VAL A 1 328 ? -28.39300 8.66800 -4.68700 1.000 12.28000 328 VAL A C 1
ATOM 4862 O O . VAL A 1 328 ? -29.19700 9.35200 -4.03300 1.000 14.17000 328 VAL A O 1
ATOM 4875 N N . GLU A 1 329 ? -27.35000 9.23000 -5.31300 1.000 13.03000 329 GLU A N 1
ATOM 4876 C CA . GLU A 1 329 ? -27.15200 10.67200 -5.19000 1.000 17.75000 329 GLU A CA 1
ATOM 4877 C C . GLU A 1 329 ? -28.28700 11.45400 -5.84200 1.000 16.97000 329 GLU A C 1
ATOM 4878 O O . GLU A 1 329 ? -28.80800 12.39400 -5.21000 1.000 16.92000 329 GLU A O 1
ATOM 4890 N N . PRO A 1 330 ? -28.73400 11.13100 -7.05600 1.000 12.03000 330 PRO A N 1
ATOM 4891 C CA . PRO A 1 330 ? -29.84100 11.91700 -7.63800 1.000 14.48000 330 PRO A CA 1
ATOM 4892 C C . PRO A 1 330 ? -31.11900 11.83700 -6.83100 1.000 17.99000 330 PRO A C 1
ATOM 4893 O O . PRO A 1 330 ? -31.77400 12.86800 -6.62600 1.000 20.78000 330 PRO A O 1
ATOM 4904 N N . VAL A 1 331 ? -31.49000 10.64900 -6.34800 1.000 13.56000 331 VAL A N 1
ATOM 4905 C CA . VAL A 1 331 ? -32.79800 10.46600 -5.71600 1.000 10.55000 331 VAL A CA 1
ATOM 4906 C C . VAL A 1 331 ? -32.77100 10.93500 -4.27000 1.000 16.26000 331 VAL A C 1
ATOM 4907 O O . VAL A 1 331 ? -33.67100 11.65100 -3.81800 1.000 16.37000 331 VAL A O 1
ATOM 4920 N N . LEU A 1 332 ? -31.73800 10.54800 -3.51700 1.000 16.49000 332 LEU A N 1
ATOM 4921 C CA . LEU A 1 332 ? -31.68400 10.84900 -2.09100 1.000 14.06000 332 LEU A CA 1
ATOM 4922 C C . LEU A 1 332 ? -30.83600 12.06200 -1.75900 1.000 16.99000 332 LEU A C 1
ATOM 4923 O O . LEU A 1 332 ? -30.97800 12.61400 -0.66100 1.000 20.99000 332 LEU A O 1
ATOM 4939 N N . GLY A 1 333 ? -29.95500 12.49300 -2.65800 1.000 16.09000 333 GLY A N 1
ATOM 4940 C CA . GLY A 1 333 ? -29.18100 13.69000 -2.42500 1.000 17.94000 333 GLY A CA 1
ATOM 4941 C C . GLY A 1 333 ? -27.97200 13.52100 -1.54100 1.000 21.20000 333 GLY A C 1
ATOM 4942 O O . GLY A 1 333 ? -27.38000 14.52200 -1.12600 1.000 19.39000 333 GLY A O 1
ATOM 4946 N N . CYS A 1 334 ? -27.59600 12.29400 -1.22800 1.000 15.34000 334 CYS A N 1
ATOM 4947 C CA . CYS A 1 334 ? -26.49600 12.00700 -0.32800 1.000 15.50000 334 CYS A CA 1
ATOM 4948 C C . CYS A 1 334 ? -25.41700 11.25000 -1.08800 1.000 13.64000 334 CYS A C 1
ATOM 4949 O O . CYS A 1 334 ? -25.64800 10.71800 -2.17600 1.000 17.75000 334 CYS A O 1
ATOM 4957 N N . GLN A 1 335 ? -24.23800 11.19300 -0.48500 1.000 11.71000 335 GLN A N 1
ATOM 4958 C CA . GLN A 1 335 ? -23.16000 10.35000 -0.97800 1.000 10.71000 335 GLN A CA 1
ATOM 4959 C C . GLN A 1 335 ? -23.47200 8.88700 -0.70300 1.000 10.62000 335 GLN A C 1
ATOM 4960 O O . GLN A 1 335 ? -24.15800 8.54800 0.27000 1.000 11.20000 335 GLN A O 1
ATOM 4974 N N . LEU A 1 336 ? -22.96300 8.02100 -1.57900 1.000 11.82000 336 LEU A N 1
ATOM 4975 C CA . LEU A 1 336 ? -23.01600 6.57100 -1.40400 1.000 8.77000 336 LEU A CA 1
ATOM 4976 C C . LEU A 1 336 ? -21.64900 6.07200 -0.96900 1.000 8.46000 336 LEU A C 1
ATOM 4977 O O . LEU A 1 336 ? -20.61800 6.52400 -1.47900 1.000 10.32000 336 LEU A O 1
ATOM 4993 N N . GLN A 1 337 ? -21.65200 5.08500 -0.07700 1.000 9.92000 337 GLN A N 1
ATOM 4994 C CA . GLN A 1 337 ? -20.46600 4.30200 0.20700 1.000 10.22000 337 GLN A CA 1
ATOM 4995 C C . GLN A 1 337 ? -20.82900 2.83000 0.11100 1.000 10.09000 337 GLN A C 1
ATOM 4996 O O . GLN A 1 337 ? -21.81000 2.37600 0.71800 1.000 9.64000 337 GLN A O 1
ATOM 5010 N N . GLN A 1 338 ? -20.07000 2.08300 -0.68500 1.000 11.17000 338 GLN A N 1
ATOM 5011 C CA . GLN A 1 338 ? -20.25100 0.63900 -0.72400 1.000 10.06000 338 GLN A CA 1
ATOM 5012 C C . GLN A 1 338 ? -19.29100 0.00300 0.27100 1.000 12.21000 338 GLN A C 1
ATOM 5013 O O . GLN A 1 338 ? -18.15700 0.45300 0.43900 1.000 9.86000 338 GLN A O 1
ATOM 5027 N N . VAL A 1 339 ? -19.75600 -1.05000 0.92400 1.000 8.60000 339 VAL A N 1
ATOM 5028 C CA . VAL A 1 339 ? -19.02200 -1.66000 2.02300 1.000 7.94000 339 VAL A CA 1
ATOM 5029 C C . VAL A 1 339 ? -19.14300 -3.17200 1.89600 1.000 9.84000 339 VAL A C 1
ATOM 5030 O O . VAL A 1 339 ? -20.25800 -3.70300 1.94800 1.000 13.18000 339 VAL A O 1
ATOM 5043 N N . LEU A 1 340 ? -18.00900 -3.86800 1.80200 1.000 10.65000 340 LEU A N 1
ATOM 5044 C CA . LEU A 1 340 ? -17.96300 -5.31200 2.00200 1.000 8.14000 340 LEU A CA 1
ATOM 5045 C C . LEU A 1 340 ? -17.51300 -5.55500 3.43700 1.000 10.78000 340 LEU A C 1
ATOM 5046 O O . LEU A 1 340 ? -16.45000 -5.09000 3.84200 1.000 11.83000 340 LEU A O 1
ATOM 5062 N N . GLY A 1 341 ? -18.31100 -6.27500 4.21900 1.000 10.11000 341 GLY A N 1
ATOM 5063 C CA . GLY A 1 341 ? -17.91400 -6.56900 5.58100 1.000 8.00000 341 GLY A CA 1
ATOM 5064 C C . GLY A 1 341 ? -18.34400 -7.96100 5.99500 1.000 8.77000 341 GLY A C 1
ATOM 5065 O O . GLY A 1 341 ? -19.12200 -8.60600 5.31400 1.000 9.61000 341 GLY A O 1
ATOM 5069 N N . MET A 1 342 ? -17.81200 -8.41600 7.12800 1.000 8.96000 342 MET A N 1
ATOM 5070 C CA . MET A 1 342 ? -18.20000 -9.70000 7.68600 1.000 8.12000 342 MET A CA 1
ATOM 5071 C C . MET A 1 342 ? -18.03400 -9.61400 9.19100 1.000 9.54000 342 MET A C 1
ATOM 5072 O O . MET A 1 342 ? -17.18500 -8.89100 9.68600 1.000 7.95000 342 MET A O 1
ATOM 5086 N N . ALA A 1 343 ? -18.89100 -10.31300 9.92000 1.000 8.48000 343 ALA A N 1
ATOM 5087 C CA . ALA A 1 343 ? -18.82400 -10.24000 11.37300 1.000 8.11000 343 ALA A CA 1
ATOM 5088 C C . ALA A 1 343 ? -17.51600 -10.79400 11.89400 1.000 9.70000 343 ALA A C 1
ATOM 5089 O O . ALA A 1 343 ? -17.10700 -10.43800 12.99700 1.000 7.99000 343 ALA A O 1
ATOM 5096 N N . GLU A 1 344 ? -16.86700 -11.66400 11.11600 1.000 10.99000 344 GLU A N 1
ATOM 5097 C CA . GLU A 1 344 ? -15.59400 -12.26200 11.48700 1.000 10.55000 344 GLU A CA 1
ATOM 5098 C C . GLU A 1 344 ? -14.41600 -11.29400 11.42100 1.000 7.34000 344 GLU A C 1
ATOM 5099 O O . GLU A 1 344 ? -13.33400 -11.61700 11.94400 1.000 10.46000 344 GLU A O 1
ATOM 5111 N N . GLY A 1 345 ? -14.57400 -10.14600 10.76900 1.000 9.87000 345 GLY A N 1
ATOM 5112 C CA . GLY A 1 345 ? -13.47600 -9.20600 10.63200 1.000 9.31000 345 GLY A CA 1
ATOM 5113 C C . GLY A 1 345 ? -13.56900 -8.27200 9.44000 1.000 9.55000 345 GLY A C 1
ATOM 5114 O O . GLY A 1 345 ? -14.37700 -7.33200 9.41500 1.000 10.71000 345 GLY A O 1
ATOM 5118 N N . LEU A 1 346 ? -12.71500 -8.52900 8.45600 1.000 9.14000 346 LEU A N 1
ATOM 5119 C CA . LEU A 1 346 ? -12.46900 -7.65000 7.30500 1.000 9.38000 346 LEU A CA 1
ATOM 5120 C C . LEU A 1 346 ? -13.63300 -6.76200 6.89000 1.000 9.58000 346 LEU A C 1
ATOM 5121 O O . LEU A 1 346 ? -14.70400 -7.25800 6.54900 1.000 9.79000 346 LEU A O 1
ATOM 5137 N N . ILE A 1 347 ? -13.38900 -5.45000 6.84600 1.000 7.74000 347 ILE A N 1
ATOM 5138 C CA . ILE A 1 347 ? -14.27100 -4.47500 6.22600 1.000 9.32000 347 ILE A CA 1
ATOM 5139 C C . ILE A 1 347 ? -13.51100 -3.82100 5.08000 1.000 8.93000 347 ILE A C 1
ATOM 5140 O O . ILE A 1 347 ? -12.32600 -3.48900 5.21000 1.000 11.02000 347 ILE A O 1
ATOM 5156 N N . CYS A 1 348 ? -14.18300 -3.65900 3.95000 1.000 8.23000 348 CYS A N 1
ATOM 5157 C CA . CYS A 1 348 ? -13.66300 -2.88200 2.83200 1.000 9.46000 348 CYS A CA 1
ATOM 5158 C C . CYS A 1 348 ? -14.64800 -1.75900 2.54900 1.000 8.08000 348 CYS A C 1
ATOM 5159 O O . CYS A 1 348 ? -15.86300 -1.98400 2.55100 1.000 10.86000 348 CYS A O 1
ATOM 5167 N N . TYR A 1 349 ? -14.12200 -0.55900 2.31300 1.000 9.83000 349 TYR A N 1
ATOM 5168 C CA . TYR A 1 349 ? -14.93000 0.64100 2.11700 1.000 8.46000 349 TYR A CA 1
ATOM 5169 C C . TYR A 1 349 ? -14.52000 1.36600 0.84000 1.000 12.08000 349 TYR A C 1
ATOM 5170 O O . TYR A 1 349 ? -13.32300 1.54100 0.58200 1.000 8.57000 349 TYR A O 1
ATOM 5188 N N . THR A 1 350 ? -15.49100 1.85000 0.06800 1.000 10.69000 350 THR A N 1
ATOM 5189 C CA . THR A 1 350 ? -15.15100 2.93700 -0.85300 1.000 8.81000 350 THR A CA 1
ATOM 5190 C C . THR A 1 350 ? -14.97100 4.22800 -0.05000 1.000 10.16000 350 THR A C 1
ATOM 5191 O O . THR A 1 350 ? -15.48600 4.37900 1.06100 1.000 10.95000 350 THR A O 1
ATOM 5202 N N . ARG A 1 351 ? -14.15500 5.13000 -0.56900 1.000 11.79000 351 ARG A N 1
ATOM 5203 C CA . ARG A 1 351 ? -13.79200 6.29300 0.22100 1.000 11.41000 351 ARG A CA 1
ATOM 5204 C C . ARG A 1 351 ? -14.64100 7.49500 -0.18600 1.000 10.20000 351 ARG A C 1
ATOM 5205 O O . ARG A 1 351 ? -15.24000 7.53600 -1.26100 1.000 13.58000 351 ARG A O 1
ATOM 5226 N N . LEU A 1 352 ? -14.75300 8.44300 0.72900 1.000 11.48000 352 LEU A N 1
ATOM 5227 C CA . LEU A 1 352 ? -15.66600 9.56200 0.51200 1.000 12.58000 352 LEU A CA 1
ATOM 5228 C C . LEU A 1 352 ? -15.20500 10.47100 -0.61800 1.000 15.61000 352 LEU A C 1
ATOM 5229 O O . LEU A 1 352 ? -16.01800 11.22800 -1.15600 1.000 23.15000 352 LEU A O 1
ATOM 5245 N N . ASP A 1 353 ? -13.93500 10.42300 -0.98500 1.000 16.47000 353 ASP A N 1
ATOM 5246 C CA . ASP A 1 353 ? -13.46100 11.18300 -2.13400 1.000 20.07000 353 ASP A CA 1
ATOM 5247 C C . ASP A 1 353 ? -13.16700 10.28800 -3.33600 1.000 22.80000 353 ASP A C 1
ATOM 5248 O O . ASP A 1 353 ? -12.45100 10.69900 -4.25400 1.000 19.20000 353 ASP A O 1
ATOM 5257 N N . ASP A 1 354 ? -13.72300 9.09300 -3.37200 1.000 15.18000 354 ASP A N 1
ATOM 5258 C CA . ASP A 1 354 ? -13.45300 8.23000 -4.49900 1.000 13.52000 354 ASP A CA 1
ATOM 5259 C C . ASP A 1 354 ? -14.30300 8.62400 -5.70000 1.000 16.63000 354 ASP A C 1
ATOM 5260 O O . ASP A 1 354 ? -15.45300 9.05200 -5.54300 1.000 21.90000 354 ASP A O 1
ATOM 5269 N N . PRO A 1 355 ? -13.77500 8.43700 -6.90800 1.000 18.81000 355 PRO A N 1
ATOM 5270 C CA . PRO A 1 355 ? -14.54800 8.71700 -8.11200 1.000 23.94000 355 PRO A CA 1
ATOM 5271 C C . PRO A 1 355 ? -15.67400 7.72300 -8.31000 1.000 22.54000 355 PRO A C 1
ATOM 5272 O O . PRO A 1 355 ? -15.67300 6.62700 -7.72900 1.000 18.37000 355 PRO A O 1
ATOM 5283 N N . PRO A 1 356 ? -16.62800 8.06500 -9.16800 1.000 21.68000 356 PRO A N 1
ATOM 5284 C CA . PRO A 1 356 ? -17.73700 7.15600 -9.49300 1.000 24.13000 356 PRO A CA 1
ATOM 5285 C C . PRO A 1 356 ? -17.32600 5.77100 -9.96600 1.000 22.75000 356 PRO A C 1
ATOM 5286 O O . PRO A 1 356 ? -18.05100 4.80000 -9.72200 1.000 24.90000 356 PRO A O 1
ATOM 5297 N N . GLU A 1 357 ? -16.20200 5.64700 -10.67000 1.000 18.51000 357 GLU A N 1
ATOM 5298 C CA . GLU A 1 357 ? -15.77100 4.34000 -11.14800 1.000 18.92000 357 GLU A CA 1
ATOM 5299 C C . GLU A 1 357 ? -15.61000 3.35200 -10.00300 1.000 22.28000 357 GLU A C 1
ATOM 5300 O O . GLU A 1 357 ? -15.89400 2.16000 -10.16100 1.000 27.48000 357 GLU A O 1
ATOM 5312 N N . ARG A 1 358 ? -15.18500 3.82400 -8.84100 1.000 16.46000 358 ARG A N 1
ATOM 5313 C CA . ARG A 1 358 ? -15.04400 2.97500 -7.66200 1.000 14.66000 358 ARG A CA 1
ATOM 5314 C C . ARG A 1 358 ? -16.34300 2.84800 -6.87800 1.000 13.93000 358 ARG A C 1
ATOM 5315 O O . ARG A 1 358 ? -16.66200 1.77400 -6.37200 1.000 14.28000 358 ARG A O 1
ATOM 5336 N N . VAL A 1 359 ? -17.07500 3.94800 -6.72600 1.000 14.92000 359 VAL A N 1
ATOM 5337 C CA . VAL A 1 359 ? -18.22200 3.93300 -5.83600 1.000 8.20000 359 VAL A CA 1
ATOM 5338 C C . VAL A 1 359 ? -19.36100 3.14100 -6.44500 1.000 14.80000 359 VAL A C 1
ATOM 5339 O O . VAL A 1 359 ? -20.10200 2.45200 -5.73200 1.000 14.92000 359 VAL A O 1
ATOM 5352 N N . LEU A 1 360 ? -19.50500 3.18000 -7.76400 1.000 14.10000 360 LEU A N 1
ATOM 5353 C CA . LEU A 1 360 ? -20.62000 2.50300 -8.40900 1.000 12.80000 360 LEU A CA 1
ATOM 5354 C C . LEU A 1 360 ? -20.34100 1.03600 -8.72800 1.000 14.90000 360 LEU A C 1
ATOM 5355 O O . LEU A 1 360 ? -21.29700 0.26600 -8.90700 1.000 15.52000 360 LEU A O 1
ATOM 5371 N N . HIS A 1 361 ? -19.06400 0.62900 -8.79500 1.000 11.84000 361 HIS A N 1
ATOM 5372 C CA . HIS A 1 361 ? -18.67200 -0.65300 -9.36600 1.000 12.80000 361 HIS A CA 1
ATOM 5373 C C . HIS A 1 361 ? -17.80600 -1.53100 -8.48500 1.000 14.27000 361 HIS A C 1
ATOM 5374 O O . HIS A 1 361 ? -17.40500 -2.61300 -8.93800 1.000 17.25000 361 HIS A O 1
ATOM 5388 N N . THR A 1 362 ? -17.49600 -1.10900 -7.25800 1.000 10.96000 362 THR A N 1
ATOM 5389 C CA . THR A 1 362 ? -16.67700 -1.89800 -6.36300 1.000 9.58000 362 THR A CA 1
ATOM 5390 C C . THR A 1 362 ? -17.26000 -1.85000 -4.97200 1.000 9.00000 362 THR A C 1
ATOM 5391 O O . THR A 1 362 ? -18.08800 -1.00000 -4.64000 1.000 10.51000 362 THR A O 1
ATOM 5402 N N . GLN A 1 363 ? -16.78000 -2.76400 -4.14400 1.000 7.89000 363 GLN A N 1
ATOM 5403 C CA . GLN A 1 363 ? -17.18500 -2.84500 -2.74700 1.000 8.57000 363 GLN A CA 1
ATOM 5404 C C . GLN A 1 363 ? -16.05500 -2.44800 -1.79700 1.000 10.73000 363 GLN A C 1
ATOM 5405 O O . GLN A 1 363 ? -16.01400 -2.88700 -0.64000 1.000 11.36000 363 GLN A O 1
ATOM 5419 N N . GLY A 1 364 ? -15.11600 -1.63200 -2.27500 1.000 10.87000 364 GLY A N 1
ATOM 5420 C CA . GLY A 1 364 ? -14.22500 -0.90200 -1.39600 1.000 10.52000 364 GLY A CA 1
ATOM 5421 C C . GLY A 1 364 ? -12.85400 -1.53800 -1.31900 1.000 10.69000 364 GLY A C 1
ATOM 5422 O O . GLY A 1 364 ? -12.59400 -2.60700 -1.88200 1.000 9.67000 364 GLY A O 1
ATOM 5426 N N . ARG A 1 365 ? -11.96600 -0.86400 -0.59800 1.000 10.29000 365 ARG A N 1
ATOM 5427 C CA . ARG A 1 365 ? -10.65700 -1.41300 -0.29300 1.000 10.68000 365 ARG A CA 1
ATOM 5428 C C . ARG A 1 365 ? -10.49800 -1.59300 1.21500 1.000 12.37000 365 ARG A C 1
ATOM 5429 O O . ARG A 1 365 ? -11.18800 -0.93500 1.99800 1.000 10.18000 365 ARG A O 1
ATOM 5450 N N . PRO A 1 366 ? -9.60500 -2.49400 1.65400 1.000 10.65000 366 PRO A N 1
ATOM 5451 C CA . PRO A 1 366 ? -9.56700 -2.86900 3.07600 1.000 9.81000 366 PRO A CA 1
ATOM 5452 C C . PRO A 1 366 ? -9.40000 -1.68500 4.01200 1.000 10.21000 366 PRO A C 1
ATOM 5453 O O . PRO A 1 366 ? -8.68500 -0.72400 3.72600 1.000 11.63000 366 PRO A O 1
ATOM 5464 N N . LEU A 1 367 ? -10.06100 -1.79700 5.16600 1.000 7.44000 367 LEU A N 1
ATOM 5465 C CA . LEU A 1 367 ? -10.05300 -0.74700 6.18100 1.000 9.37000 367 LEU A CA 1
ATOM 5466 C C . LEU A 1 367 ? -8.64200 -0.46700 6.71200 1.000 10.69000 367 LEU A C 1
ATOM 5467 O O . LEU A 1 367 ? -8.23900 0.69600 6.85700 1.000 10.10000 367 LEU A O 1
ATOM 5483 N N . SER A 1 368 ? -7.90000 -1.51100 7.05000 1.000 8.73000 368 SER A N 1
ATOM 5484 C CA . SER A 1 368 ? -6.61600 -1.35400 7.72800 1.000 10.67000 368 SER A CA 1
ATOM 5485 C C . SER A 1 368 ? -5.45100 -1.58300 6.77500 1.000 11.12000 368 SER A C 1
ATOM 5486 O O . SER A 1 368 ? -5.46600 -2.52700 5.97700 1.000 10.53000 368 SER A O 1
ATOM 5494 N N . PRO A 1 369 ? -4.38600 -0.79100 6.90100 1.000 11.79000 369 PRO A N 1
ATOM 5495 C CA . PRO A 1 369 ? -3.16400 -1.08800 6.13900 1.000 13.48000 369 PRO A CA 1
ATOM 5496 C C . PRO A 1 369 ? -2.57600 -2.44700 6.45800 1.000 14.94000 369 PRO A C 1
ATOM 5497 O O . PRO A 1 369 ? -1.79200 -2.97400 5.66100 1.000 16.64000 369 PRO A O 1
ATOM 5508 N N . ASP A 1 370 ? -2.91400 -3.02600 7.60600 1.000 10.83000 370 ASP A N 1
ATOM 5509 C CA . ASP A 1 370 ? -2.41600 -4.33400 8.00100 1.000 11.24000 370 ASP A CA 1
ATOM 5510 C C . ASP A 1 370 ? -3.38500 -5.47000 7.69000 1.000 11.55000 370 ASP A C 1
ATOM 5511 O O . ASP A 1 370 ? -3.12100 -6.60900 8.07800 1.000 10.78000 370 ASP A O 1
ATOM 5520 N N . ASP A 1 371 ? -4.48300 -5.19600 6.99000 1.000 11.15000 371 ASP A N 1
ATOM 5521 C CA . ASP A 1 371 ? -5.32200 -6.26700 6.44900 1.000 8.66000 371 ASP A CA 1
ATOM 5522 C C . ASP A 1 371 ? -4.58800 -6.96400 5.30600 1.000 10.83000 371 ASP A C 1
ATOM 5523 O O . ASP A 1 371 ? -4.14100 -6.32000 4.35000 1.000 14.38000 371 ASP A O 1
ATOM 5532 N N . GLU A 1 372 ? -4.44800 -8.26600 5.41900 1.000 9.88000 372 GLU A N 1
ATOM 5533 C CA . GLU A 1 372 ? -3.73000 -9.08900 4.44900 1.000 10.76000 372 GLU A CA 1
ATOM 5534 C C . GLU A 1 372 ? -4.73800 -9.94800 3.70000 1.000 11.27000 372 GLU A C 1
ATOM 5535 O O . GLU A 1 372 ? -5.28700 -10.89200 4.26200 1.000 10.91000 372 GLU A O 1
ATOM 5547 N N . VAL A 1 373 ? -4.97900 -9.59900 2.44600 1.000 10.72000 373 VAL A N 1
ATOM 5548 C CA . VAL A 1 373 ? -6.00800 -10.21300 1.61700 1.000 10.51000 373 VAL A CA 1
ATOM 5549 C C . VAL A 1 373 ? -5.32100 -11.11900 0.60900 1.000 14.64000 373 VAL A C 1
ATOM 5550 O O . VAL A 1 373 ? -4.32400 -10.72500 -0.01700 1.000 10.35000 373 VAL A O 1
ATOM 5563 N N . ARG A 1 374 ? -5.84300 -12.33400 0.46300 1.000 10.49000 374 ARG A N 1
ATOM 5564 C CA . ARG A 1 374 ? -5.37200 -13.28500 -0.52700 1.000 8.48000 374 ARG A CA 1
ATOM 5565 C C . ARG A 1 374 ? -6.56000 -13.88900 -1.24100 1.000 17.43000 374 ARG A C 1
ATOM 5566 O O . ARG A 1 374 ? -7.49500 -14.36600 -0.58900 1.000 20.84000 374 ARG A O 1
ATOM 5587 N N . VAL A 1 375 ? -6.52800 -13.87900 -2.56700 1.000 10.56000 375 VAL A N 1
ATOM 5588 C CA . VAL A 1 375 ? -7.62100 -14.41000 -3.37400 1.000 8.51000 375 VAL A CA 1
ATOM 5589 C C . VAL A 1 375 ? -7.08000 -15.64800 -4.06400 1.000 9.97000 375 VAL A C 1
ATOM 5590 O O . VAL A 1 375 ? -6.12500 -15.55000 -4.83200 1.000 9.67000 375 VAL A O 1
ATOM 5603 N N . VAL A 1 376 ? -7.66800 -16.81500 -3.77400 1.000 9.92000 376 VAL A N 1
ATOM 5604 C CA . VAL A 1 376 ? -7.06900 -18.09100 -4.16200 1.000 9.75000 376 VAL A CA 1
ATOM 5605 C C . VAL A 1 376 ? -8.04200 -18.95400 -4.93800 1.000 14.35000 376 VAL A C 1
ATOM 5606 O O . VAL A 1 376 ? -9.26000 -18.90400 -4.73500 1.000 12.88000 376 VAL A O 1
ATOM 5619 N N . ASP A 1 377 ? -7.48500 -19.81200 -5.78200 1.000 12.97000 377 ASP A N 1
ATOM 5620 C CA . ASP A 1 377 ? -8.28900 -20.78400 -6.49700 1.000 15.08000 377 ASP A CA 1
ATOM 5621 C C . ASP A 1 377 ? -8.47700 -22.03200 -5.63600 1.000 13.30000 377 ASP A C 1
ATOM 5622 O O . ASP A 1 377 ? -8.10300 -22.07200 -4.46100 1.000 14.35000 377 ASP A O 1
ATOM 5631 N N . ALA A 1 378 ? -9.11800 -23.04700 -6.21700 1.000 19.74000 378 ALA A N 1
ATOM 5632 C CA . ALA A 1 378 ? -9.46400 -24.25100 -5.46300 1.000 22.60000 378 ALA A CA 1
ATOM 5633 C C . ALA A 1 378 ? -8.22600 -24.97400 -4.96000 1.000 27.29000 378 ALA A C 1
ATOM 5634 O O . ALA A 1 378 ? -8.28400 -25.67800 -3.94400 1.000 31.16000 378 ALA A O 1
ATOM 5641 N N . GLU A 1 379 ? -7.10400 -24.81000 -5.65100 1.000 23.67000 379 GLU A N 1
ATOM 5642 C CA . GLU A 1 379 ? -5.83900 -25.43400 -5.28200 1.000 30.44000 379 GLU A CA 1
ATOM 5643 C C . GLU A 1 379 ? -5.02300 -24.60500 -4.29300 1.000 28.70000 379 GLU A C 1
ATOM 5644 O O . GLU A 1 379 ? -3.88900 -24.98500 -3.99900 1.000 25.36000 379 GLU A O 1
ATOM 5656 N N . GLY A 1 380 ? -5.55400 -23.47900 -3.79500 1.000 18.04000 380 GLY A N 1
ATOM 5657 C CA . GLY A 1 380 ? -4.80600 -22.58100 -2.94300 1.000 17.15000 380 GLY A CA 1
ATOM 5658 C C . GLY A 1 380 ? -3.84200 -21.65000 -3.65700 1.000 15.94000 380 GLY A C 1
ATOM 5659 O O . GLY A 1 380 ? -3.07700 -20.94500 -2.98400 1.000 18.98000 380 GLY A O 1
ATOM 5663 N N . ARG A 1 381 ? -3.85900 -21.61200 -4.99100 1.000 15.10000 381 ARG A N 1
ATOM 5664 C CA . ARG A 1 381 ? -2.98400 -20.73100 -5.75000 1.000 15.10000 381 ARG A CA 1
ATOM 5665 C C . ARG A 1 381 ? -3.56200 -19.33100 -5.73900 1.000 13.03000 381 ARG A C 1
ATOM 5666 O O . ARG A 1 381 ? -4.76500 -19.14400 -5.91800 1.000 12.21000 381 ARG A O 1
ATOM 5687 N N . GLU A 1 382 ? -2.70300 -18.33900 -5.54000 1.000 10.80000 382 GLU A N 1
ATOM 5688 C CA . GLU A 1 382 ? -3.14800 -16.95300 -5.63500 1.000 9.98000 382 GLU A CA 1
ATOM 5689 C C . GLU A 1 382 ? -3.42800 -16.58700 -7.09600 1.000 13.27000 382 GLU A C 1
ATOM 5690 O O . GLU A 1 382 ? -2.54800 -16.71000 -7.96300 1.000 11.58000 382 GLU A O 1
ATOM 5702 N N . VAL A 1 383 ? -4.65600 -16.14300 -7.37600 1.000 9.33000 383 VAL A N 1
ATOM 5703 C CA . VAL A 1 383 ? -5.07300 -15.88200 -8.75000 1.000 13.33000 383 VAL A CA 1
ATOM 5704 C C . VAL A 1 383 ? -4.38700 -14.63100 -9.30600 1.000 14.59000 383 VAL A C 1
ATOM 5705 O O . VAL A 1 383 ? -3.76900 -13.84600 -8.57000 1.000 12.89000 383 VAL A O 1
ATOM 5718 N N . GLY A 1 384 ? -4.48900 -14.43800 -10.61500 1.000 13.85000 384 GLY A N 1
ATOM 5719 C CA . GLY A 1 384 ? -3.92500 -13.26500 -11.24200 1.000 17.52000 384 GLY A CA 1
ATOM 5720 C C . GLY A 1 384 ? -4.81300 -12.05500 -11.07600 1.000 17.13000 384 GLY A C 1
ATOM 5721 O O . GLY A 1 384 ? -5.97600 -12.13000 -10.64400 1.000 15.61000 384 GLY A O 1
ATOM 5725 N N . PRO A 1 385 ? -4.27600 -10.90100 -11.43000 1.000 17.20000 385 PRO A N 1
ATOM 5726 C CA . PRO A 1 385 ? -5.01500 -9.65000 -11.21100 1.000 17.47000 385 PRO A CA 1
ATOM 5727 C C . PRO A 1 385 ? -6.30800 -9.60400 -12.00800 1.000 19.69000 385 PRO A C 1
ATOM 5728 O O . PRO A 1 385 ? -6.34700 -9.90900 -13.20400 1.000 17.69000 385 PRO A O 1
ATOM 5739 N N . GLY A 1 386 ? -7.38700 -9.21300 -11.33200 1.000 19.69000 386 GLY A N 1
ATOM 5740 C CA . GLY A 1 386 ? -8.68100 -9.17900 -11.96400 1.000 18.85000 386 GLY A CA 1
ATOM 5741 C C . GLY A 1 386 ? -9.36900 -10.52200 -12.11200 1.000 18.18000 386 GLY A C 1
ATOM 5742 O O . GLY A 1 386 ? -10.52500 -10.55700 -12.53100 1.000 18.35000 386 GLY A O 1
ATOM 5746 N N . GLU A 1 387 ? -8.70700 -11.62900 -11.78900 1.000 15.93000 387 GLU A N 1
ATOM 5747 C CA . GLU A 1 387 ? -9.34600 -12.93700 -11.83200 1.000 13.52000 387 GLU A CA 1
ATOM 5748 C C . GLU A 1 387 ? -10.12700 -13.17800 -10.54400 1.000 13.16000 387 GLU A C 1
ATOM 5749 O O . GLU A 1 387 ? -9.82600 -12.60100 -9.49700 1.000 12.05000 387 GLU A O 1
ATOM 5761 N N . VAL A 1 388 ? -11.15900 -14.01700 -10.63600 1.000 12.67000 388 VAL A N 1
ATOM 5762 C CA . VAL A 1 388 ? -11.98200 -14.34000 -9.47300 1.000 12.02000 388 VAL A CA 1
ATOM 5763 C C . VAL A 1 388 ? -11.44200 -15.54900 -8.72300 1.000 10.57000 388 VAL A C 1
ATOM 5764 O O . VAL A 1 388 ? -11.11700 -16.59900 -9.30500 1.000 12.64000 388 VAL A O 1
ATOM 5777 N N . GLY A 1 389 ? -11.46300 -15.43800 -7.40200 1.000 10.99000 389 GLY A N 1
ATOM 5778 C CA . GLY A 1 389 ? -11.16100 -16.55200 -6.53600 1.000 10.67000 389 GLY A CA 1
ATOM 5779 C C . GLY A 1 389 ? -11.80000 -16.35600 -5.17900 1.000 9.45000 389 GLY A C 1
ATOM 5780 O O . GLY A 1 389 ? -12.61100 -15.44900 -4.97700 1.000 10.29000 389 GLY A O 1
ATOM 5784 N N . GLU A 1 390 ? -11.44300 -17.23800 -4.25500 1.000 10.85000 390 GLU A N 1
ATOM 5785 C CA . GLU A 1 390 ? -11.97900 -17.15400 -2.90600 1.000 10.92000 390 GLU A CA 1
ATOM 5786 C C . GLU A 1 390 ? -11.21500 -16.11800 -2.09900 1.000 12.68000 390 GLU A C 1
ATOM 5787 O O . GLU A 1 390 ? -9.99500 -16.18700 -1.99000 1.000 9.04000 390 GLU A O 1
ATOM 5799 N N . LEU A 1 391 ? -11.94600 -15.21700 -1.46400 1.000 12.07000 391 LEU A N 1
ATOM 5800 C CA . LEU A 1 391 ? -11.34200 -14.23800 -0.56700 1.000 10.92000 391 LEU A CA 1
ATOM 5801 C C . LEU A 1 391 ? -10.91100 -14.91900 0.72800 1.000 11.38000 391 LEU A C 1
ATOM 5802 O O . LEU A 1 391 ? -11.71300 -15.58500 1.37900 1.000 9.55000 391 LEU A O 1
ATOM 5818 N N . THR A 1 392 ? -9.64500 -14.74700 1.10400 1.000 8.33000 392 THR A N 1
ATOM 5819 C CA . THR A 1 392 ? -9.16600 -15.16000 2.41900 1.000 9.45000 392 THR A CA 1
ATOM 5820 C C . THR A 1 392 ? -8.42300 -13.98500 3.02600 1.000 10.48000 392 THR A C 1
ATOM 5821 O O . THR A 1 392 ? -7.89400 -13.14000 2.30800 1.000 13.02000 392 THR A O 1
ATOM 5832 N N . VAL A 1 393 ? -8.39500 -13.90100 4.35100 1.000 8.74000 393 VAL A N 1
ATOM 5833 C CA . VAL A 1 393 ? -7.91900 -12.66800 4.96500 1.000 8.11000 393 VAL A CA 1
ATOM 5834 C C . VAL A 1 393 ? -7.43500 -12.95300 6.37500 1.000 11.95000 393 VAL A C 1
ATOM 5835 O O . VAL A 1 393 ? -8.01700 -13.75900 7.09400 1.000 10.09000 393 VAL A O 1
ATOM 5848 N N . ARG A 1 394 ? -6.39200 -12.23500 6.78000 1.000 9.27000 394 ARG A N 1
ATOM 5849 C CA . ARG A 1 394 ? -6.07800 -12.10100 8.19400 1.000 6.63000 394 ARG A CA 1
ATOM 5850 C C . ARG A 1 394 ? -5.74200 -10.64300 8.45000 1.000 8.68000 394 ARG A C 1
ATOM 5851 O O . ARG A 1 394 ? -5.25100 -9.95000 7.57400 1.000 10.41000 394 ARG A O 1
ATOM 5872 N N . GLY A 1 395 ? -5.98000 -10.19000 9.67000 1.000 8.48000 395 GLY A N 1
ATOM 5873 C CA . GLY A 1 395 ? -5.73600 -8.80100 9.97300 1.000 10.84000 395 GLY A CA 1
ATOM 5874 C C . GLY A 1 395 ? -5.99800 -8.45100 11.41700 1.000 8.35000 395 GLY A C 1
ATOM 5875 O O . GLY A 1 395 ? -6.34000 -9.30300 12.24300 1.000 9.60000 395 GLY A O 1
ATOM 5879 N N . PRO A 1 396 ? -5.88900 -7.15700 11.73300 1.000 8.78000 396 PRO A N 1
ATOM 5880 C CA . PRO A 1 396 ? -5.93300 -6.71700 13.13200 1.000 9.99000 396 PRO A CA 1
ATOM 5881 C C . PRO A 1 396 ? -7.31500 -6.66700 13.74500 1.000 9.13000 396 PRO A C 1
ATOM 5882 O O . PRO A 1 396 ? -7.41400 -6.35600 14.92900 1.000 11.63000 396 PRO A O 1
ATOM 5893 N N . TYR A 1 397 ? -8.37400 -7.00300 13.01300 1.000 8.12000 397 TYR A N 1
ATOM 5894 C CA . TYR A 1 397 ? -9.67900 -7.14800 13.65200 1.000 8.29000 397 TYR A CA 1
ATOM 5895 C C . TYR A 1 397 ? -10.42400 -8.33800 13.04800 1.000 11.56000 397 TYR A C 1
ATOM 5896 O O . TYR A 1 397 ? -11.65400 -8.38000 13.12800 1.000 10.04000 397 TYR A O 1
ATOM 5914 N N . THR A 1 398 ? -9.69700 -9.29800 12.44900 1.000 8.52000 398 THR A N 1
ATOM 5915 C CA . THR A 1 398 ? -10.25600 -10.53700 11.92300 1.000 8.49000 398 THR A CA 1
ATOM 5916 C C . THR A 1 398 ? -9.89400 -11.68400 12.86300 1.000 10.17000 398 THR A C 1
ATOM 5917 O O . THR A 1 398 ? -8.72500 -11.86400 13.21200 1.000 8.96000 398 THR A O 1
ATOM 5928 N N . ILE A 1 399 ? -10.90100 -12.45000 13.28200 1.000 7.86000 399 ILE A N 1
ATOM 5929 C CA . ILE A 1 399 ? -10.68300 -13.51800 14.25700 1.000 7.48000 399 ILE A CA 1
ATOM 5930 C C . ILE A 1 399 ? -9.78700 -14.60200 13.68600 1.000 10.08000 399 ILE A C 1
ATOM 5931 O O . ILE A 1 399 ? -9.66900 -14.78300 12.46600 1.000 8.67000 399 ILE A O 1
ATOM 5947 N N . ARG A 1 400 ? -9.17200 -15.35500 14.59800 1.000 9.96000 400 ARG A N 1
ATOM 5948 C CA . ARG A 1 400 ? -8.39400 -16.55400 14.27200 1.000 9.39000 400 ARG A CA 1
ATOM 5949 C C . ARG A 1 400 ? -9.15300 -17.84900 14.54600 1.000 13.00000 400 ARG A C 1
ATOM 5950 O O . ARG A 1 400 ? -8.65800 -18.92700 14.21800 1.000 11.98000 400 ARG A O 1
ATOM 5971 N N . GLY A 1 401 ? -10.34100 -17.76900 15.12500 1.000 9.82000 401 GLY A N 1
ATOM 5972 C CA . GLY A 1 401 ? -11.17700 -18.93900 15.31200 1.000 8.65000 401 GLY A CA 1
ATOM 5973 C C . GLY A 1 401 ? -12.48900 -18.53300 15.93000 1.000 9.40000 401 GLY A C 1
ATOM 5974 O O . GLY A 1 401 ? -12.56400 -17.54800 16.67200 1.000 9.40000 401 GLY A O 1
ATOM 5978 N N . TYR A 1 402 ? -13.52300 -19.30000 15.64100 1.000 8.76000 402 TYR A N 1
ATOM 5979 C CA . TYR A 1 402 ? -14.78000 -19.12700 16.33000 1.000 7.96000 402 TYR A CA 1
ATOM 5980 C C . TYR A 1 402 ? -14.67800 -19.64800 17.76200 1.000 10.28000 402 TYR A C 1
ATOM 5981 O O . TYR A 1 402 ? -13.79700 -20.42500 18.10000 1.000 10.59000 402 TYR A O 1
ATOM 5999 N N . TYR A 1 403 ? -15.63900 -19.26200 18.59000 1.000 9.25000 403 TYR A N 1
ATOM 6000 C CA . TYR A 1 403 ? -15.60500 -19.62500 20.00200 1.000 9.45000 403 TYR A CA 1
ATOM 6001 C C . TYR A 1 403 ? -15.89500 -21.10800 20.19900 1.000 11.22000 403 TYR A C 1
ATOM 6002 O O . TYR A 1 403 ? -16.89600 -21.62900 19.70700 1.000 11.51000 403 TYR A O 1
ATOM 6020 N N . ARG A 1 404 ? -15.00500 -21.78300 20.91500 1.000 11.81000 404 ARG A N 1
ATOM 6021 C CA . ARG A 1 404 ? -15.19300 -23.17900 21.31300 1.000 12.22000 404 ARG A CA 1
ATOM 6022 C C . ARG A 1 404 ? -15.52200 -24.07700 20.12200 1.000 11.85000 404 ARG A C 1
ATOM 6023 O O . ARG A 1 404 ? -16.30600 -25.02200 20.23300 1.000 13.37000 404 ARG A O 1
ATOM 6044 N N . LEU A 1 405 ? -14.86300 -23.83100 18.98800 1.000 12.00000 405 LEU A N 1
ATOM 6045 C CA . LEU A 1 405 ? -15.20000 -24.52800 17.74400 1.000 9.50000 405 LEU A CA 1
ATOM 6046 C C . LEU A 1 405 ? -13.96100 -25.10100 17.06000 1.000 8.04000 405 LEU A C 1
ATOM 6047 O O . LEU A 1 405 ? -13.77000 -24.92400 15.85800 1.000 9.03000 405 LEU A O 1
ATOM 6063 N N . PRO A 1 406 ? -13.13200 -25.86000 17.78700 1.000 9.67000 406 PRO A N 1
ATOM 6064 C CA . PRO A 1 406 ? -11.85200 -26.29000 17.19700 1.000 13.21000 406 PRO A CA 1
ATOM 6065 C C . PRO A 1 406 ? -12.01600 -27.14700 15.96200 1.000 13.15000 406 PRO A C 1
ATOM 6066 O O . PRO A 1 406 ? -11.16500 -27.07600 15.06100 1.000 10.55000 406 PRO A O 1
ATOM 6077 N N . GLU A 1 407 ? -13.07000 -27.97600 15.89900 1.000 10.31000 407 GLU A N 1
ATOM 6078 C CA . GLU A 1 407 ? -13.21400 -28.88000 14.75800 1.000 8.69000 407 GLU A CA 1
ATOM 6079 C C . GLU A 1 407 ? -13.57500 -28.11800 13.50200 1.000 9.85000 407 GLU A C 1
ATOM 6080 O O . GLU A 1 407 ? -12.96900 -28.32200 12.43800 1.000 11.34000 407 GLU A O 1
ATOM 6092 N N . HIS A 1 408 ? -14.56800 -27.24000 13.59700 1.000 9.36000 408 HIS A N 1
ATOM 6093 C CA . HIS A 1 408 ? -14.89400 -26.38700 12.46700 1.000 9.93000 408 HIS A CA 1
ATOM 6094 C C . HIS A 1 408 ? -13.74500 -25.44000 12.14500 1.000 8.82000 408 HIS A C 1
ATOM 6095 O O . HIS A 1 408 ? -13.45400 -25.19400 10.97000 1.000 9.50000 408 HIS A O 1
ATOM 6109 N N . ASN A 1 409 ? -13.07600 -24.90500 13.17700 1.000 8.42000 409 ASN A N 1
ATOM 6110 C CA . ASN A 1 409 ? -11.99500 -23.93900 12.95300 1.000 9.30000 409 ASN A CA 1
ATOM 6111 C C . ASN A 1 409 ? -10.86300 -24.55600 12.14900 1.000 13.20000 409 ASN A C 1
ATOM 6112 O O . ASN A 1 409 ? -10.17400 -23.85000 11.40100 1.000 11.36000 409 ASN A O 1
ATOM 6123 N N . ALA A 1 410 ? -10.65100 -25.87000 12.28700 1.000 9.10000 410 ALA A N 1
ATOM 6124 C CA . ALA A 1 410 ? -9.57700 -26.51400 11.54400 1.000 11.67000 410 ALA A CA 1
ATOM 6125 C C . ALA A 1 410 ? -9.81200 -26.46600 10.04800 1.000 13.28000 410 ALA A C 1
ATOM 6126 O O . ALA A 1 410 ? -8.84900 -26.56800 9.28100 1.000 16.12000 410 ALA A O 1
ATOM 6133 N N . LYS A 1 411 ? -11.05800 -26.28500 9.61900 1.000 9.75000 411 LYS A N 1
ATOM 6134 C CA . LYS A 1 411 ? -11.42600 -26.19800 8.21600 1.000 12.79000 411 LYS A CA 1
ATOM 6135 C C . LYS A 1 411 ? -11.62300 -24.76600 7.74000 1.000 14.84000 411 LYS A C 1
ATOM 6136 O O . LYS A 1 411 ? -11.44200 -24.48800 6.55400 1.000 15.69000 411 LYS A O 1
ATOM 6155 N N . ALA A 1 412 ? -12.02000 -23.86500 8.63200 1.000 11.18000 412 ALA A N 1
ATOM 6156 C CA . ALA A 1 412 ? -12.39700 -22.50900 8.26800 1.000 11.32000 412 ALA A CA 1
ATOM 6157 C C . ALA A 1 412 ? -11.21100 -21.55700 8.21100 1.000 13.00000 412 ALA A C 1
ATOM 6158 O O . ALA A 1 412 ? -11.34800 -20.45500 7.67500 1.000 10.71000 412 ALA A O 1
ATOM 6165 N N . PHE A 1 413 ? -10.06200 -21.94900 8.73600 1.000 9.06000 413 PHE A N 1
ATOM 6166 C CA . PHE A 1 413 ? -8.90200 -21.07400 8.81300 1.000 9.36000 413 PHE A CA 1
ATOM 6167 C C . PHE A 1 413 ? -7.69300 -21.83100 8.30400 1.000 10.83000 413 PHE A C 1
ATOM 6168 O O . PHE A 1 413 ? -7.49700 -23.00300 8.64500 1.000 12.31000 413 PHE A O 1
ATOM 6185 N N . SER A 1 414 ? -6.88400 -21.16200 7.49700 1.000 11.08000 414 SER A N 1
ATOM 6186 C CA . SER A 1 414 ? -5.69200 -21.80000 6.96900 1.000 11.97000 414 SER A CA 1
ATOM 6187 C C . SER A 1 414 ? -4.65100 -21.99000 8.06800 1.000 12.24000 414 SER A C 1
ATOM 6188 O O . SER A 1 414 ? -4.75100 -21.45700 9.17100 1.000 13.28000 414 SER A O 1
ATOM 6196 N N . ALA A 1 415 ? -3.61800 -22.76100 7.73100 1.000 12.59000 415 ALA A N 1
ATOM 6197 C CA . ALA A 1 415 ? -2.56500 -23.05800 8.68600 1.000 15.71000 415 ALA A CA 1
ATOM 6198 C C . ALA A 1 415 ? -1.82400 -21.80100 9.11100 1.000 14.66000 415 ALA A C 1
ATOM 6199 O O . ALA A 1 415 ? -1.31300 -21.73000 10.23500 1.000 20.36000 415 ALA A O 1
ATOM 6206 N N . ASP A 1 416 ? -1.76100 -20.79700 8.24200 1.000 11.74000 416 ASP A N 1
ATOM 6207 C CA . ASP A 1 416 ? -1.11600 -19.53900 8.58800 1.000 11.87000 416 ASP A CA 1
ATOM 6208 C C . ASP A 1 416 ? -2.11600 -18.47300 9.04900 1.000 13.30000 416 ASP A C 1
ATOM 6209 O O . ASP A 1 416 ? -1.78300 -17.28300 9.09700 1.000 13.22000 416 ASP A O 1
ATOM 6218 N N . GLY A 1 417 ? -3.32700 -18.88600 9.41600 1.000 10.97000 417 GLY A N 1
ATOM 6219 C CA . GLY A 1 417 ? -4.26300 -18.01400 10.10800 1.000 10.08000 417 GLY A CA 1
ATOM 6220 C C . GLY A 1 417 ? -5.18900 -17.18600 9.24900 1.000 11.51000 417 GLY A C 1
ATOM 6221 O O . GLY A 1 417 ? -5.84700 -16.28500 9.78200 1.000 11.44000 417 GLY A O 1
ATOM 6225 N N . PHE A 1 418 ? -5.29400 -17.45600 7.95400 1.000 9.90000 418 PHE A N 1
ATOM 6226 C CA . PHE A 1 418 ? -6.23100 -16.71100 7.12900 1.000 8.60000 418 PHE A CA 1
ATOM 6227 C C . PHE A 1 418 ? -7.62800 -17.31200 7.25200 1.000 9.21000 418 PHE A C 1
ATOM 6228 O O . PHE A 1 418 ? -7.79300 -18.53100 7.13800 1.000 10.73000 418 PHE A O 1
ATOM 6245 N N . TYR A 1 419 ? -8.61800 -16.44600 7.45600 1.000 8.12000 419 TYR A N 1
ATOM 6246 C CA . TYR A 1 419 ? -10.02800 -16.82600 7.42600 1.000 7.79000 419 TYR A CA 1
ATOM 6247 C C . TYR A 1 419 ? -10.48000 -17.02400 5.98400 1.000 6.97000 419 TYR A C 1
ATOM 6248 O O . TYR A 1 419 ? -10.25200 -16.16400 5.12500 1.000 8.97000 419 TYR A O 1
ATOM 6266 N N . ARG A 1 420 ? -11.11500 -18.17500 5.72400 1.000 10.52000 420 ARG A N 1
ATOM 6267 C CA . ARG A 1 420 ? -11.65700 -18.50500 4.41300 1.000 9.02000 420 ARG A CA 1
ATOM 6268 C C . ARG A 1 420 ? -13.12300 -18.06100 4.37900 1.000 10.93000 420 ARG A C 1
ATOM 6269 O O . ARG A 1 420 ? -13.98900 -18.69400 4.99100 1.000 14.10000 420 ARG A O 1
ATOM 6290 N N . THR A 1 421 ? -13.39600 -16.98600 3.64600 1.000 9.18000 421 THR A N 1
ATOM 6291 C CA . THR A 1 421 ? -14.67300 -16.28700 3.75300 1.000 12.77000 421 THR A CA 1
ATOM 6292 C C . THR A 1 421 ? -15.79400 -17.00200 3.03600 1.000 13.64000 421 THR A C 1
ATOM 6293 O O . THR A 1 421 ? -16.95900 -16.72100 3.32700 1.000 14.53000 421 THR A O 1
ATOM 6304 N N . GLY A 1 422 ? -15.47000 -17.84400 2.06800 1.000 11.28000 422 GLY A N 1
ATOM 6305 C CA . GLY A 1 422 ? -16.50000 -18.40000 1.21700 1.000 17.52000 422 GLY A CA 1
ATOM 6306 C C . GLY A 1 422 ? -17.03600 -17.44000 0.18100 1.000 14.59000 422 GLY A C 1
ATOM 6307 O O . GLY A 1 422 ? -18.01900 -17.77000 -0.49400 1.000 19.74000 422 GLY A O 1
ATOM 6311 N N . ASP A 1 423 ? -16.43900 -16.25800 0.04200 1.000 12.79000 423 ASP A N 1
ATOM 6312 C CA . ASP A 1 423 ? -16.85600 -15.29600 -0.96400 1.000 10.55000 423 ASP A CA 1
ATOM 6313 C C . ASP A 1 423 ? -15.92400 -15.34000 -2.15400 1.000 12.58000 423 ASP A C 1
ATOM 6314 O O . ASP A 1 423 ? -14.70400 -15.46500 -2.00000 1.000 13.57000 423 ASP A O 1
ATOM 6323 N N . ARG A 1 424 ? -16.49700 -15.18400 -3.33200 1.000 10.56000 424 ARG A N 1
ATOM 6324 C CA . ARG A 1 424 ? -15.72900 -15.07200 -4.55500 1.000 9.26000 424 ARG A CA 1
ATOM 6325 C C . ARG A 1 424 ? -15.59800 -13.60500 -4.93300 1.000 12.39000 424 ARG A C 1
ATOM 6326 O O . ARG A 1 424 ? -16.60100 -12.88300 -5.03700 1.000 10.99000 424 ARG A O 1
ATOM 6347 N N . VAL A 1 425 ? -14.35500 -13.16300 -5.15900 1.000 10.49000 425 VAL A N 1
ATOM 6348 C CA . VAL A 1 425 ? -14.05600 -11.76400 -5.42400 1.000 8.09000 425 VAL A CA 1
ATOM 6349 C C . VAL A 1 425 ? -12.93400 -11.67800 -6.46100 1.000 9.67000 425 VAL A C 1
ATOM 6350 O O . VAL A 1 425 ? -12.18500 -12.62600 -6.67600 1.000 10.91000 425 VAL A O 1
ATOM 6363 N N . SER A 1 426 ? -12.83200 -10.51900 -7.08900 1.000 9.77000 426 SER A N 1
ATOM 6364 C CA . SER A 1 426 ? -11.64000 -10.08600 -7.81100 1.000 11.71000 426 SER A CA 1
ATOM 6365 C C . SER A 1 426 ? -11.19400 -8.74000 -7.25600 1.000 15.45000 426 SER A C 1
ATOM 6366 O O . SER A 1 426 ? -11.89400 -8.10900 -6.46000 1.000 14.10000 426 SER A O 1
ATOM 6374 N N . ARG A 1 427 ? -9.99000 -8.31000 -7.65200 1.000 14.15000 427 ARG A N 1
ATOM 6375 C CA . ARG A 1 427 ? -9.43700 -7.03200 -7.21200 1.000 15.09000 427 ARG A CA 1
ATOM 6376 C C . ARG A 1 427 ? -9.02100 -6.20200 -8.41300 1.000 14.86000 427 ARG A C 1
ATOM 6377 O O . ARG A 1 427 ? -8.39300 -6.71700 -9.34400 1.000 14.41000 427 ARG A O 1
ATOM 6398 N N . ASP A 1 428 ? -9.35500 -4.91900 -8.38700 1.000 17.48000 428 ASP A N 1
ATOM 6399 C CA . ASP A 1 428 ? -9.04700 -4.04500 -9.51000 1.000 16.34000 428 ASP A CA 1
ATOM 6400 C C . ASP A 1 428 ? -7.63700 -3.48000 -9.33000 1.000 16.61000 428 ASP A C 1
ATOM 6401 O O . ASP A 1 428 ? -6.93500 -3.78700 -8.36100 1.000 16.08000 428 ASP A O 1
ATOM 6410 N N . LYS A 1 429 ? -7.21100 -2.65700 -10.29600 1.000 17.14000 429 LYS A N 1
ATOM 6411 C CA . LYS A 1 429 ? -5.81100 -2.24300 -10.35800 1.000 21.89000 429 LYS A CA 1
ATOM 6412 C C . LYS A 1 429 ? -5.39600 -1.40900 -9.16000 1.000 25.30000 429 LYS A C 1
ATOM 6413 O O . LYS A 1 429 ? -4.19400 -1.25300 -8.92200 1.000 22.20000 429 LYS A O 1
ATOM 6432 N N . ASP A 1 430 ? -6.35400 -0.87500 -8.39700 1.000 20.08000 430 ASP A N 1
ATOM 6433 C CA . ASP A 1 430 ? -6.04400 -0.09600 -7.21000 1.000 17.00000 430 ASP A CA 1
ATOM 6434 C C . ASP A 1 430 ? -6.33400 -0.84500 -5.90900 1.000 21.30000 430 ASP A C 1
ATOM 6435 O O . ASP A 1 430 ? -6.23300 -0.26100 -4.82800 1.000 20.75000 430 ASP A O 1
ATOM 6444 N N . GLY A 1 431 ? -6.65600 -2.12600 -5.97500 1.000 18.20000 431 GLY A N 1
ATOM 6445 C CA . GLY A 1 431 ? -6.85100 -2.89900 -4.77300 1.000 13.03000 431 GLY A CA 1
ATOM 6446 C C . GLY A 1 431 ? -8.28400 -2.95300 -4.27800 1.000 16.83000 431 GLY A C 1
ATOM 6447 O O . GLY A 1 431 ? -8.52900 -3.46500 -3.17600 1.000 16.57000 431 GLY A O 1
ATOM 6451 N N . TYR A 1 432 ? -9.22500 -2.42800 -5.04200 1.000 13.54000 432 TYR A N 1
ATOM 6452 C CA . TYR A 1 432 ? -10.62300 -2.46100 -4.64800 1.000 10.17000 432 TYR A CA 1
ATOM 6453 C C . TYR A 1 432 ? -11.20000 -3.83600 -4.95500 1.000 12.95000 432 TYR A C 1
ATOM 6454 O O . TYR A 1 432 ? -10.87800 -4.44600 -5.98000 1.000 15.85000 432 TYR A O 1
ATOM 6472 N N . LEU A 1 433 ? -12.03000 -4.33100 -4.04600 1.000 12.42000 433 LEU A N 1
ATOM 6473 C CA . LEU A 1 433 ? -12.64200 -5.64200 -4.21000 1.000 12.32000 433 LEU A CA 1
ATOM 6474 C C . LEU A 1 433 ? -13.92800 -5.52400 -5.01200 1.000 10.97000 433 LEU A C 1
ATOM 6475 O O . LEU A 1 433 ? -14.72700 -4.60800 -4.80400 1.000 13.64000 433 LEU A O 1
ATOM 6491 N N . VAL A 1 434 ? -14.16100 -6.50100 -5.88200 1.000 10.87000 434 VAL A N 1
ATOM 6492 C CA . VAL A 1 434 ? -15.39700 -6.61000 -6.65400 1.000 9.51000 434 VAL A CA 1
ATOM 6493 C C . VAL A 1 434 ? -15.97200 -7.98600 -6.34500 1.000 13.72000 434 VAL A C 1
ATOM 6494 O O . VAL A 1 434 ? -15.34100 -9.00700 -6.64100 1.000 11.52000 434 VAL A O 1
ATOM 6507 N N . VAL A 1 435 ? -17.11700 -8.02600 -5.67300 1.000 10.23000 435 VAL A N 1
ATOM 6508 C CA . VAL A 1 435 ? -17.62900 -9.28000 -5.13300 1.000 9.81000 435 VAL A CA 1
ATOM 6509 C C . VAL A 1 435 ? -18.53600 -9.93500 -6.16300 1.000 15.57000 435 VAL A C 1
ATOM 6510 O O . VAL A 1 435 ? -19.54400 -9.35100 -6.58200 1.000 15.07000 435 VAL A O 1
ATOM 6523 N N . GLU A 1 436 ? -18.17000 -11.14300 -6.58300 1.000 11.74000 436 GLU A N 1
ATOM 6524 C CA . GLU A 1 436 ? -19.03300 -11.90700 -7.47300 1.000 12.94000 436 GLU A CA 1
ATOM 6525 C C . GLU A 1 436 ? -20.22700 -12.45100 -6.69900 1.000 14.49000 436 GLU A C 1
ATOM 6526 O O . GLU A 1 436 ? -21.37700 -12.36200 -7.14700 1.000 18.03000 436 GLU A O 1
ATOM 6538 N N . GLY A 1 437 ? -19.96700 -13.01600 -5.54400 1.000 14.79000 437 GLY A N 1
ATOM 6539 C CA . GLY A 1 437 ? -21.01000 -13.56700 -4.70700 1.000 20.05000 437 GLY A CA 1
ATOM 6540 C C . GLY A 1 437 ? -20.43700 -14.66600 -3.84400 1.000 16.67000 437 GLY A C 1
ATOM 6541 O O . GLY A 1 437 ? -19.23500 -14.88300 -3.80000 1.000 14.26000 437 GLY A O 1
ATOM 6545 N N . ARG A 1 438 ? -21.33500 -15.39400 -3.19300 1.000 15.40000 438 ARG A N 1
ATOM 6546 C CA . ARG A 1 438 ? -20.92200 -16.51600 -2.36900 1.000 12.37000 438 ARG A CA 1
ATOM 6547 C C . ARG A 1 438 ? -20.50000 -17.70700 -3.22400 1.000 13.20000 438 ARG A C 1
ATOM 6548 O O . ARG A 1 438 ? -20.99000 -17.91100 -4.33500 1.000 13.91000 438 ARG A O 1
ATOM 6569 N N . ASP A 1 439 ? -19.61300 -18.53000 -2.66600 1.000 16.81000 439 ASP A N 1
ATOM 6570 C CA . ASP A 1 439 ? -19.18100 -19.73900 -3.36000 1.000 17.47000 439 ASP A CA 1
ATOM 6571 C C . ASP A 1 439 ? -20.36800 -20.59800 -3.78300 1.000 17.71000 439 ASP A C 1
ATOM 6572 O O . ASP A 1 439 ? -20.38500 -21.14300 -4.89400 1.000 18.14000 439 ASP A O 1
ATOM 6581 N N . LYS A 1 440 ? -21.36900 -20.72700 -2.91500 1.000 14.79000 440 LYS A N 1
ATOM 6582 C CA . LYS A 1 440 ? -22.50600 -21.59700 -3.19300 1.000 17.50000 440 LYS A CA 1
ATOM 6583 C C . LYS A 1 440 ? -23.51500 -20.97900 -4.15100 1.000 18.66000 440 LYS A C 1
ATOM 6584 O O . LYS A 1 440 ? -24.41800 -21.69000 -4.61100 1.000 16.90000 440 LYS A O 1
ATOM 6603 N N . ASP A 1 441 ? -23.37100 -19.69900 -4.49300 1.000 16.52000 441 ASP A N 1
ATOM 6604 C CA . ASP A 1 441 ? -24.28000 -19.03800 -5.41700 1.000 12.52000 441 ASP A CA 1
ATOM 6605 C C . ASP A 1 441 ? -23.73200 -19.03000 -6.84500 1.000 16.00000 441 ASP A C 1
ATOM 6606 O O . ASP A 1 441 ? -24.30500 -18.37600 -7.71800 1.000 15.34000 441 ASP A O 1
ATOM 6615 N N . GLN A 1 442 ? -22.63900 -19.75100 -7.09400 1.000 15.11000 442 GLN A N 1
ATOM 6616 C CA . GLN A 1 442 ? -22.05900 -19.83500 -8.43000 1.000 17.01000 442 GLN A CA 1
ATOM 6617 C C . GLN A 1 442 ? -23.00500 -20.55900 -9.37000 1.000 20.27000 442 GLN A C 1
ATOM 6618 O O . GLN A 1 442 ? -23.77700 -21.42400 -8.95500 1.000 19.04000 442 GLN A O 1
ATOM 6632 N N . ILE A 1 443 ? -22.88000 -20.25000 -10.66000 1.000 18.76000 443 ILE A N 1
ATOM 6633 C CA . ILE A 1 443 ? -23.70500 -20.85600 -11.69800 1.000 20.48000 443 ILE A CA 1
ATOM 6634 C C . ILE A 1 443 ? -22.80500 -21.39400 -12.80400 1.000 21.72000 443 ILE A C 1
ATOM 6635 O O . ILE A 1 443 ? -22.02200 -20.63500 -13.39000 1.000 23.80000 443 ILE A O 1
ATOM 6651 N N . ASN A 1 444 ? -22.92400 -22.70000 -13.09300 1.000 19.62000 444 ASN A N 1
ATOM 6652 C CA . ASN A 1 444 ? -22.19700 -23.35500 -14.18000 1.000 23.88000 444 ASN A CA 1
ATOM 6653 C C . ASN A 1 444 ? -23.22200 -23.99200 -15.11000 1.000 21.26000 444 ASN A C 1
ATOM 6654 O O . ASN A 1 444 ? -23.75100 -25.07100 -14.82200 1.000 19.05000 444 ASN A O 1
ATOM 6665 N N . ARG A 1 445 ? -23.48900 -23.33300 -16.23500 1.000 22.24000 445 ARG A N 1
ATOM 6666 C CA . ARG A 1 445 ? -24.54800 -23.74600 -17.15700 1.000 19.82000 445 ARG A CA 1
ATOM 6667 C C . ARG A 1 445 ? -23.93200 -24.43200 -18.36700 1.000 28.33000 445 ARG A C 1
ATOM 6668 O O . ARG A 1 445 ? -23.50000 -23.76900 -19.31200 1.000 24.42000 445 ARG A O 1
ATOM 6689 N N . GLY A 1 446 ? -23.92500 -25.76400 -18.35300 1.000 26.01000 446 GLY A N 1
ATOM 6690 C CA . GLY A 1 446 ? -23.32900 -26.50300 -19.45000 1.000 29.22000 446 GLY A CA 1
ATOM 6691 C C . GLY A 1 446 ? -21.86500 -26.20200 -19.64600 1.000 29.71000 446 GLY A C 1
ATOM 6692 O O . GLY A 1 446 ? -21.38100 -26.20800 -20.78200 1.000 36.00000 446 GLY A O 1
ATOM 6696 N N . GLY A 1 447 ? -21.14000 -25.92800 -18.56500 1.000 25.94000 447 GLY A N 1
ATOM 6697 C CA . GLY A 1 447 ? -19.73500 -25.60400 -18.66000 1.000 30.04000 447 GLY A CA 1
ATOM 6698 C C . GLY A 1 447 ? -19.43200 -24.13100 -18.81100 1.000 34.40000 447 GLY A C 1
ATOM 6699 O O . GLY A 1 447 ? -18.25300 -23.76000 -18.86300 1.000 33.89000 447 GLY A O 1
ATOM 6703 N N . GLU A 1 448 ? -20.45300 -23.28500 -18.90500 1.000 24.02000 448 GLU A N 1
ATOM 6704 C CA . GLU A 1 448 ? -20.27200 -21.84500 -19.03000 1.000 28.28000 448 GLU A CA 1
ATOM 6705 C C . GLU A 1 448 ? -20.58600 -21.21400 -17.68100 1.000 25.42000 448 GLU A C 1
ATOM 6706 O O . GLU A 1 448 ? -21.69300 -21.38600 -17.16300 1.000 27.00000 448 GLU A O 1
ATOM 6718 N N . LYS A 1 449 ? -19.62300 -20.49700 -17.11800 1.000 23.75000 449 LYS A N 1
ATOM 6719 C CA . LYS A 1 449 ? -19.84700 -19.75700 -15.88100 1.000 21.44000 449 LYS A CA 1
ATOM 6720 C C . LYS A 1 449 ? -20.67000 -18.50900 -16.16800 1.000 20.46000 449 LYS A C 1
ATOM 6721 O O . LYS A 1 449 ? -20.43500 -17.81000 -17.15600 1.000 20.69000 449 LYS A O 1
ATOM 6740 N N . ILE A 1 450 ? -21.65200 -18.23600 -15.30800 1.000 17.89000 450 ILE A N 1
ATOM 6741 C CA . ILE A 1 450 ? -22.48200 -17.03900 -15.40900 1.000 15.20000 450 ILE A CA 1
ATOM 6742 C C . ILE A 1 450 ? -22.34000 -16.23500 -14.12200 1.000 14.16000 450 ILE A C 1
ATOM 6743 O O . ILE A 1 450 ? -22.49800 -16.78300 -13.02400 1.000 21.60000 450 ILE A O 1
ATOM 6759 N N . ALA A 1 451 ? -22.02100 -14.95000 -14.26900 1.000 20.11000 451 ALA A N 1
ATOM 6760 C CA . ALA A 1 451 ? -21.98700 -13.99900 -13.15800 1.000 24.85000 451 ALA A CA 1
ATOM 6761 C C . ALA A 1 451 ? -23.41200 -13.52100 -12.89800 1.000 12.78000 451 ALA A C 1
ATOM 6762 O O . ALA A 1 451 ? -23.94600 -12.69000 -13.64100 1.000 17.61000 451 ALA A O 1
ATOM 6769 N N . ALA A 1 452 ? -24.00700 -14.04800 -11.82900 1.000 16.70000 452 ALA A N 1
ATOM 6770 C CA . ALA A 1 452 ? -25.37500 -13.69800 -11.48200 1.000 17.44000 452 ALA A CA 1
ATOM 6771 C C . ALA A 1 452 ? -25.53000 -12.18800 -11.36200 1.000 19.39000 452 ALA A C 1
ATOM 6772 O O . ALA A 1 452 ? -26.51200 -11.61700 -11.83900 1.000 12.58000 452 ALA A O 1
ATOM 6779 N N . GLU A 1 453 ? -24.55500 -11.52200 -10.74500 1.000 12.48000 453 GLU A N 1
ATOM 6780 C CA . GLU A 1 453 ? -24.66000 -10.08300 -10.54100 1.000 16.02000 453 GLU A CA 1
ATOM 6781 C C . GLU A 1 453 ? -24.79400 -9.31800 -11.85200 1.000 13.75000 453 GLU A C 1
ATOM 6782 O O . GLU A 1 453 ? -25.50200 -8.30700 -11.89900 1.000 15.18000 453 GLU A O 1
ATOM 6794 N N . GLU A 1 454 ? -24.14200 -9.77500 -12.93200 1.000 14.86000 454 GLU A N 1
ATOM 6795 C CA . GLU A 1 454 ? -24.26500 -9.08500 -14.21600 1.000 15.77000 454 GLU A CA 1
ATOM 6796 C C . GLU A 1 454 ? -25.70700 -9.08100 -14.70300 1.000 13.03000 454 GLU A C 1
ATOM 6797 O O . GLU A 1 454 ? -26.23200 -8.04500 -15.13600 1.000 13.80000 454 GLU A O 1
ATOM 6809 N N . VAL A 1 455 ? -26.35400 -10.25000 -14.65900 1.000 12.55000 455 VAL A N 1
ATOM 6810 C CA . VAL A 1 455 ? -27.72800 -10.38000 -15.12500 1.000 10.62000 455 VAL A CA 1
ATOM 6811 C C . VAL A 1 455 ? -28.68300 -9.62200 -14.21300 1.000 9.73000 455 VAL A C 1
ATOM 6812 O O . VAL A 1 455 ? -29.59900 -8.94500 -14.68300 1.000 12.01000 455 VAL A O 1
ATOM 6825 N N . GLU A 1 456 ? -28.49800 -9.74500 -12.89900 1.000 10.19000 456 GLU A N 1
ATOM 6826 C CA . GLU A 1 456 ? -29.34600 -9.02500 -11.95100 1.000 11.83000 456 GLU A CA 1
ATOM 6827 C C . GLU A 1 456 ? -29.27600 -7.51500 -12.17000 1.000 12.02000 456 GLU A C 1
ATOM 6828 O O . GLU A 1 456 ? -30.29800 -6.83000 -12.13600 1.000 10.98000 456 GLU A O 1
ATOM 6840 N N . ASN A 1 457 ? -28.06600 -6.97100 -12.35300 1.000 10.24000 457 ASN A N 1
ATOM 6841 C CA . ASN A 1 457 ? -27.90100 -5.53500 -12.51000 1.000 11.47000 457 ASN A CA 1
ATOM 6842 C C . ASN A 1 457 ? -28.62000 -5.02400 -13.75200 1.000 11.53000 457 ASN A C 1
ATOM 6843 O O . ASN A 1 457 ? -29.18200 -3.92100 -13.74200 1.000 12.71000 457 ASN A O 1
ATOM 6854 N N . LEU A 1 458 ? -28.62400 -5.80900 -14.83400 1.000 11.29000 458 LEU A N 1
ATOM 6855 C CA . LEU A 1 458 ? -29.35400 -5.38900 -16.02400 1.000 12.58000 458 LEU A CA 1
ATOM 6856 C C . LEU A 1 458 ? -30.85100 -5.41100 -15.78100 1.000 11.05000 458 LEU A C 1
ATOM 6857 O O . LEU A 1 458 ? -31.55900 -4.47400 -16.15700 1.000 14.89000 458 LEU A O 1
ATOM 6873 N N . LEU A 1 459 ? -31.34300 -6.44900 -15.13300 1.000 10.08000 459 LEU A N 1
ATOM 6874 C CA . LEU A 1 459 ? -32.77400 -6.51500 -14.87100 1.000 10.31000 459 LEU A CA 1
ATOM 6875 C C . LEU A 1 459 ? -33.20200 -5.35200 -13.99100 1.000 12.86000 459 LEU A C 1
ATOM 6876 O O . LEU A 1 459 ? -34.27000 -4.76600 -14.20200 1.000 13.02000 459 LEU A O 1
ATOM 6892 N N . ILE A 1 460 ? -32.37100 -4.98800 -13.00400 1.000 11.67000 460 ILE A N 1
ATOM 6893 C CA . ILE A 1 460 ? -32.75400 -3.93900 -12.06300 1.000 11.23000 460 ILE A CA 1
ATOM 6894 C C . ILE A 1 460 ? -32.78000 -2.58200 -12.73300 1.000 11.42000 460 ILE A C 1
ATOM 6895 O O . ILE A 1 460 ? -33.40000 -1.63300 -12.21300 1.000 14.77000 460 ILE A O 1
ATOM 6911 N N . ALA A 1 461 ? -32.11700 -2.44600 -13.87600 1.000 11.97000 461 ALA A N 1
ATOM 6912 C CA . ALA A 1 461 ? -32.18100 -1.19900 -14.61800 1.000 13.06000 461 ALA A CA 1
ATOM 6913 C C . ALA A 1 461 ? -33.49100 -1.03100 -15.37100 1.000 13.91000 461 ALA A C 1
ATOM 6914 O O . ALA A 1 461 ? -33.76400 0.07500 -15.85700 1.000 16.23000 461 ALA A O 1
ATOM 6921 N N . HIS A 1 462 ? -34.28500 -2.08600 -15.49100 1.000 12.39000 462 HIS A N 1
ATOM 6922 C CA . HIS A 1 462 ? -35.54600 -2.00000 -16.21800 1.000 15.80000 462 HIS A CA 1
ATOM 6923 C C . HIS A 1 462 ? -36.53300 -1.15400 -15.42300 1.000 15.87000 462 HIS A C 1
ATOM 6924 O O . HIS A 1 462 ? -36.67600 -1.35500 -14.20400 1.000 14.40000 462 HIS A O 1
ATOM 6938 N N . PRO A 1 463 ? -37.22500 -0.20100 -16.06800 1.000 16.87000 463 PRO A N 1
ATOM 6939 C CA . PRO A 1 463 ? -38.14500 0.69000 -15.33800 1.000 16.82000 463 PRO A CA 1
ATOM 6940 C C . PRO A 1 463 ? -39.26800 -0.00500 -14.58500 1.000 19.28000 463 PRO A C 1
ATOM 6941 O O . PRO A 1 463 ? -39.76000 0.55400 -13.59800 1.000 21.22000 463 PRO A O 1
ATOM 6952 N N . GLN A 1 464 ? -39.71800 -1.18700 -15.00200 1.000 15.38000 464 GLN A N 1
ATOM 6953 C CA . GLN A 1 464 ? -40.75600 -1.89700 -14.26000 1.000 17.90000 464 GLN A CA 1
ATOM 6954 C C . GLN A 1 464 ? -40.21200 -3.09400 -13.48900 1.000 16.17000 464 GLN A C 1
ATOM 6955 O O . GLN A 1 464 ? -40.94800 -4.04100 -13.21400 1.000 14.66000 464 GLN A O 1
ATOM 6969 N N . VAL A 1 465 ? -38.92900 -3.07400 -13.13200 1.000 11.21000 465 VAL A N 1
ATOM 6970 C CA . VAL A 1 465 ? -38.35600 -4.06900 -12.22700 1.000 10.72000 465 VAL A CA 1
ATOM 6971 C C . VAL A 1 465 ? -37.95400 -3.36400 -10.94600 1.000 14.21000 465 VAL A C 1
ATOM 6972 O O . VAL A 1 465 ? -37.24500 -2.35200 -10.98000 1.000 14.12000 465 VAL A O 1
ATOM 6985 N N . HIS A 1 466 ? -38.40100 -3.90600 -9.81500 1.000 11.32000 466 HIS A N 1
ATOM 6986 C CA . HIS A 1 466 ? -37.98700 -3.38500 -8.52600 1.000 10.27000 466 HIS A CA 1
ATOM 6987 C C . HIS A 1 466 ? -36.66700 -4.01800 -8.09300 1.000 11.88000 466 HIS A C 1
ATOM 6988 O O . HIS A 1 466 ? -35.72200 -3.31900 -7.71300 1.000 12.65000 466 HIS A O 1
ATOM 7002 N N . ASP A 1 467 ? -36.60100 -5.34500 -8.12300 1.000 13.07000 467 ASP A N 1
ATOM 7003 C CA . ASP A 1 467 ? -35.39300 -6.06200 -7.74600 1.000 11.66000 467 ASP A CA 1
ATOM 7004 C C . ASP A 1 467 ? -35.39300 -7.39800 -8.47600 1.000 13.96000 467 ASP A C 1
ATOM 7005 O O . ASP A 1 467 ? -36.42300 -7.86900 -8.96400 1.000 10.81000 467 ASP A O 1
ATOM 7014 N N . ALA A 1 468 ? -34.22100 -8.01700 -8.53700 1.000 10.80000 468 ALA A N 1
ATOM 7015 C CA . ALA A 1 468 ? -34.05800 -9.26300 -9.27400 1.000 10.81000 468 ALA A CA 1
ATOM 7016 C C . ALA A 1 468 ? -32.92500 -10.04900 -8.64700 1.000 13.03000 468 ALA A C 1
ATOM 7017 O O . ALA A 1 468 ? -31.98400 -9.46600 -8.10700 1.000 13.97000 468 ALA A O 1
ATOM 7024 N N . THR A 1 469 ? -33.05300 -11.37400 -8.69600 1.000 11.10000 469 THR A N 1
ATOM 7025 C CA . THR A 1 469 ? -32.05400 -12.28900 -8.16000 1.000 10.54000 469 THR A CA 1
ATOM 7026 C C . THR A 1 469 ? -32.04400 -13.53800 -9.03500 1.000 12.79000 469 THR A C 1
ATOM 7027 O O . THR A 1 469 ? -33.10300 -14.02800 -9.44400 1.000 13.55000 469 THR A O 1
ATOM 7038 N N . VAL A 1 470 ? -30.84400 -14.01000 -9.39000 1.000 10.13000 470 VAL A N 1
ATOM 7039 C CA . VAL A 1 470 ? -30.68000 -15.14300 -10.29400 1.000 11.16000 470 VAL A CA 1
ATOM 7040 C C . VAL A 1 470 ? -30.00600 -16.29600 -9.54500 1.000 13.42000 470 VAL A C 1
ATOM 7041 O O . VAL A 1 470 ? -28.94100 -16.11200 -8.93700 1.000 13.93000 470 VAL A O 1
ATOM 7054 N N . VAL A 1 471 ? -30.60000 -17.49500 -9.62300 1.000 11.25000 471 VAL A N 1
ATOM 7055 C CA . VAL A 1 471 ? -30.04900 -18.66500 -8.94200 1.000 13.83000 471 VAL A CA 1
ATOM 7056 C C . VAL A 1 471 ? -29.99800 -19.83100 -9.91600 1.000 14.17000 471 VAL A C 1
ATOM 7057 O O . VAL A 1 471 ? -30.59600 -19.80800 -10.99300 1.000 15.74000 471 VAL A O 1
ATOM 7070 N N . ALA A 1 472 ? -29.23800 -20.84700 -9.52100 1.000 13.94000 472 ALA A N 1
ATOM 7071 C CA . ALA A 1 472 ? -29.11600 -22.08700 -10.26300 1.000 12.80000 472 ALA A CA 1
ATOM 7072 C C . ALA A 1 472 ? -30.25900 -23.04000 -9.94200 1.000 17.50000 472 ALA A C 1
ATOM 7073 O O . ALA A 1 472 ? -30.80100 -23.04300 -8.83600 1.000 17.21000 472 ALA A O 1
ATOM 7080 N N . MET A 1 473 ? -30.62100 -23.85900 -10.92500 1.000 15.65000 473 MET A N 1
ATOM 7081 C CA . MET A 1 473 ? -31.51300 -24.99000 -10.67900 1.000 17.01000 473 MET A CA 1
ATOM 7082 C C . MET A 1 473 ? -30.98400 -26.20700 -11.41500 1.000 23.13000 473 MET A C 1
ATOM 7083 O O . MET A 1 473 ? -30.37500 -26.07000 -12.48200 1.000 19.11000 473 MET A O 1
ATOM 7097 N N . PRO A 1 474 ? -31.21800 -27.40900 -10.88600 1.000 23.38000 474 PRO A N 1
ATOM 7098 C CA . PRO A 1 474 ? -30.63100 -28.59800 -11.50800 1.000 18.09000 474 PRO A CA 1
ATOM 7099 C C . PRO A 1 474 ? -31.18600 -28.82600 -12.89500 1.000 21.07000 474 PRO A C 1
ATOM 7100 O O . PRO A 1 474 ? -32.34800 -28.52600 -13.18200 1.000 27.91000 474 PRO A O 1
ATOM 7111 N N . ASP A 1 475 ? -30.34200 -29.39500 -13.75000 1.000 25.75000 475 ASP A N 1
ATOM 7112 C CA . ASP A 1 475 ? -30.76000 -29.75200 -15.09700 1.000 25.30000 475 ASP A CA 1
ATOM 7113 C C . ASP A 1 475 ? -29.99400 -30.98300 -15.54600 1.000 28.69000 475 ASP A C 1
ATOM 7114 O O . ASP A 1 475 ? -28.76300 -31.02500 -15.44300 1.000 24.92000 475 ASP A O 1
ATOM 7123 N N . SER A 1 476 ? -30.72800 -31.97200 -16.06200 1.000 26.11000 476 SER A N 1
ATOM 7124 C CA . SER A 1 476 ? -30.10100 -33.24100 -16.43200 1.000 42.04000 476 SER A CA 1
ATOM 7125 C C . SER A 1 476 ? -29.06800 -33.06600 -17.54000 1.000 39.64000 476 SER A C 1
ATOM 7126 O O . SER A 1 476 ? -28.00400 -33.69700 -17.51100 1.000 39.61000 476 SER A O 1
ATOM 7134 N N . LEU A 1 477 ? -29.35900 -32.22200 -18.52900 1.000 34.05000 477 LEU A N 1
ATOM 7135 C CA . LEU A 1 477 ? -28.48600 -32.10200 -19.69200 1.000 38.13000 477 LEU A CA 1
ATOM 7136 C C . LEU A 1 477 ? -27.39100 -31.05700 -19.50600 1.000 39.83000 477 LEU A C 1
ATOM 7137 O O . LEU A 1 477 ? -26.25400 -31.27400 -19.93500 1.000 35.28000 477 LEU A O 1
ATOM 7153 N N . LEU A 1 478 ? -27.68600 -29.93700 -18.85300 1.000 28.35000 478 LEU A N 1
ATOM 7154 C CA . LEU A 1 478 ? -26.69400 -28.88500 -18.68100 1.000 31.28000 478 LEU A CA 1
ATOM 7155 C C . LEU A 1 478 ? -26.11800 -28.83800 -17.27600 1.000 25.00000 478 LEU A C 1
ATOM 7156 O O . LEU A 1 478 ? -25.23800 -28.01400 -17.01600 1.000 25.39000 478 LEU A O 1
ATOM 7172 N N . GLY A 1 479 ? -26.58700 -29.69800 -16.37400 1.000 28.45000 479 GLY A N 1
ATOM 7173 C CA . GLY A 1 479 ? -26.13100 -29.68900 -15.00000 1.000 29.70000 479 GLY A CA 1
ATOM 7174 C C . GLY A 1 479 ? -26.88400 -28.66600 -14.18100 1.000 21.85000 479 GLY A C 1
ATOM 7175 O O . GLY A 1 479 ? -27.53300 -29.00600 -13.18200 1.000 23.93000 479 GLY A O 1
ATOM 7179 N N . GLU A 1 480 ? -26.79100 -27.39800 -14.61100 1.000 23.95000 480 GLU A N 1
ATOM 7180 C CA . GLU A 1 480 ? -27.55800 -26.30200 -14.04400 1.000 18.44000 480 GLU A CA 1
ATOM 7181 C C . GLU A 1 480 ? -28.15800 -25.46400 -15.16300 1.000 20.90000 480 GLU A C 1
ATOM 7182 O O . GLU A 1 480 ? -27.52000 -25.23900 -16.19800 1.000 18.74000 480 GLU A O 1
ATOM 7194 N N . ARG A 1 481 ? -29.38900 -25.01700 -14.95300 1.000 19.01000 481 ARG A N 1
ATOM 7195 C CA . ARG A 1 481 ? -29.94300 -23.89100 -15.68400 1.000 15.71000 481 ARG A CA 1
ATO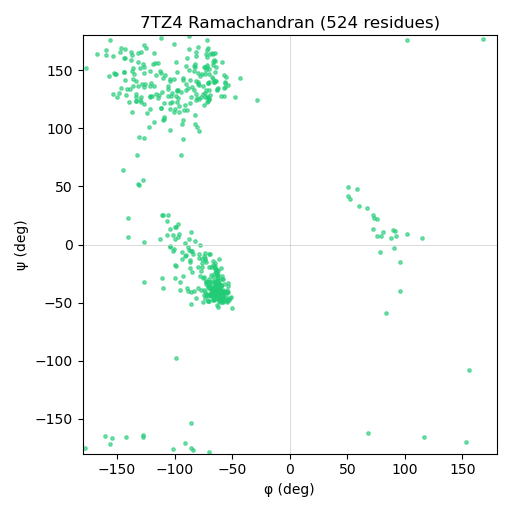M 7196 C C . ARG A 1 481 ? -30.12100 -22.74400 -14.69800 1.000 17.07000 481 ARG A C 1
ATOM 7197 O O . ARG A 1 481 ? -29.83200 -22.85800 -13.51100 1.000 17.84000 481 ARG A O 1
ATOM 7218 N N . THR A 1 482 ? -30.57800 -21.62000 -15.19500 1.000 16.33000 482 THR A N 1
ATOM 7219 C CA . THR A 1 482 ? -30.69400 -20.42700 -14.36500 1.000 13.24000 482 THR A CA 1
ATOM 7220 C C . THR A 1 482 ? -32.15600 -20.03700 -14.24100 1.000 16.81000 482 THR A C 1
ATOM 7221 O O . THR A 1 482 ? -32.93100 -20.19400 -15.18600 1.000 16.88000 482 THR A O 1
ATOM 7232 N N . CYS A 1 483 ? -32.51900 -19.49800 -13.07500 1.000 14.23000 483 CYS A N 1
ATOM 7233 C CA . CYS A 1 483 ? -33.85300 -18.97000 -12.83300 1.000 14.13000 483 CYS A CA 1
ATOM 7234 C C . CYS A 1 483 ? -33.70700 -17.60700 -12.17200 1.000 14.81000 483 CYS A C 1
ATOM 7235 O O . CYS A 1 483 ? -33.03800 -17.49000 -11.14400 1.000 15.17000 483 CYS A O 1
ATOM 7243 N N . ALA A 1 484 ? -34.29000 -16.57800 -12.78800 1.000 11.74000 484 ALA A N 1
ATOM 7244 C CA . ALA A 1 484 ? -34.32800 -15.23800 -12.23300 1.000 10.59000 484 ALA A CA 1
ATOM 7245 C C . ALA A 1 484 ? -35.66100 -15.04200 -11.53500 1.000 16.15000 484 ALA A C 1
ATOM 7246 O O . ALA A 1 484 ? -36.71200 -15.23300 -12.14400 1.000 17.97000 484 ALA A O 1
ATOM 7253 N N . PHE A 1 485 ? -35.62000 -14.64300 -10.27600 1.000 13.33000 485 PHE A N 1
ATOM 7254 C CA . PHE A 1 485 ? -36.81700 -14.19700 -9.58600 1.000 10.97000 485 PHE A CA 1
ATOM 7255 C C . PHE A 1 485 ? -36.83700 -12.68600 -9.62800 1.000 11.79000 485 PHE A C 1
ATOM 7256 O O . PHE A 1 485 ? -35.81600 -12.04400 -9.36800 1.000 10.14000 485 PHE A O 1
ATOM 7273 N N . VAL A 1 486 ? -37.97900 -12.11600 -9.97900 1.000 12.28000 486 VAL A N 1
ATOM 7274 C CA . VAL A 1 486 ? -38.06100 -10.69100 -10.26400 1.000 10.45000 486 VAL A CA 1
ATOM 7275 C C . VAL A 1 486 ? -39.27600 -10.13300 -9.54300 1.000 13.94000 486 VAL A C 1
ATOM 7276 O O . VAL A 1 486 ? -40.37800 -10.67900 -9.66900 1.000 12.88000 486 VAL A O 1
ATOM 7289 N N . ILE A 1 487 ? -39.06600 -9.08800 -8.75500 1.000 11.65000 487 ILE A N 1
ATOM 7290 C CA . ILE A 1 487 ? -40.15500 -8.33100 -8.14100 1.000 11.78000 487 ILE A CA 1
ATOM 7291 C C . ILE A 1 487 ? -40.50100 -7.18500 -9.07900 1.000 10.65000 487 ILE A C 1
ATOM 7292 O O . ILE A 1 487 ? -39.65300 -6.29500 -9.29100 1.000 13.04000 487 ILE A O 1
ATOM 7308 N N . PRO A 1 488 ? -41.70000 -7.14500 -9.65500 1.000 11.94000 488 PRO A N 1
ATOM 7309 C CA . PRO A 1 488 ? -42.01300 -6.09100 -10.61700 1.000 10.79000 488 PRO A CA 1
ATOM 7310 C C . PRO A 1 488 ? -42.41700 -4.79800 -9.92900 1.000 12.74000 488 PRO A C 1
ATOM 7311 O O . PRO A 1 488 ? -42.69800 -4.75300 -8.73700 1.000 16.25000 488 PRO A O 1
ATOM 7322 N N . ARG A 1 489 ? -42.41300 -3.74200 -10.72400 1.000 13.29000 489 ARG A N 1
ATOM 7323 C CA . ARG A 1 489 ? -43.19500 -2.54500 -10.46000 1.000 19.22000 489 ARG A CA 1
ATOM 7324 C C . ARG A 1 489 ? -44.32900 -2.52900 -11.47500 1.000 18.71000 489 ARG A C 1
ATOM 7325 O O . ARG A 1 489 ? -44.16900 -3.00200 -12.60000 1.000 21.46000 489 ARG A O 1
ATOM 7346 N N . GLN A 1 490 ? -45.49300 -2.03000 -11.08400 1.000 18.86000 490 GLN A N 1
ATOM 7347 C CA . GLN A 1 490 ? -46.60200 -2.06600 -12.03400 1.000 19.16000 490 GLN A CA 1
ATOM 7348 C C . GLN A 1 490 ? -46.41900 -0.95100 -13.05200 1.000 24.83000 490 GLN A C 1
ATOM 7349 O O . GLN A 1 490 ? -45.87400 0.09500 -12.72300 1.000 24.65000 490 GLN A O 1
ATOM 7363 N N . PRO A 1 491 ? -46.81000 -1.19300 -14.31100 1.000 23.40000 491 PRO A N 1
ATOM 7364 C CA . PRO A 1 491 ? -47.35300 -2.44500 -14.84300 1.000 29.16000 491 PRO A CA 1
ATOM 7365 C C . PRO A 1 491 ? -46.26000 -3.50400 -15.08000 1.000 20.96000 491 PRO A C 1
ATOM 7366 O O . PRO A 1 491 ? -45.27800 -3.23700 -15.77300 1.000 22.44000 491 PRO A O 1
ATOM 7377 N N . ALA A 1 492 ? -46.45800 -4.69000 -14.52500 1.000 17.06000 492 ALA A N 1
ATOM 7378 C CA . ALA A 1 492 ? -45.38300 -5.66400 -14.47600 1.000 13.36000 492 ALA A CA 1
ATOM 7379 C C . ALA A 1 492 ? -45.09900 -6.20900 -15.87500 1.000 25.02000 492 ALA A C 1
ATOM 7380 O O . ALA A 1 492 ? -46.03100 -6.46300 -16.64200 1.000 19.76000 492 ALA A O 1
ATOM 7387 N N . PRO A 1 493 ? -43.82700 -6.39000 -16.22900 1.000 17.51000 493 PRO A N 1
ATOM 7388 C CA . PRO A 1 493 ? -43.47600 -7.00700 -17.51000 1.000 14.80000 493 PRO A CA 1
ATOM 7389 C C . PRO A 1 493 ? -43.53500 -8.52500 -17.41500 1.000 15.49000 493 PRO A C 1
ATOM 7390 O O . PRO A 1 493 ? -43.36500 -9.11300 -16.34700 1.000 19.11000 493 PRO A O 1
ATOM 7401 N N . SER A 1 494 ? -43.74400 -9.15500 -18.56100 1.000 18.02000 494 SER A N 1
ATOM 7402 C CA . SER A 1 494 ? -43.74900 -10.61000 -18.62200 1.000 16.32000 494 SER A CA 1
ATOM 7403 C C . SER A 1 494 ? -42.32800 -11.16600 -18.69000 1.000 17.58000 494 SER A C 1
ATOM 7404 O O . SER A 1 494 ? -41.37800 -10.46900 -19.03600 1.000 17.66000 494 SER A O 1
ATOM 7412 N N . ALA A 1 495 ? -42.20000 -12.45800 -18.37400 1.000 17.98000 495 ALA A N 1
ATOM 7413 C CA . ALA A 1 495 ? -40.92500 -13.14700 -18.55200 1.000 21.80000 495 ALA A CA 1
ATOM 7414 C C . ALA A 1 495 ? -40.37500 -12.93200 -19.95500 1.000 17.76000 495 ALA A C 1
ATOM 7415 O O . ALA A 1 495 ? -39.19300 -12.62800 -20.13000 1.000 19.71000 495 ALA A O 1
ATOM 7422 N N . LEU A 1 496 ? -41.23100 -13.06500 -20.97500 1.000 21.50000 496 LEU A N 1
ATOM 7423 C CA . LEU A 1 496 ? -40.77300 -12.90800 -22.35400 1.000 20.18000 496 LEU A CA 1
ATOM 7424 C C . LEU A 1 496 ? -40.29600 -11.48800 -22.63000 1.000 18.88000 496 LEU A C 1
ATOM 7425 O O . LEU A 1 496 ? -39.30600 -11.29000 -23.34500 1.000 20.23000 496 LEU A O 1
ATOM 7441 N N . LYS A 1 497 ? -40.99300 -10.48600 -22.08700 1.000 17.54000 497 LYS A N 1
ATOM 7442 C CA . LYS A 1 497 ? -40.57300 -9.10700 -22.28500 1.000 16.72000 497 LYS A CA 1
ATOM 7443 C C . LYS A 1 497 ? -39.20900 -8.86000 -21.63600 1.000 14.35000 497 LYS A C 1
ATOM 7444 O O . LYS A 1 497 ? -38.37700 -8.13500 -22.17700 1.000 15.87000 497 LYS A O 1
ATOM 7463 N N . LEU A 1 498 ? -38.98000 -9.43000 -20.46000 1.000 15.52000 498 LEU A N 1
ATOM 7464 C CA . LEU A 1 498 ? -37.67400 -9.25800 -19.83200 1.000 11.91000 498 LEU A CA 1
ATOM 7465 C C . LEU A 1 498 ? -36.56900 -9.96700 -20.61200 1.000 15.22000 498 LEU A C 1
ATOM 7466 O O . LEU A 1 498 ? -35.44200 -9.46300 -20.69000 1.000 15.51000 498 LEU A O 1
ATOM 7482 N N . LYS A 1 499 ? -36.84800 -11.14800 -21.17600 1.000 15.08000 499 LYS A N 1
ATOM 7483 C CA . LYS A 1 499 ? -35.85700 -11.79800 -22.03000 1.000 16.55000 499 LYS A CA 1
ATOM 7484 C C . LYS A 1 499 ? -35.54100 -10.95400 -23.26700 1.000 21.86000 499 LYS A C 1
ATOM 7485 O O . LYS A 1 499 ? -34.37600 -10.85300 -23.68500 1.000 16.92000 499 LYS A O 1
ATOM 7504 N N . GLN A 1 500 ? -36.56500 -10.36900 -23.89200 1.000 16.83000 500 GLN A N 1
ATOM 7505 C CA . GLN A 1 500 ? -36.32500 -9.45700 -25.01000 1.000 18.87000 500 GLN A CA 1
ATOM 7506 C C . GLN A 1 500 ? -35.50700 -8.24700 -24.57700 1.000 17.53000 500 GLN A C 1
ATOM 7507 O O . GLN A 1 500 ? -34.62500 -7.78600 -25.31000 1.000 16.65000 500 GLN A O 1
ATOM 7521 N N . TYR A 1 501 ? -35.79600 -7.70700 -23.39600 1.000 17.82000 501 TYR A N 1
ATOM 7522 C CA . TYR A 1 501 ? -35.02900 -6.58400 -22.87200 1.000 15.90000 501 TYR A CA 1
ATOM 7523 C C . TYR A 1 501 ? -33.55600 -6.95900 -22.69100 1.000 12.91000 501 TYR A C 1
ATOM 7524 O O . TYR A 1 501 ? -32.65400 -6.20700 -23.09000 1.000 13.82000 501 TYR A O 1
ATOM 7542 N N . LEU A 1 502 ? -33.28500 -8.12200 -22.10800 1.000 15.80000 502 LEU A N 1
ATOM 7543 C CA . LEU A 1 502 ? -31.89100 -8.52300 -21.90200 1.000 12.56000 502 LEU A CA 1
ATOM 7544 C C . LEU A 1 502 ? -31.16700 -8.67700 -23.23600 1.000 15.65000 502 LEU A C 1
ATOM 7545 O O . LEU A 1 502 ? -29.99100 -8.31600 -23.35400 1.000 16.13000 502 LEU A O 1
ATOM 7561 N N . HIS A 1 503 ? -31.87200 -9.15800 -24.26700 1.000 17.14000 503 HIS A N 1
ATOM 7562 C CA . HIS A 1 503 ? -31.29300 -9.18600 -25.61400 1.000 19.09000 503 HIS A CA 1
ATOM 7563 C C . HIS A 1 503 ? -30.94100 -7.77900 -26.09100 1.000 20.42000 503 HIS A C 1
ATOM 7564 O O . HIS A 1 503 ? -29.82000 -7.52600 -26.56200 1.000 19.17000 503 HIS A O 1
ATOM 7578 N N . ALA A 1 504 ? -31.89200 -6.84800 -25.97500 1.000 20.09000 504 ALA A N 1
ATOM 7579 C CA . ALA A 1 504 ? -31.65100 -5.46600 -26.36600 1.000 22.29000 504 ALA A CA 1
ATOM 7580 C C . ALA A 1 504 ? -30.47700 -4.86100 -25.61200 1.000 20.82000 504 ALA A C 1
ATOM 7581 O O . ALA A 1 504 ? -29.79900 -3.97300 -26.13800 1.000 20.70000 504 ALA A O 1
ATOM 7588 N N . CYS A 1 505 ? -30.22600 -5.31700 -24.37900 1.000 20.84000 505 CYS A N 1
ATOM 7589 C CA . CYS A 1 505 ? -29.08600 -4.86200 -23.59000 1.000 16.51000 505 CYS A CA 1
ATOM 7590 C C . CYS A 1 505 ? -27.75300 -5.41600 -24.07100 1.000 14.73000 505 CYS A C 1
ATOM 7591 O O . CYS A 1 505 ? -26.72200 -4.96700 -23.58100 1.000 17.74000 505 CYS A O 1
ATOM 7599 N N . GLY A 1 506 ? -27.74600 -6.39300 -24.96000 1.000 19.17000 506 GLY A N 1
ATOM 7600 C CA . GLY A 1 506 ? -26.50500 -6.96400 -25.44700 1.000 19.16000 506 GLY A CA 1
ATOM 7601 C C . GLY A 1 506 ? -26.00700 -8.15100 -24.66100 1.000 22.10000 506 GLY A C 1
ATOM 7602 O O . GLY A 1 506 ? -24.86800 -8.58400 -24.87300 1.000 21.05000 506 GLY A O 1
ATOM 7606 N N . LEU A 1 507 ? -26.82700 -8.70200 -23.77400 1.000 16.95000 507 LEU A N 1
ATOM 7607 C CA . LEU A 1 507 ? -26.38300 -9.80500 -22.93600 1.000 15.54000 507 LEU A CA 1
ATOM 7608 C C . LEU A 1 507 ? -26.11300 -11.02900 -23.80200 1.000 20.00000 507 LEU A C 1
ATOM 7609 O O . LEU A 1 507 ? -26.85400 -11.32700 -24.73900 1.000 18.51000 507 LEU A O 1
ATOM 7625 N N . ALA A 1 508 ? -25.04200 -11.73400 -23.48600 1.000 19.84000 508 ALA A N 1
ATOM 7626 C CA . ALA A 1 508 ? -24.75100 -12.99300 -24.15600 1.000 19.49000 508 ALA A CA 1
ATOM 7627 C C . ALA A 1 508 ? -25.91900 -13.96600 -24.02700 1.000 20.88000 508 ALA A C 1
ATOM 7628 O O . ALA A 1 508 ? -26.54200 -14.09400 -22.97000 1.000 16.34000 508 ALA A O 1
ATOM 7635 N N . ALA A 1 509 ? -26.20300 -14.68000 -25.11000 1.000 22.96000 509 ALA A N 1
ATOM 7636 C CA . ALA A 1 509 ? -27.37000 -15.54700 -25.13100 1.000 15.77000 509 ALA A CA 1
ATOM 7637 C C . ALA A 1 509 ? -27.36700 -16.55800 -23.98000 1.000 14.24000 509 ALA A C 1
ATOM 7638 O O . ALA A 1 509 ? -28.40100 -16.77900 -23.34000 1.000 19.17000 509 ALA A O 1
ATOM 7645 N N . PHE A 1 510 ? -26.22500 -17.20300 -23.71300 1.000 17.09000 510 PHE A N 1
ATOM 7646 C CA . PHE A 1 510 ? -26.21400 -18.22800 -22.67300 1.000 17.23000 510 PHE A CA 1
ATOM 7647 C C . PHE A 1 510 ? -26.44500 -17.66400 -21.27500 1.000 16.92000 510 PHE A C 1
ATOM 7648 O O . PHE A 1 510 ? -26.72700 -18.45100 -20.36000 1.000 16.95000 510 PHE A O 1
ATOM 7665 N N . LYS A 1 511 ? -26.34000 -16.33900 -21.09400 1.000 15.56000 511 LYS A N 1
ATOM 7666 C CA . LYS A 1 511 ? -26.58900 -15.71300 -19.79700 1.000 14.70000 511 LYS A CA 1
ATOM 7667 C C . LYS A 1 511 ? -28.04200 -15.29900 -19.59900 1.000 15.74000 511 LYS A C 1
ATOM 7668 O O . LYS A 1 511 ? -28.40700 -14.89200 -18.48700 1.000 14.73000 511 LYS A O 1
ATOM 7687 N N . VAL A 1 512 ? -28.87200 -15.36300 -20.63400 1.000 17.71000 512 VAL A N 1
ATOM 7688 C CA . VAL A 1 512 ? -30.28600 -15.03100 -20.43500 1.000 16.67000 512 VAL A CA 1
ATOM 7689 C C . VAL A 1 512 ? -30.91800 -16.12300 -19.57700 1.000 14.71000 512 VAL A C 1
ATOM 7690 O O . VAL A 1 512 ? -30.77600 -17.31400 -19.90000 1.000 15.86000 512 VAL A O 1
ATOM 7703 N N . PRO A 1 513 ? -31.60600 -15.78400 -18.48800 1.000 14.99000 513 PRO A N 1
ATOM 7704 C CA . PRO A 1 513 ? -32.19200 -16.82200 -17.63100 1.000 13.07000 513 PRO A CA 1
ATOM 7705 C C . PRO A 1 513 ? -33.07600 -17.78200 -18.41400 1.000 14.25000 513 PRO A C 1
ATOM 7706 O O . PRO A 1 513 ? -33.87100 -17.37400 -19.25400 1.000 15.96000 513 PRO A O 1
ATOM 7717 N N . ASP A 1 514 ? -32.94200 -19.06700 -18.11400 1.000 12.34000 514 ASP A N 1
ATOM 7718 C CA . ASP A 1 514 ? -33.82400 -20.05000 -18.73700 1.000 15.02000 514 ASP A CA 1
ATOM 7719 C C . ASP A 1 514 ? -35.26200 -19.83100 -18.31500 1.000 17.64000 514 ASP A C 1
ATOM 7720 O O . ASP A 1 514 ? -36.18900 -20.05400 -19.10200 1.000 16.99000 514 ASP A O 1
ATOM 7729 N N . ARG A 1 515 ? -35.45700 -19.39600 -17.07900 1.000 12.11000 515 ARG A N 1
ATOM 7730 C CA . ARG A 1 515 ? -36.75700 -19.26200 -16.44900 1.000 12.60000 515 ARG A CA 1
ATOM 7731 C C . ARG A 1 515 ? -36.76300 -17.93200 -15.71900 1.000 19.63000 515 ARG A C 1
ATOM 7732 O O . ARG A 1 515 ? -35.76600 -17.56900 -15.09000 1.000 15.17000 515 ARG A O 1
ATOM 7753 N N . ILE A 1 516 ? -37.85300 -17.18800 -15.84400 1.000 14.96000 516 ILE A N 1
ATOM 7754 C CA . ILE A 1 516 ? -38.01100 -15.93100 -15.11800 1.000 16.66000 516 ILE A CA 1
ATOM 7755 C C . ILE A 1 516 ? -39.33600 -16.01600 -14.37300 1.000 19.76000 516 ILE A C 1
ATOM 7756 O O . ILE A 1 516 ? -40.38000 -16.26000 -14.99100 1.000 19.38000 516 ILE A O 1
ATOM 7772 N N . GLU A 1 517 ? -39.28200 -15.88600 -13.04500 1.000 14.02000 517 GLU A N 1
ATOM 7773 C CA . GLU A 1 517 ? -40.46200 -15.93900 -12.18000 1.000 12.71000 517 GLU A CA 1
ATOM 7774 C C . GLU A 1 517 ? -40.75700 -14.55700 -11.62700 1.000 15.29000 517 GLU A C 1
ATOM 7775 O O . GLU A 1 517 ? -39.92400 -13.98100 -10.92200 1.000 14.90000 517 GLU A O 1
ATOM 7787 N N . LEU A 1 518 ? -41.95700 -14.05500 -11.90200 1.000 13.51000 518 LEU A N 1
ATOM 7788 C CA . LEU A 1 518 ? -42.42200 -12.79900 -11.33000 1.000 13.24000 518 LEU A CA 1
ATOM 7789 C C . LEU A 1 518 ? -43.07200 -13.08100 -9.98000 1.000 15.20000 518 LEU A C 1
ATOM 7790 O O . LEU A 1 518 ? -44.01800 -13.87900 -9.89900 1.000 13.56000 518 LEU A O 1
ATOM 7806 N N . VAL A 1 519 ? -42.54800 -12.45500 -8.92700 1.000 11.23000 519 VAL A N 1
ATOM 7807 C CA . VAL A 1 519 ? -42.99000 -12.71300 -7.55500 1.000 10.67000 519 VAL A CA 1
ATOM 7808 C C . VAL A 1 519 ? -43.11300 -11.40100 -6.79200 1.000 11.88000 519 VAL A C 1
ATOM 7809 O O . VAL A 1 519 ? -42.48500 -10.39400 -7.13700 1.000 11.81000 519 VAL A O 1
ATOM 7822 N N . PRO A 1 520 ? -43.89500 -11.39300 -5.70500 1.000 13.84000 520 PRO A N 1
ATOM 7823 C CA . PRO A 1 520 ? -44.05300 -10.14000 -4.94900 1.000 13.69000 520 PRO A CA 1
ATOM 7824 C C . PRO A 1 520 ? -42.90100 -9.83500 -4.02000 1.000 10.43000 520 PRO A C 1
ATOM 7825 O O . PRO A 1 520 ? -42.76800 -8.67600 -3.59500 1.000 17.39000 520 PRO A O 1
ATOM 7836 N N . ALA A 1 521 ? -42.09200 -10.83100 -3.66900 1.000 14.51000 521 ALA A N 1
ATOM 7837 C CA . ALA A 1 521 ? -41.07200 -10.67000 -2.63900 1.000 17.30000 521 ALA A CA 1
ATOM 7838 C C . ALA A 1 521 ? -40.13800 -11.85800 -2.69700 1.000 15.87000 521 ALA A C 1
ATOM 7839 O O . ALA A 1 521 ? -40.45200 -12.88900 -3.28600 1.000 12.58000 521 ALA A O 1
ATOM 7846 N N . PHE A 1 522 ? -38.99200 -11.69900 -2.05500 1.000 14.38000 522 PHE A N 1
ATOM 7847 C CA . PHE A 1 522 ? -37.98800 -12.72000 -1.95400 1.000 14.06000 522 PHE A CA 1
ATOM 7848 C C . PHE A 1 522 ? -37.87800 -13.16900 -0.50800 1.000 13.01000 522 PHE A C 1
ATOM 7849 O O . PHE A 1 522 ? -38.07300 -12.35800 0.40400 1.000 14.67000 522 PHE A O 1
ATOM 7866 N N . PRO A 1 523 ? -37.53100 -14.42400 -0.26600 1.000 9.92000 523 PRO A N 1
ATOM 7867 C CA . PRO A 1 523 ? -37.22000 -14.84500 1.10200 1.000 13.50000 523 PRO A CA 1
ATOM 7868 C C . PRO A 1 523 ? -35.95300 -14.14800 1.56000 1.000 16.39000 523 PRO A C 1
ATOM 7869 O O . PRO A 1 523 ? -35.02700 -13.94000 0.77100 1.000 12.53000 523 PRO A O 1
ATOM 7880 N N . GLN A 1 524 ? -35.92800 -13.76900 2.83400 1.000 13.60000 524 GLN A N 1
ATOM 7881 C CA . GLN A 1 524 ? -34.85900 -12.92100 3.35600 1.000 13.46000 524 GLN A CA 1
ATOM 7882 C C . GLN A 1 524 ? -34.21600 -13.52900 4.59400 1.000 20.51000 524 GLN A C 1
ATOM 7883 O O . GLN A 1 524 ? -34.82800 -14.32000 5.31500 1.000 21.19000 524 GLN A O 1
ATOM 7897 N N . THR A 1 525 ? -32.96200 -13.11700 4.81900 1.000 14.82000 525 THR A N 1
ATOM 7898 C CA . THR A 1 525 ? -32.15700 -13.47500 5.97800 1.000 19.99000 525 THR A CA 1
ATOM 7899 C C . THR A 1 525 ? -32.47800 -12.54200 7.14100 1.000 19.55000 525 THR A C 1
ATOM 7900 O O . THR A 1 525 ? -33.31100 -11.63500 7.03600 1.000 17.37000 525 THR A O 1
ATOM 7911 N N . GLY A 1 526 ? -31.74900 -12.74500 8.24600 1.000 17.93000 526 GLY A N 1
ATOM 7912 C CA . GLY A 1 526 ? -32.04400 -12.04400 9.49000 1.000 20.23000 526 GLY A CA 1
ATOM 7913 C C . GLY A 1 526 ? -31.96700 -10.52500 9.41400 1.000 17.38000 526 GLY A C 1
ATOM 7914 O O . GLY A 1 526 ? -32.73500 -9.83400 10.08700 1.000 21.42000 526 GLY A O 1
ATOM 7918 N N . ILE A 1 527 ? -31.03000 -9.96600 8.63400 1.000 13.54000 527 ILE A N 1
ATOM 7919 C CA . ILE A 1 527 ? -31.01800 -8.50300 8.47900 1.000 14.97000 527 ILE A CA 1
ATOM 7920 C C . ILE A 1 527 ? -31.57100 -8.04800 7.13000 1.000 15.92000 527 ILE A C 1
ATOM 7921 O O . ILE A 1 527 ? -31.40200 -6.88800 6.77400 1.000 14.89000 527 ILE A O 1
ATOM 7937 N N . GLY A 1 528 ? -32.22600 -8.92600 6.37500 1.000 12.27000 528 GLY A N 1
ATOM 7938 C CA . GLY A 1 528 ? -32.90600 -8.51400 5.16500 1.000 15.26000 528 GLY A CA 1
ATOM 7939 C C . GLY A 1 528 ? -32.20700 -8.81100 3.85700 1.000 10.91000 528 GLY A C 1
ATOM 7940 O O . GLY A 1 528 ? -32.66400 -8.33000 2.81000 1.000 11.88000 528 GLY A O 1
ATOM 7944 N N . LYS A 1 529 ? -31.12700 -9.58400 3.87400 1.000 10.88000 529 LYS A N 1
ATOM 7945 C CA . LYS A 1 529 ? -30.50200 -10.02900 2.63500 1.000 11.15000 529 LYS A CA 1
ATOM 7946 C C . LYS A 1 529 ? -31.37200 -11.08200 1.95200 1.000 10.61000 529 LYS A C 1
ATOM 7947 O O . LYS A 1 529 ? -32.15800 -11.76800 2.59100 1.000 15.57000 529 LYS A O 1
ATOM 7966 N N . ILE A 1 530 ? -31.23100 -11.19300 0.62700 1.000 11.99000 530 ILE A N 1
ATOM 7967 C CA . ILE A 1 530 ? -31.97600 -12.19800 -0.13100 1.000 9.99000 530 ILE A CA 1
ATOM 7968 C C . ILE A 1 530 ? -31.39300 -13.57100 0.15500 1.000 17.04000 530 ILE A C 1
ATOM 7969 O O . ILE A 1 530 ? -30.17200 -13.76200 0.09000 1.000 13.23000 530 ILE A O 1
ATOM 7985 N N . SER A 1 531 ? -32.26300 -14.54000 0.44600 1.000 13.12000 531 SER A N 1
ATOM 7986 C CA . SER A 1 531 ? -31.83100 -15.90900 0.71800 1.000 12.17000 531 SER A CA 1
ATOM 7987 C C . SER A 1 531 ? -31.85200 -16.72200 -0.57500 1.000 15.60000 531 SER A C 1
ATOM 7988 O O . SER A 1 531 ? -32.85900 -17.34000 -0.92900 1.000 17.23000 531 SER A O 1
ATOM 7996 N N . LYS A 1 532 ? -30.72400 -16.72900 -1.28200 1.000 15.32000 532 LYS A N 1
ATOM 7997 C CA . LYS A 1 532 ? -30.61300 -17.55900 -2.47700 1.000 15.99000 532 LYS A CA 1
ATOM 7998 C C . LYS A 1 532 ? -30.71000 -19.03700 -2.13800 1.000 14.37000 532 LYS A C 1
ATOM 7999 O O . LYS A 1 532 ? -31.22900 -19.81700 -2.94400 1.000 15.37000 532 LYS A O 1
ATOM 8018 N N . LYS A 1 533 ? -30.24200 -19.44300 -0.95300 1.000 16.63000 533 LYS A N 1
ATOM 8019 C CA . LYS A 1 533 ? -30.37200 -20.84400 -0.55200 1.000 22.01000 533 LYS A CA 1
ATOM 8020 C C . LYS A 1 533 ? -31.84000 -21.26700 -0.52000 1.000 15.88000 533 LYS A C 1
ATOM 8021 O O . LYS A 1 533 ? -32.19400 -22.36100 -0.97300 1.000 17.76000 533 LYS A O 1
ATOM 8040 N N . ASP A 1 534 ? -32.70800 -20.40900 0.00500 1.000 16.87000 534 ASP A N 1
ATOM 8041 C CA . ASP A 1 534 ? -34.12800 -20.73200 0.07400 1.000 13.60000 534 ASP A CA 1
ATOM 8042 C C . ASP A 1 534 ? -34.74200 -20.82400 -1.31700 1.000 15.39000 534 ASP A C 1
ATOM 8043 O O . ASP A 1 534 ? -35.53300 -21.73300 -1.58900 1.000 14.67000 534 ASP A O 1
ATOM 8052 N N . LEU A 1 535 ? -34.36200 -19.92000 -2.21700 1.000 14.52000 535 LEU A N 1
ATOM 8053 C CA . LEU A 1 535 ? -34.83900 -19.99000 -3.59600 1.000 12.99000 535 LEU A CA 1
ATOM 8054 C C . LEU A 1 535 ? -34.38000 -21.27300 -4.28700 1.000 14.45000 535 LEU A C 1
ATOM 8055 O O . LEU A 1 535 ? -35.15100 -21.89500 -5.02400 1.000 13.79000 535 LEU A O 1
ATOM 8071 N N . ARG A 1 536 ? -33.13100 -21.68500 -4.07900 1.000 15.90000 536 ARG A N 1
ATOM 8072 C CA . ARG A 1 536 ? -32.68700 -22.92700 -4.70800 1.000 15.03000 536 ARG A CA 1
ATOM 8073 C C . ARG A 1 536 ? -33.43800 -24.13500 -4.15700 1.000 18.97000 536 ARG A C 1
ATOM 8074 O O . ARG A 1 536 ? -33.72000 -25.08600 -4.89900 1.000 17.62000 536 ARG A O 1
ATOM 8095 N N . GLU A 1 537 ? -33.72800 -24.14600 -2.85700 1.000 14.37000 537 GLU A N 1
ATOM 8096 C CA . GLU A 1 537 ? -34.49700 -25.25900 -2.29700 1.000 17.04000 537 GLU A CA 1
ATOM 8097 C C . GLU A 1 537 ? -35.90400 -25.27800 -2.86100 1.000 17.05000 537 GLU A C 1
ATOM 8098 O O . GLU A 1 537 ? -36.46600 -26.34900 -3.11400 1.000 18.48000 537 GLU A O 1
ATOM 8110 N N . ARG A 1 538 ? -36.49400 -24.10100 -3.05900 1.000 19.11000 538 ARG A N 1
ATOM 8111 C CA . ARG A 1 538 ? -37.82800 -24.02500 -3.64200 1.000 15.35000 538 ARG A CA 1
ATOM 8112 C C . ARG A 1 538 ? -37.84200 -24.62500 -5.04100 1.000 19.46000 538 ARG A C 1
ATOM 8113 O O . ARG A 1 538 ? -38.77900 -25.33600 -5.42200 1.000 19.01000 538 ARG A O 1
ATOM 8134 N N . LEU A 1 539 ? -36.79200 -24.37700 -5.81000 1.000 14.59000 539 LEU A N 1
ATOM 8135 C CA . LEU A 1 539 ? -36.71400 -24.93800 -7.15200 1.000 19.67000 539 LEU A CA 1
ATOM 8136 C C . LEU A 1 539 ? -36.43500 -26.42900 -7.11000 1.000 21.86000 539 LEU A C 1
ATOM 8137 O O . LEU A 1 539 ? -37.05100 -27.20000 -7.85500 1.000 21.98000 539 LEU A O 1
ATOM 8153 N N . ARG A 1 540 ? -35.50600 -26.84900 -6.24900 1.000 19.55000 540 ARG A N 1
ATOM 8154 C CA . ARG A 1 540 ? -35.11100 -28.25000 -6.19500 1.000 23.36000 540 ARG A CA 1
ATOM 8155 C C . ARG A 1 540 ? -36.31600 -29.15500 -5.98000 1.000 28.66000 540 ARG A C 1
ATOM 8156 O O . ARG A 1 540 ? -36.49200 -30.15600 -6.68300 1.000 28.46000 540 ARG A O 1
ATOM 8177 N N . ARG A 1 541 ? -37.16000 -28.82500 -5.00300 1.000 26.18000 541 ARG A N 1
ATOM 8178 C CA . ARG A 1 541 ? -38.30400 -29.67900 -4.72600 1.000 35.31000 541 ARG A CA 1
ATOM 8179 C C . ARG A 1 541 ? -39.28400 -29.68900 -5.89300 1.000 33.47000 541 ARG A C 1
ATOM 8180 O O . ARG A 1 541 ? -39.94800 -30.70200 -6.13800 1.000 43.11000 541 ARG A O 1
ATOM 8201 N N . GLU A 1 542 ? -39.37400 -28.58600 -6.62400 1.000 37.96000 542 GLU A N 1
ATOM 8202 C CA . GLU A 1 542 ? -40.27500 -28.47400 -7.76400 1.000 39.19000 542 GLU A CA 1
ATOM 8203 C C . GLU A 1 542 ? -39.68900 -29.15100 -9.00400 1.000 42.18000 542 GLU A C 1
ATOM 8204 O O . GLU A 1 542 ? -39.25800 -30.30600 -8.95400 1.000 53.78000 542 GLU A O 1
#